Protein 3CI0 (pdb70)

Secondary structure (DSSP, 8-state):
-HHHHHHHHHHHHHHHHHHHHH--HHHHTS-EEEEE---S-EEEEEEEE--S---EEEEEEEESSTT--SEEEEEEEEE--/-TTT-----HHHHHHT----EE-TTS-EE-SS--SBTGGG-SSB--EEE---------S--S-EEEEEEEETTEEEEEEESSSSB-TT-----EEEE-S-B---EE-SS-EES----SS---SEE--EEETTTEEE---EESS---/-HHHHHHHHHHHHHHHHHHHHHHHHHHHHHHTT-SS--TTSGGGS--EEEEETTEEEEEEEEETTSSEEGGGGGS---SSS-HHHHHHHHHHHTTT--HHHHHHHHHHHHHHHSSSSS--SSS---HHHHHTSSS-B----S--SSGGGGGGSTT--HHHHHHHTTTEE--S-SS--EETTT--GGGTHHHHHHT---HHHHT--TT--S-HHHHHTSGGGSSS-HHHHHHHHHHEES--SEEEEEEEEEETTEEEEEEEEEEEEETTEEEEEEEEE---

B-factor: mean 68.31, std 8.04, range [40.37, 91.13]

Structure (mmCIF, N/CA/C/O backbone):
data_3CI0
#
_entry.id   3CI0
#
_cell.length_a   96.118
_cell.length_b   96.118
_cell.length_c   108.436
_cell.angle_alpha   90.00
_cell.angle_beta   90.00
_cell.angle_gamma   90.00
#
_symmetry.space_group_name_H-M   'P 41 21 2'
#
loop_
_entity.id
_entity.type
_entity.pdbx_description
1 polymer 'Pseudopilin GspI'
2 polymer 'Pseudopilin GspJ'
3 polymer 'Pseudopilin GspK'
4 non-polymer 'CHLORIDE ION'
5 non-polymer 'CALCIUM ION'
6 water water
#
loop_
_atom_site.group_PDB
_atom_site.id
_atom_site.type_symbol
_atom_site.label_atom_id
_atom_site.label_alt_id
_atom_site.label_comp_id
_atom_site.label_asym_id
_atom_site.label_entity_id
_atom_site.label_seq_id
_atom_site.pdbx_PDB_ins_code
_atom_site.Cartn_x
_atom_site.Cartn_y
_atom_site.Cartn_z
_atom_site.occupancy
_atom_site.B_iso_or_equiv
_atom_site.auth_seq_id
_atom_site.auth_comp_id
_atom_site.auth_asym_id
_atom_site.auth_atom_id
_atom_site.pdbx_PDB_model_num
ATOM 1 N N . GLN A 1 6 ? -19.421 58.228 -14.667 1.00 71.65 31 GLN I N 1
ATOM 2 C CA . GLN A 1 6 ? -20.750 57.551 -14.622 1.00 71.45 31 GLN I CA 1
ATOM 3 C C . GLN A 1 6 ? -20.913 56.706 -15.877 1.00 71.00 31 GLN I C 1
ATOM 4 O O . GLN A 1 6 ? -21.280 55.537 -15.806 1.00 70.99 31 GLN I O 1
ATOM 10 N N . HIS A 1 7 ? -20.639 57.325 -17.023 1.00 70.42 32 HIS I N 1
ATOM 11 C CA . HIS A 1 7 ? -20.604 56.639 -18.310 1.00 69.88 32 HIS I CA 1
ATOM 12 C C . HIS A 1 7 ? -19.629 55.473 -18.336 1.00 68.59 32 HIS I C 1
ATOM 13 O O . HIS A 1 7 ? -19.893 54.461 -18.983 1.00 68.61 32 HIS I O 1
ATOM 20 N N . VAL A 1 8 ? -18.497 55.628 -17.652 1.00 67.17 33 VAL I N 1
ATOM 21 C CA . VAL A 1 8 ? -17.455 54.603 -17.647 1.00 66.14 33 VAL I CA 1
ATOM 22 C C . VAL A 1 8 ? -17.852 53.509 -16.659 1.00 64.98 33 VAL I C 1
ATOM 23 O O . VAL A 1 8 ? -17.666 52.330 -16.933 1.00 63.65 33 VAL I O 1
ATOM 27 N N . LEU A 1 9 ? -18.417 53.915 -15.527 1.00 64.01 34 LEU I N 1
ATOM 28 C CA . LEU A 1 9 ? -18.998 52.981 -14.580 1.00 64.00 34 LEU I CA 1
ATOM 29 C C . LEU A 1 9 ? -20.093 52.169 -15.250 1.00 64.02 34 LEU I C 1
ATOM 30 O O . LEU A 1 9 ? -20.145 50.966 -15.056 1.00 63.73 34 LEU I O 1
ATOM 35 N N . GLU A 1 10 ? -20.951 52.819 -16.045 1.00 63.78 35 GLU I N 1
ATOM 36 C CA . GLU A 1 10 ? -22.013 52.093 -16.756 1.00 64.28 35 GLU I CA 1
ATOM 37 C C . GLU A 1 10 ? -21.427 51.155 -17.813 1.00 62.70 35 GLU I C 1
ATOM 38 O O . GLU A 1 10 ? -21.870 50.024 -17.963 1.00 62.99 35 GLU I O 1
ATOM 44 N N . GLU A 1 11 ? -20.407 51.615 -18.520 1.00 61.43 36 GLU I N 1
ATOM 45 C CA . GLU A 1 11 ? -19.720 50.784 -19.481 1.00 60.94 36 GLU I CA 1
ATOM 46 C C . GLU A 1 11 ? -19.072 49.525 -18.863 1.00 60.34 36 GLU I C 1
ATOM 47 O O . GLU A 1 11 ? -19.181 48.444 -19.402 1.00 59.77 36 GLU I O 1
ATOM 53 N N . LYS A 1 12 ? -18.362 49.692 -17.762 1.00 59.82 37 LYS I N 1
ATOM 54 C CA . LYS A 1 12 ? -17.709 48.577 -17.084 1.00 59.78 37 LYS I CA 1
ATOM 55 C C . LYS A 1 12 ? -18.744 47.603 -16.495 1.00 59.99 37 LYS I C 1
ATOM 56 O O . LYS A 1 12 ? -18.564 46.348 -16.527 1.00 58.15 37 LYS I O 1
ATOM 62 N N . THR A 1 13 ? -19.815 48.186 -15.947 1.00 59.36 38 THR I N 1
ATOM 63 C CA . THR A 1 13 ? -20.943 47.399 -15.454 1.00 59.66 38 THR I CA 1
ATOM 64 C C . THR A 1 13 ? -21.545 46.505 -16.552 1.00 60.05 38 THR I C 1
ATOM 65 O O . THR A 1 13 ? -21.706 45.300 -16.355 1.00 60.06 38 THR I O 1
ATOM 69 N N . VAL A 1 14 ? -21.894 47.078 -17.701 1.00 61.16 39 VAL I N 1
ATOM 70 C CA . VAL A 1 14 ? -22.445 46.251 -18.778 1.00 61.69 39 VAL I CA 1
ATOM 71 C C . VAL A 1 14 ? -21.391 45.283 -19.341 1.00 62.06 39 VAL I C 1
ATOM 72 O O . VAL A 1 14 ? -21.707 44.120 -19.566 1.00 62.82 39 VAL I O 1
ATOM 76 N N . ALA A 1 15 ? -20.150 45.731 -19.562 1.00 61.95 40 ALA I N 1
ATOM 77 C CA . ALA A 1 15 ? -19.094 44.776 -19.984 1.00 61.74 40 ALA I CA 1
ATOM 78 C C . ALA A 1 15 ? -18.888 43.664 -18.948 1.00 61.48 40 ALA I C 1
ATOM 79 O O . ALA A 1 15 ? -18.655 42.491 -19.292 1.00 60.77 40 ALA I O 1
ATOM 81 N N . GLY A 1 16 ? -18.983 44.041 -17.674 1.00 61.65 41 GLY I N 1
ATOM 82 C CA . GLY A 1 16 ? -18.957 43.092 -16.581 1.00 61.77 41 GLY I CA 1
ATOM 83 C C . GLY A 1 16 ? -20.013 41.997 -16.686 1.00 61.65 41 GLY I C 1
ATOM 84 O O . GLY A 1 16 ? -19.756 40.880 -16.309 1.00 61.32 41 GLY I O 1
ATOM 85 N N . TRP A 1 17 ? -21.204 42.318 -17.172 1.00 62.28 42 TRP I N 1
ATOM 86 C CA . TRP A 1 17 ? -22.259 41.295 -17.337 1.00 62.59 42 TRP I CA 1
ATOM 87 C C . TRP A 1 17 ? -21.873 40.261 -18.372 1.00 61.91 42 TRP I C 1
ATOM 88 O O . TRP A 1 17 ? -22.078 39.069 -18.178 1.00 61.96 42 TRP I O 1
ATOM 99 N N . VAL A 1 18 ? -21.329 40.737 -19.482 1.00 61.56 43 VAL I N 1
ATOM 100 C CA . VAL A 1 18 ? -20.843 39.866 -20.554 1.00 60.85 43 VAL I CA 1
ATOM 101 C C . VAL A 1 18 ? -19.770 38.924 -20.014 1.00 60.38 43 VAL I C 1
ATOM 102 O O . VAL A 1 18 ? -19.832 37.741 -20.223 1.00 60.59 43 VAL I O 1
ATOM 106 N N . ALA A 1 19 ? -18.844 39.451 -19.231 1.00 60.88 44 ALA I N 1
ATOM 107 C CA . ALA A 1 19 ? -17.737 38.678 -18.663 1.00 60.31 44 ALA I CA 1
ATOM 108 C C . ALA A 1 19 ? -18.262 37.581 -17.731 1.00 60.41 44 ALA I C 1
ATOM 109 O O . ALA A 1 19 ? -17.801 36.425 -17.788 1.00 61.00 44 ALA I O 1
ATOM 111 N N . GLU A 1 20 ? -19.214 37.951 -16.881 1.00 60.01 45 GLU I N 1
ATOM 112 C CA . GLU A 1 20 ? -19.887 37.022 -15.984 1.00 60.75 45 GLU I CA 1
ATOM 113 C C . GLU A 1 20 ? -20.616 35.957 -16.739 1.00 59.10 45 GLU I C 1
ATOM 114 O O . GLU A 1 20 ? -20.579 34.808 -16.360 1.00 57.92 45 GLU I O 1
ATOM 120 N N . ASN A 1 21 ? -21.342 36.369 -17.774 1.00 58.70 46 ASN I N 1
ATOM 121 C CA . ASN A 1 21 ? -22.121 35.423 -18.580 1.00 58.78 46 ASN I CA 1
ATOM 122 C C . ASN A 1 21 ? -21.203 34.416 -19.225 1.00 58.81 46 ASN I C 1
ATOM 123 O O . ASN A 1 21 ? -21.512 33.229 -19.233 1.00 58.69 46 ASN I O 1
ATOM 128 N N . GLN A 1 22 ? -20.059 34.875 -19.730 1.00 58.82 47 GLN I N 1
ATOM 129 C CA . GLN A 1 22 ? -19.184 33.969 -20.449 1.00 59.74 47 GLN I CA 1
ATOM 130 C C . GLN A 1 22 ? -18.370 33.094 -19.486 1.00 59.36 47 GLN I C 1
ATOM 131 O O . GLN A 1 22 ? -17.975 31.995 -19.836 1.00 59.28 47 GLN I O 1
ATOM 137 N N . THR A 1 23 ? -18.188 33.544 -18.253 1.00 59.34 48 THR I N 1
ATOM 138 C CA . THR A 1 23 ? -17.540 32.711 -17.232 1.00 58.83 48 THR I CA 1
ATOM 139 C C . THR A 1 23 ? -18.462 31.561 -16.812 1.00 59.33 48 THR I C 1
ATOM 140 O O . THR A 1 23 ? -18.041 30.391 -16.752 1.00 58.36 48 THR I O 1
ATOM 144 N N . ALA A 1 24 ? -19.734 31.881 -16.548 1.00 59.59 49 ALA I N 1
ATOM 145 C CA . ALA A 1 24 ?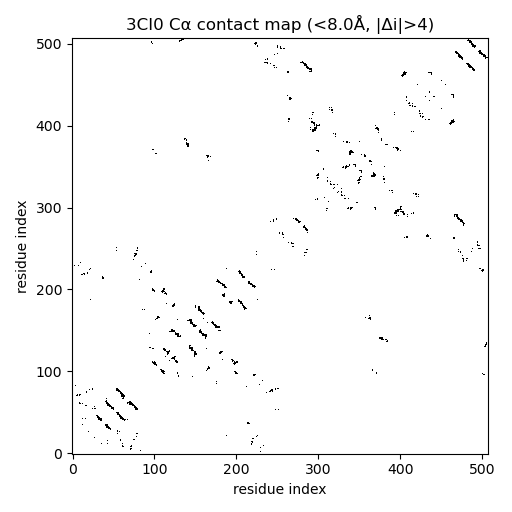 -20.735 30.845 -16.267 1.00 59.01 49 ALA I CA 1
ATOM 146 C C . ALA A 1 24 ? -20.713 29.781 -17.368 1.00 59.17 49 ALA I C 1
ATOM 147 O O . ALA A 1 24 ? -20.667 28.604 -17.072 1.00 57.89 49 ALA I O 1
ATOM 149 N N . LEU A 1 25 ? -20.765 30.200 -18.637 1.00 60.12 50 LEU I N 1
ATOM 150 C CA . LEU A 1 25 ? -20.798 29.231 -19.759 1.00 61.17 50 LEU I CA 1
ATOM 151 C C . LEU A 1 25 ? -19.541 28.322 -19.831 1.00 61.50 50 LEU I C 1
ATOM 152 O O . LEU A 1 25 ? -19.612 27.146 -20.210 1.00 61.63 50 LEU I O 1
ATOM 157 N N . LEU A 1 26 ? -18.402 28.841 -19.409 1.00 62.28 51 LEU I N 1
ATOM 158 C CA . LEU A 1 26 ? -17.212 28.014 -19.318 1.00 63.03 51 LEU I CA 1
ATOM 159 C C . LEU A 1 26 ? -17.389 26.855 -18.345 1.00 63.37 51 LEU I C 1
ATOM 160 O O . LEU A 1 26 ? -16.844 25.777 -18.566 1.00 62.59 51 LEU I O 1
ATOM 165 N N . TYR A 1 27 ? -18.140 27.064 -17.272 1.00 64.16 52 TYR I N 1
ATOM 166 C CA . TYR A 1 27 ? -18.407 25.970 -16.324 1.00 65.10 52 TYR I CA 1
ATOM 167 C C . TYR A 1 27 ? -19.395 24.924 -16.838 1.00 66.26 52 TYR I C 1
ATOM 168 O O . TYR A 1 27 ? -19.498 23.851 -16.276 1.00 65.98 52 TYR I O 1
ATOM 177 N N . LEU A 1 28 ? -20.108 25.238 -17.911 1.00 68.25 53 LEU I N 1
ATOM 178 C CA . LEU A 1 28 ? -20.998 24.277 -18.556 1.00 69.77 53 LEU I CA 1
ATOM 179 C C . LEU A 1 28 ? -20.288 23.479 -19.677 1.00 71.72 53 LEU I C 1
ATOM 180 O O . LEU A 1 28 ? -20.793 22.451 -20.120 1.00 71.10 53 LEU I O 1
ATOM 193 N N . THR A 1 30 ? -16.900 21.397 -21.534 1.00 75.86 55 THR I N 1
ATOM 194 C CA . THR A 1 30 ? -15.985 20.329 -21.160 1.00 75.27 55 THR I CA 1
ATOM 195 C C . THR A 1 30 ? -14.579 20.875 -20.967 1.00 75.08 55 THR I C 1
ATOM 196 O O . THR A 1 30 ? -14.294 22.020 -21.315 1.00 74.87 55 THR I O 1
ATOM 200 N N . ARG A 1 31 ? -13.702 20.027 -20.438 1.00 74.93 56 ARG I N 1
ATOM 201 C CA . ARG A 1 31 ? -12.296 20.374 -20.192 1.00 74.97 56 ARG I CA 1
ATOM 202 C C . ARG A 1 31 ? -11.548 20.735 -21.500 1.00 74.49 56 ARG I C 1
ATOM 203 O O . ARG A 1 31 ? -10.826 21.737 -21.574 1.00 74.29 56 ARG I O 1
ATOM 211 N N . GLY A 1 32 ? -11.756 19.930 -22.534 1.00 73.87 57 GLY I N 1
ATOM 212 C CA . GLY A 1 32 ? -11.132 20.163 -23.827 1.00 73.52 57 GLY I CA 1
ATOM 213 C C . GLY A 1 32 ? -11.548 21.455 -24.505 1.00 73.15 57 GLY I C 1
ATOM 214 O O . GLY A 1 32 ? -10.750 22.070 -25.212 1.00 72.76 57 GLY I O 1
ATOM 215 N N . GLN A 1 33 ? -12.799 21.865 -24.297 1.00 72.83 58 GLN I N 1
ATOM 216 C CA . GLN A 1 33 ? -13.313 23.109 -24.884 1.00 72.41 58 GLN I CA 1
ATOM 217 C C . GLN A 1 33 ? -12.730 24.327 -24.187 1.00 71.42 58 GLN I C 1
ATOM 218 O O . GLN A 1 33 ? -12.460 25.355 -24.813 1.00 71.60 58 GLN I O 1
ATOM 224 N N . ARG A 1 34 ? -12.558 24.207 -22.879 1.00 70.55 59 ARG I N 1
ATOM 225 C CA . ARG A 1 34 ? -11.937 25.250 -22.081 1.00 69.74 59 ARG I CA 1
ATOM 226 C C . ARG A 1 34 ? -10.464 25.413 -22.408 1.00 69.69 59 ARG I C 1
ATOM 227 O O . ARG A 1 34 ? -9.925 26.512 -22.281 1.00 69.87 59 ARG I O 1
ATOM 235 N N . ALA A 1 35 ? -9.831 24.327 -22.865 1.00 69.13 60 ALA I N 1
ATOM 236 C CA . ALA A 1 35 ? -8.418 24.341 -23.231 1.00 68.76 60 ALA I CA 1
ATOM 237 C C . ALA A 1 35 ? -8.113 25.133 -24.505 1.00 68.29 60 ALA I C 1
ATOM 238 O O . ALA A 1 35 ? -6.953 25.419 -24.777 1.00 68.52 60 ALA I O 1
ATOM 240 N N . VAL A 1 36 ? -9.119 25.480 -25.300 1.00 67.81 61 VAL I N 1
ATOM 241 C CA . VAL A 1 36 ? -8.837 26.205 -26.541 1.00 67.41 61 VAL I CA 1
ATOM 242 C C . VAL A 1 36 ? -9.505 27.579 -26.548 1.00 67.18 61 VAL I C 1
ATOM 243 O O . VAL A 1 36 ? -10.581 27.773 -25.967 1.00 66.34 61 VAL I O 1
ATOM 247 N N . ARG A 1 37 ? -8.841 28.542 -27.179 1.00 66.82 62 ARG I N 1
ATOM 248 C CA . ARG A 1 37 ? -9.343 29.890 -27.183 1.00 67.19 62 ARG I CA 1
ATOM 249 C C . ARG A 1 37 ? -10.716 29.940 -27.860 1.00 66.84 62 ARG I C 1
ATOM 250 O O . ARG A 1 37 ? -10.945 29.313 -28.900 1.00 66.34 62 ARG I O 1
ATOM 258 N N . GLN A 1 38 ? -11.627 30.672 -27.231 1.00 66.58 63 GLN I N 1
ATOM 259 C CA . GLN A 1 38 ? -12.937 30.929 -27.794 1.00 67.05 63 GLN I CA 1
ATOM 260 C C . GLN A 1 38 ? -13.109 32.442 -27.882 1.00 66.47 63 GLN I C 1
ATOM 261 O O . GLN A 1 38 ? -12.471 33.202 -27.159 1.00 65.23 63 GLN I O 1
ATOM 267 N N . GLN A 1 39 ? -13.958 32.877 -28.796 1.00 66.09 64 GLN I N 1
ATOM 268 C CA . GLN A 1 39 ? -14.317 34.260 -28.861 1.00 65.65 64 GLN I CA 1
ATOM 269 C C . GLN A 1 39 ? -15.640 34.432 -29.581 1.00 65.19 64 GLN I C 1
ATOM 270 O O . GLN A 1 39 ? -16.044 33.596 -30.391 1.00 63.44 64 GLN I O 1
ATOM 276 N N . GLY A 1 40 ? -16.307 35.534 -29.267 1.00 64.56 65 GLY I N 1
ATOM 277 C CA . GLY A 1 40 ? -17.533 35.861 -29.941 1.00 64.82 65 GLY I CA 1
ATOM 278 C C . GLY A 1 40 ? -18.015 37.268 -29.669 1.00 64.57 65 GLY I C 1
ATOM 279 O O . GLY A 1 40 ? -17.269 38.168 -29.298 1.00 64.42 65 GLY I O 1
ATOM 280 N N . GLU A 1 41 ? -19.308 37.424 -29.817 1.00 65.25 66 GLU I N 1
ATOM 281 C CA . GLU A 1 41 ? -19.943 38.724 -29.827 1.00 64.78 66 GLU I CA 1
ATOM 282 C C . GLU A 1 41 ? -21.240 38.587 -29.024 1.00 64.23 66 GLU I C 1
ATOM 283 O O . GLU A 1 41 ? -21.971 37.616 -29.189 1.00 61.74 66 GLU I O 1
ATOM 289 N N . SER A 1 42 ? -21.503 39.557 -28.155 1.00 64.92 67 SER I N 1
ATOM 290 C CA . SER A 1 42 ? -22.743 39.587 -27.387 1.00 66.21 67 SER I CA 1
ATOM 291 C C . SER A 1 42 ? -23.357 41.004 -27.419 1.00 65.89 67 SER I C 1
ATOM 292 O O . SER A 1 42 ? -22.695 41.989 -27.141 1.00 66.30 67 SER I O 1
ATOM 295 N N . ASP A 1 43 ? -24.607 41.099 -27.829 1.00 66.29 68 ASP I N 1
ATOM 296 C CA . ASP A 1 43 ? -25.265 42.395 -27.929 1.00 67.26 68 ASP I CA 1
ATOM 297 C C . ASP A 1 43 ? -25.938 42.668 -26.609 1.00 67.03 68 ASP I C 1
ATOM 298 O O . ASP A 1 43 ? -26.699 41.864 -26.140 1.00 66.84 68 ASP I O 1
ATOM 311 N N . ALA A 1 45 ? -27.565 45.634 -23.810 1.00 66.11 70 ALA I N 1
ATOM 312 C CA . ALA A 1 45 ? -27.964 46.987 -23.486 1.00 65.74 70 ALA I CA 1
ATOM 313 C C . ALA A 1 45 ? -27.731 47.958 -24.680 1.00 65.54 70 ALA I C 1
ATOM 314 O O . ALA A 1 45 ? -27.256 49.085 -24.520 1.00 63.96 70 ALA I O 1
ATOM 316 N N . GLY A 1 46 ? -28.074 47.492 -25.879 1.00 65.44 71 GLY I N 1
ATOM 317 C CA . GLY A 1 46 ? -27.930 48.289 -27.093 1.00 65.49 71 GLY I CA 1
ATOM 318 C C . GLY A 1 46 ? -26.513 48.539 -27.595 1.00 65.57 71 GLY I C 1
ATOM 319 O O . GLY A 1 46 ? -26.322 49.403 -28.453 1.00 65.73 71 GLY I O 1
ATOM 320 N N . SER A 1 47 ? -25.508 47.842 -27.062 1.00 65.27 72 SER I N 1
ATOM 321 C CA . SER A 1 47 ? -24.152 47.928 -27.640 1.00 65.29 72 SER I CA 1
ATOM 322 C C . SER A 1 47 ? -23.612 46.536 -27.888 1.00 65.61 72 SER I C 1
ATOM 323 O O . SER A 1 47 ? -24.105 45.564 -27.353 1.00 65.39 72 SER I O 1
ATOM 326 N N . ARG A 1 48 ? -22.581 46.455 -28.711 1.00 66.06 73 ARG I N 1
ATOM 327 C CA . ARG A 1 48 ? -21.990 45.178 -29.048 1.00 66.58 73 ARG I CA 1
ATOM 328 C C . ARG A 1 48 ? -20.659 44.973 -28.364 1.00 65.80 73 ARG I C 1
ATOM 329 O O . ARG A 1 48 ? -19.773 45.793 -28.477 1.00 65.46 73 ARG I O 1
ATOM 337 N N . TRP A 1 49 ? -20.538 43.845 -27.669 1.00 66.03 74 TRP I N 1
ATOM 338 C CA . TRP A 1 49 ? -19.380 43.538 -26.854 1.00 65.65 74 TRP I CA 1
ATOM 339 C C . TRP A 1 49 ? -18.712 42.277 -27.377 1.00 65.24 74 TRP I C 1
ATOM 340 O O . TRP A 1 49 ? -19.362 41.267 -27.560 1.00 65.48 74 TRP I O 1
ATOM 351 N N . TYR A 1 50 ? -17.405 42.343 -27.604 1.00 64.32 75 TYR I N 1
ATOM 352 C CA . TYR A 1 50 ? -16.647 41.200 -28.050 1.00 63.76 75 TYR I CA 1
ATOM 353 C C . TYR A 1 50 ? -16.003 40.564 -26.839 1.00 63.11 75 TYR I C 1
ATOM 354 O O . TYR A 1 50 ? -15.551 41.263 -25.939 1.00 62.76 75 TYR I O 1
ATOM 363 N N . TRP A 1 51 ? -16.037 39.235 -26.785 1.00 61.99 76 TRP I N 1
ATOM 364 C CA . TRP A 1 51 ? -15.418 38.504 -25.684 1.00 61.74 76 TRP I CA 1
ATOM 365 C C . TRP A 1 51 ? -14.528 37.432 -26.229 1.00 62.02 76 TRP I C 1
ATOM 366 O O . TRP A 1 51 ? -14.705 36.992 -27.368 1.00 61.82 76 TRP I O 1
ATOM 377 N N . ARG A 1 52 ? -13.538 37.048 -25.426 1.00 63.01 77 ARG I N 1
ATOM 378 C CA . ARG A 1 52 ? -12.687 35.916 -25.739 1.00 63.46 77 ARG I CA 1
ATOM 379 C C . ARG A 1 52 ? -12.110 35.296 -24.479 1.00 64.08 77 ARG I C 1
ATOM 380 O O . ARG A 1 52 ? -11.879 35.975 -23.489 1.00 63.77 77 ARG I O 1
ATOM 388 N N . THR A 1 53 ? -11.865 33.997 -24.541 1.00 65.13 78 THR I N 1
ATOM 389 C CA . THR A 1 53 ? -11.432 33.231 -23.380 1.00 65.91 78 THR I CA 1
ATOM 390 C C . THR A 1 53 ? -10.136 32.550 -23.743 1.00 66.90 78 THR I C 1
ATOM 391 O O . THR A 1 53 ? -10.144 31.722 -24.640 1.00 67.89 78 THR I O 1
ATOM 395 N N . THR A 1 54 ? -9.055 32.902 -23.041 1.00 67.19 79 THR I N 1
ATOM 396 C CA . THR A 1 54 ? -7.707 32.410 -23.279 1.00 67.99 79 THR I CA 1
ATOM 397 C C . THR A 1 54 ? -7.159 31.586 -22.096 1.00 68.43 79 THR I C 1
ATOM 398 O O . THR A 1 54 ? -6.957 32.122 -21.006 1.00 68.10 79 THR I O 1
ATOM 402 N N . PRO A 1 55 ? -6.931 30.276 -22.307 1.00 69.01 80 PRO I N 1
ATOM 403 C CA . PRO A 1 55 ? -6.238 29.434 -21.327 1.00 69.86 80 PRO I CA 1
ATOM 404 C C . PRO A 1 55 ? -4.895 29.987 -20.845 1.00 70.64 80 PRO I C 1
ATOM 405 O O . PRO A 1 55 ? -4.150 30.552 -21.625 1.00 70.49 80 PRO I O 1
ATOM 409 N N . LEU A 1 56 ? -4.629 29.847 -19.550 1.00 72.19 81 LEU I N 1
ATOM 410 C CA . LEU A 1 56 ? -3.296 30.081 -18.974 1.00 73.32 81 LEU I CA 1
ATOM 411 C C . LEU A 1 56 ? -2.862 28.793 -18.299 1.00 73.62 81 LEU I C 1
ATOM 412 O O . LEU A 1 56 ? -3.701 27.980 -17.906 1.00 73.93 81 LEU I O 1
ATOM 417 N N . SER A 1 57 ? -1.557 28.611 -18.151 1.00 74.41 82 SER I N 1
ATOM 418 C CA . SER A 1 57 ? -1.023 27.394 -17.538 1.00 74.59 82 SER I CA 1
ATOM 419 C C . SER A 1 57 ? -0.973 27.521 -16.023 1.00 75.03 82 SER I C 1
ATOM 420 O O . SER A 1 57 ? -0.435 28.491 -15.483 1.00 75.26 82 SER I O 1
ATOM 423 N N . THR A 1 58 ? -1.536 26.520 -15.352 1.00 75.30 83 THR I N 1
ATOM 424 C CA . THR A 1 58 ? -1.703 26.531 -13.910 1.00 75.26 83 THR I CA 1
ATOM 425 C C . THR A 1 58 ? -0.577 25.741 -13.278 1.00 75.26 83 THR I C 1
ATOM 426 O O . THR A 1 58 ? 0.230 25.124 -13.978 1.00 75.90 83 THR I O 1
ATOM 430 N N . GLY A 1 59 ? -0.510 25.767 -11.951 1.00 75.12 84 GLY I N 1
ATOM 431 C CA . GLY A 1 59 ? 0.462 24.950 -11.221 1.00 74.79 84 GLY I CA 1
ATOM 432 C C . GLY A 1 59 ? -0.065 23.539 -11.043 1.00 74.52 84 GLY I C 1
ATOM 433 O O . GLY A 1 59 ? 0.613 22.572 -11.365 1.00 74.21 84 GLY I O 1
ATOM 434 N N . ASN A 1 60 ? -1.301 23.437 -10.557 1.00 74.34 85 ASN I N 1
ATOM 435 C CA . ASN A 1 60 ? -1.901 22.161 -10.189 1.00 74.18 85 ASN I CA 1
ATOM 436 C C . ASN A 1 60 ? -2.468 21.385 -11.376 1.00 73.94 85 ASN I C 1
ATOM 437 O O . ASN A 1 60 ? -3.196 21.932 -12.200 1.00 73.70 85 ASN I O 1
ATOM 442 N N . ALA A 1 61 ? -2.154 20.093 -11.424 1.00 73.77 86 ALA I N 1
ATOM 443 C CA . ALA A 1 61 ? -2.646 19.198 -12.472 1.00 73.75 86 ALA I CA 1
ATOM 444 C C . ALA A 1 61 ? -4.126 18.826 -12.275 1.00 73.59 86 ALA I C 1
ATOM 445 O O . ALA A 1 61 ? -4.703 19.000 -11.193 1.00 73.23 86 ALA I O 1
ATOM 447 N N . LEU A 1 63 ? -6.203 20.986 -12.667 1.00 71.95 88 LEU I N 1
ATOM 448 C CA . LEU A 1 63 ? -6.842 22.289 -12.491 1.00 72.03 88 LEU I CA 1
ATOM 449 C C . LEU A 1 63 ? -6.490 23.226 -13.651 1.00 71.66 88 LEU I C 1
ATOM 450 O O . LEU A 1 63 ? -5.332 23.612 -13.801 1.00 71.91 88 LEU I O 1
ATOM 455 N N . GLN A 1 64 ? -7.483 23.562 -14.479 1.00 71.35 89 GLN I N 1
ATOM 456 C CA . GLN A 1 64 ? -7.321 24.525 -15.593 1.00 70.83 89 GLN I CA 1
ATOM 457 C C . GLN A 1 64 ? -7.598 25.962 -15.163 1.00 69.90 89 GLN I C 1
ATOM 458 O O . GLN A 1 64 ? -8.409 26.193 -14.259 1.00 69.33 89 GLN I O 1
ATOM 464 N N . ALA A 1 65 ? -6.965 26.915 -15.850 1.00 68.45 90 ALA I N 1
ATOM 465 C CA . ALA A 1 65 ? -7.297 28.331 -15.710 1.00 67.68 90 ALA I CA 1
ATOM 466 C C . ALA A 1 65 ? -7.649 28.904 -17.074 1.00 67.07 90 ALA I C 1
ATOM 467 O O . ALA A 1 65 ? -7.274 28.339 -18.106 1.00 66.92 90 ALA I O 1
ATOM 469 N N . VAL A 1 66 ? -8.384 30.017 -17.061 1.00 66.26 91 VAL I N 1
ATOM 470 C CA . VAL A 1 66 ? -8.786 30.749 -18.277 1.00 65.48 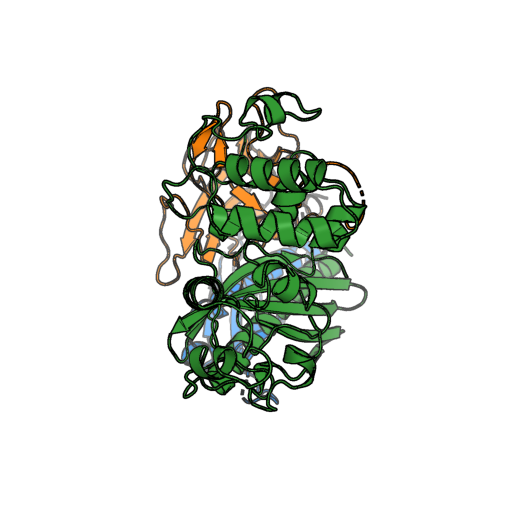91 VAL I CA 1
ATOM 471 C C . VAL A 1 66 ? -8.991 32.225 -17.927 1.00 65.03 91 VAL I C 1
ATOM 472 O O . VAL A 1 66 ? -9.606 32.523 -16.897 1.00 64.78 91 VAL I O 1
ATOM 476 N N . ASP A 1 67 ? -8.468 33.134 -18.759 1.00 64.38 92 ASP I N 1
ATOM 477 C CA . ASP A 1 67 ? -8.828 34.561 -18.696 1.00 64.06 92 ASP I CA 1
ATOM 478 C C . ASP A 1 67 ? -10.016 34.861 -19.617 1.00 63.45 92 ASP I C 1
ATOM 479 O O . ASP A 1 67 ? -10.088 34.356 -20.742 1.00 62.80 92 ASP I O 1
ATOM 484 N N . ILE A 1 68 ? -10.931 35.699 -19.149 1.00 63.00 93 ILE I N 1
ATOM 485 C CA . ILE A 1 68 ? -12.092 36.110 -19.943 1.00 62.67 93 ILE I CA 1
ATOM 486 C C . ILE A 1 68 ? -11.962 37.599 -20.184 1.00 62.38 93 ILE I C 1
ATOM 487 O O . ILE A 1 68 ? -11.900 38.359 -19.243 1.00 61.83 93 ILE I O 1
ATOM 492 N N . GLU A 1 69 ? -11.918 38.018 -21.442 1.00 62.52 94 GLU I N 1
ATOM 493 C CA . GLU A 1 69 ? -11.774 39.429 -21.764 1.00 62.42 94 GLU I CA 1
ATOM 494 C C . GLU A 1 69 ? -12.960 39.948 -22.543 1.00 62.36 94 GLU I C 1
ATOM 495 O O . GLU A 1 69 ? -13.516 39.244 -23.409 1.00 61.50 94 GLU I O 1
ATOM 501 N N . VAL A 1 70 ? -13.340 41.187 -22.217 1.00 61.95 95 VAL I N 1
ATOM 502 C CA . VAL A 1 70 ? -14.417 41.869 -22.899 1.00 61.63 95 VAL I CA 1
ATOM 503 C C . VAL A 1 70 ? -13.938 43.224 -23.407 1.00 61.56 95 VAL I C 1
ATOM 504 O O . VAL A 1 70 ? -13.353 44.002 -22.657 1.00 61.93 95 VAL I O 1
ATOM 508 N N . SER A 1 71 ? -14.184 43.500 -24.683 1.00 61.71 96 SER I N 1
ATOM 509 C CA . SER A 1 71 ? -13.800 44.771 -25.294 1.00 61.68 96 SER I CA 1
ATOM 510 C C . SER A 1 71 ? -14.961 45.281 -26.140 1.00 61.95 96 SER I C 1
ATOM 511 O O . SER A 1 71 ? -15.831 44.518 -26.535 1.00 60.70 96 SER I O 1
ATOM 514 N N . LEU A 1 72 ? -14.986 46.591 -26.378 1.00 62.42 97 LEU I N 1
ATOM 515 C CA . LEU A 1 72 ? -15.891 47.190 -27.353 1.00 62.91 97 LEU I CA 1
ATOM 516 C C . LEU A 1 72 ? -15.360 46.983 -28.787 1.00 64.04 97 LEU I C 1
ATOM 517 O O . LEU A 1 72 ? -16.098 47.187 -29.758 1.00 64.46 97 LEU I O 1
ATOM 522 N N . HIS A 1 73 ? -14.085 46.583 -28.900 1.00 64.60 98 HIS I N 1
ATOM 523 C CA . HIS A 1 73 ? -13.372 46.445 -30.176 1.00 65.03 98 HIS I CA 1
ATOM 524 C C . HIS A 1 73 ? -13.260 45.003 -30.655 1.00 66.22 98 HIS I C 1
ATOM 525 O O . HIS A 1 73 ? -12.880 44.108 -29.904 1.00 65.45 98 HIS I O 1
ATOM 532 N N . GLU A 1 74 ? -13.558 44.802 -31.932 1.00 68.03 99 GLU I N 1
ATOM 533 C CA . GLU A 1 74 ? -13.496 43.477 -32.552 1.00 69.34 99 GLU I CA 1
ATOM 534 C C . GLU A 1 74 ? -12.088 42.874 -32.483 1.00 69.63 99 GLU I C 1
ATOM 535 O O . GLU A 1 74 ? -11.954 41.662 -32.361 1.00 70.72 99 GLU I O 1
ATOM 541 N N . ASP A 1 75 ? -11.057 43.721 -32.517 1.00 70.17 100 ASP I N 1
ATOM 542 C CA . ASP A 1 75 ? -9.658 43.291 -32.431 1.00 70.76 100 ASP I CA 1
ATOM 543 C C . ASP A 1 75 ? -9.153 43.190 -30.992 1.00 71.45 100 ASP I C 1
ATOM 544 O O . ASP A 1 75 ? -7.996 42.843 -30.770 1.00 71.52 100 ASP I O 1
ATOM 549 N N . PHE A 1 76 ? -10.022 43.493 -30.026 1.00 72.17 101 PHE I N 1
ATOM 550 C CA . PHE A 1 76 ? -9.736 43.351 -28.583 1.00 73.04 101 PHE I CA 1
ATOM 551 C C . PHE A 1 76 ? -8.686 44.280 -28.004 1.00 73.80 101 PHE I C 1
ATOM 552 O O . PHE A 1 76 ? -8.184 44.038 -26.909 1.00 75.05 101 PHE I O 1
ATOM 560 N N . SER A 1 77 ? -8.359 45.346 -28.721 1.00 74.02 102 SER I N 1
ATOM 561 C CA . SER A 1 77 ? -7.669 46.456 -28.118 1.00 74.40 102 SER I CA 1
ATOM 562 C C . SER A 1 77 ? -8.572 47.039 -27.018 1.00 75.09 102 SER I C 1
ATOM 563 O O . SER A 1 77 ? -9.812 47.008 -27.124 1.00 75.85 102 SER I O 1
ATOM 566 N N . SER A 1 78 ? -7.942 47.531 -25.956 1.00 75.42 103 SER I N 1
ATOM 567 C CA . SER A 1 78 ? -8.616 48.233 -24.873 1.00 75.89 103 SER I CA 1
ATOM 568 C C . SER A 1 78 ? -9.665 47.385 -24.162 1.00 75.77 103 SER I C 1
ATOM 569 O O . SER A 1 78 ? -10.857 47.630 -24.288 1.00 76.35 103 SER I O 1
ATOM 572 N N . VAL A 1 79 ? -9.196 46.415 -23.389 1.00 75.65 104 VAL I N 1
ATOM 573 C CA . VAL A 1 79 ? -10.057 45.510 -22.643 1.00 75.77 104 VAL I CA 1
ATOM 574 C C . VAL A 1 79 ? -10.749 46.240 -21.477 1.00 76.08 104 VAL I C 1
ATOM 575 O O . VAL A 1 79 ? -10.105 46.737 -20.557 1.00 75.62 104 VAL I O 1
ATOM 579 N N . ILE A 1 80 ? -12.077 46.280 -21.533 1.00 76.71 105 ILE I N 1
ATOM 580 C CA . ILE A 1 80 ? -12.900 46.958 -20.534 1.00 77.25 105 ILE I CA 1
ATOM 581 C C . ILE A 1 80 ? -12.987 46.129 -19.244 1.00 77.59 105 ILE I C 1
ATOM 582 O O . ILE A 1 80 ? -12.887 46.673 -18.146 1.00 77.15 105 ILE I O 1
ATOM 587 N N . GLN A 1 81 ? -13.200 44.825 -19.386 1.00 78.26 106 GLN I N 1
ATOM 588 C CA . GLN A 1 81 ? -13.223 43.917 -18.245 1.00 79.33 106 GLN I CA 1
ATOM 589 C C . GLN A 1 81 ? -12.460 42.621 -18.572 1.00 80.27 106 GLN I C 1
ATOM 590 O O . GLN A 1 81 ? -12.582 42.070 -19.666 1.00 79.50 106 GLN I O 1
ATOM 596 N N . SER A 1 82 ? -11.649 42.188 -17.604 1.00 81.82 107 SER I N 1
ATOM 597 C CA . SER A 1 82 ? -10.981 40.894 -17.600 1.00 83.12 107 SER I CA 1
ATOM 598 C C . SER A 1 82 ? -11.510 40.104 -16.401 1.00 83.98 107 SER I C 1
ATOM 599 O O . SER A 1 82 ? -11.896 40.693 -15.377 1.00 84.42 107 SER I O 1
ATOM 602 N N . ARG A 1 83 ? -11.518 38.779 -16.527 1.00 84.23 108 ARG I N 1
ATOM 603 C CA . ARG A 1 83 ? -11.824 37.885 -15.416 1.00 84.24 108 ARG I CA 1
ATOM 604 C C . ARG A 1 83 ? -10.868 36.709 -15.515 1.00 84.13 108 ARG I C 1
ATOM 605 O O . ARG A 1 83 ? -10.436 36.361 -16.617 1.00 84.04 108 ARG I O 1
ATOM 613 N N . ARG A 1 84 ? -10.536 36.106 -14.377 1.00 83.88 109 ARG I N 1
ATOM 614 C CA . ARG A 1 84 ? -9.808 34.841 -14.350 1.00 83.96 109 ARG I CA 1
ATOM 615 C C . ARG A 1 84 ? -10.643 33.794 -13.629 1.00 83.77 109 ARG I C 1
ATOM 616 O O . ARG A 1 84 ? -11.328 34.103 -12.683 1.00 84.66 109 ARG I O 1
ATOM 624 N N . ALA A 1 85 ? -10.592 32.550 -14.078 1.00 83.89 110 ALA I N 1
ATOM 625 C CA . ALA A 1 85 ? -11.390 31.478 -13.478 1.00 83.61 110 ALA I CA 1
ATOM 626 C C . ALA A 1 85 ? -10.632 30.155 -13.538 1.00 83.59 110 ALA I C 1
ATOM 627 O O . ALA A 1 85 ? -9.865 29.913 -14.474 1.00 82.80 110 ALA I O 1
ATOM 629 N N . TRP A 1 86 ? -10.830 29.316 -12.522 1.00 84.50 111 TRP I N 1
ATOM 630 C CA . TRP A 1 86 ? -10.190 28.004 -12.461 1.00 84.91 111 TRP I CA 1
ATOM 631 C C . TRP A 1 86 ? -11.219 26.873 -12.599 1.00 85.26 111 TRP I C 1
ATOM 632 O O . TRP A 1 86 ? -12.358 26.989 -12.140 1.00 84.90 111 TRP I O 1
ATOM 643 N N . PHE A 1 87 ? -10.806 25.793 -13.257 1.00 85.75 112 PHE I N 1
ATOM 644 C CA . PHE A 1 87 ? -11.680 24.648 -13.567 1.00 86.54 112 PHE I CA 1
ATOM 645 C C . PHE A 1 87 ? -10.931 23.353 -13.230 1.00 86.81 112 PHE I C 1
ATOM 646 O O . PHE A 1 87 ? -9.727 23.407 -12.949 1.00 87.05 112 PHE I O 1
ATOM 654 N N . SER A 1 88 ? -11.613 22.200 -13.234 1.00 87.38 113 SER I N 1
ATOM 655 C CA . SER A 1 88 ? -10.909 20.909 -12.981 1.00 87.91 113 SER I CA 1
ATOM 656 C C . SER A 1 88 ? -10.399 20.222 -14.262 1.00 88.25 113 SER I C 1
ATOM 657 O O . SER A 1 88 ? -11.046 20.298 -15.320 1.00 88.69 113 SER I O 1
ATOM 660 N N . ALA A 1 89 ? -9.254 19.548 -14.139 1.00 88.12 114 ALA I N 1
ATOM 661 C CA . ALA A 1 89 ? -8.501 19.019 -15.285 1.00 88.44 114 ALA I CA 1
ATOM 662 C C . ALA A 1 89 ? -8.647 17.507 -15.466 1.00 88.67 114 ALA I C 1
ATOM 663 O O . ALA A 1 89 ? -8.997 16.780 -14.532 1.00 89.30 114 ALA I O 1
ATOM 665 N N . GLN B 2 10 ? -27.071 55.792 -9.611 1.00 71.80 39 GLN J N 1
ATOM 666 C CA . GLN B 2 10 ? -28.484 55.887 -9.129 1.00 71.77 39 GLN J CA 1
ATOM 667 C C . GLN B 2 10 ? -29.418 55.023 -9.990 1.00 70.93 39 GLN J C 1
ATOM 668 O O . GLN B 2 10 ? -30.015 54.065 -9.493 1.00 70.42 39 GLN J O 1
ATOM 674 N N . LYS B 2 11 ? -29.544 55.377 -11.272 1.00 69.60 40 LYS J N 1
ATOM 675 C CA . LYS B 2 11 ? -29.988 54.411 -12.271 1.00 68.81 40 LYS J CA 1
ATOM 676 C C . LYS B 2 11 ? -29.048 53.196 -12.176 1.00 67.01 40 LYS J C 1
ATOM 677 O O . LYS B 2 11 ? -29.492 52.039 -12.237 1.00 67.21 40 LYS J O 1
ATOM 683 N N . LEU B 2 12 ? -27.754 53.486 -12.034 1.00 65.09 41 LEU J N 1
ATOM 684 C CA . LEU B 2 12 ? -26.715 52.475 -11.848 1.00 63.96 41 LEU J CA 1
ATOM 685 C C . LEU B 2 12 ? -26.826 51.730 -10.510 1.00 62.95 41 LEU J C 1
ATOM 686 O O . LEU B 2 12 ? -26.671 50.501 -10.470 1.00 61.85 41 LEU J O 1
ATOM 691 N N . ASN B 2 13 ? -27.085 52.474 -9.429 1.00 61.98 42 ASN J N 1
ATOM 692 C CA . ASN B 2 13 ? -27.236 51.898 -8.098 1.00 61.85 42 ASN J CA 1
ATOM 693 C C . ASN B 2 13 ? -28.386 50.910 -8.073 1.00 60.99 42 ASN J C 1
ATOM 694 O O . ASN B 2 13 ? -28.240 49.810 -7.561 1.00 60.15 42 ASN J O 1
ATOM 699 N N . LEU B 2 14 ? -29.524 51.300 -8.636 1.00 60.58 43 LEU J N 1
ATOM 700 C CA . LEU B 2 14 ? -30.679 50.409 -8.678 1.00 60.99 43 LEU J CA 1
ATOM 701 C C . LEU B 2 14 ? -30.403 49.138 -9.464 1.00 60.48 43 LEU J C 1
ATOM 702 O O . LEU B 2 14 ? -30.872 48.074 -9.095 1.00 59.00 43 LEU J O 1
ATOM 715 N N . GLN B 2 16 ? -27.358 47.821 -9.963 1.00 59.39 45 GLN J N 1
ATOM 716 C CA . GLN B 2 16 ? -26.385 47.091 -9.171 1.00 59.08 45 GLN J CA 1
ATOM 717 C C . GLN B 2 16 ? -27.052 46.338 -8.007 1.00 58.50 45 GLN J C 1
ATOM 718 O O . GLN B 2 16 ? -26.844 45.134 -7.840 1.00 56.92 45 GLN J O 1
ATOM 724 N N . GLN B 2 17 ? -27.906 47.040 -7.270 1.00 58.20 46 GLN J N 1
ATOM 725 C CA . GLN B 2 17 ? -28.840 46.431 -6.314 1.00 58.63 46 GLN J CA 1
ATOM 726 C C . GLN B 2 17 ? -29.573 45.221 -6.845 1.00 57.08 46 GLN J C 1
ATOM 727 O O . GLN B 2 17 ? -29.662 44.187 -6.192 1.00 56.96 46 GLN J O 1
ATOM 733 N N . THR B 2 18 ? -30.172 45.398 -8.014 1.00 56.01 47 THR J N 1
ATOM 734 C CA . THR B 2 18 ? -30.975 44.366 -8.649 1.00 55.40 47 THR J CA 1
ATOM 735 C C . THR B 2 18 ? -30.155 43.097 -8.921 1.00 55.25 47 THR J C 1
ATOM 736 O O . THR B 2 18 ? -30.561 42.009 -8.531 1.00 54.03 47 THR J O 1
ATOM 748 N N . SER B 2 20 ? -27.375 42.341 -7.558 1.00 53.98 49 SER J N 1
ATOM 749 C CA . SER B 2 20 ? -26.979 41.783 -6.268 1.00 54.77 49 SER J CA 1
ATOM 750 C C . SER B 2 20 ? -28.016 40.837 -5.642 1.00 54.31 49 SER J C 1
ATOM 751 O O . SER B 2 20 ? -27.678 39.721 -5.197 1.00 53.12 49 SER J O 1
ATOM 754 N N . PHE B 2 21 ? -29.280 41.284 -5.637 1.00 54.67 50 PHE J N 1
ATOM 755 C CA . PHE B 2 21 ? -30.394 40.515 -5.079 1.00 54.79 50 PHE J CA 1
ATOM 756 C C . PHE B 2 21 ? -30.491 39.213 -5.827 1.00 54.67 50 PHE J C 1
ATOM 757 O O . PHE B 2 21 ? -30.586 38.142 -5.237 1.00 53.90 50 PHE J O 1
ATOM 765 N N . LEU B 2 22 ? -30.462 39.320 -7.152 1.00 55.38 51 LEU J N 1
ATOM 766 C CA . LEU B 2 22 ? -30.573 38.157 -8.032 1.00 54.85 51 LEU J CA 1
ATOM 767 C C . LEU B 2 22 ? -29.463 37.175 -7.796 1.00 55.47 51 LEU J C 1
ATOM 768 O O . LEU B 2 22 ? -29.713 35.982 -7.666 1.00 55.14 51 LEU J O 1
ATOM 773 N N . THR B 2 23 ? -28.225 37.662 -7.718 1.00 56.32 52 THR J N 1
ATOM 774 C CA . THR B 2 23 ? -27.085 36.761 -7.548 1.00 56.79 52 THR J CA 1
ATOM 775 C C . THR B 2 23 ? -27.135 36.033 -6.203 1.00 57.13 52 THR J C 1
ATOM 776 O O . THR B 2 23 ? -26.948 34.811 -6.143 1.00 57.83 52 THR J O 1
ATOM 780 N N . HIS B 2 24 ? -27.366 36.776 -5.128 1.00 56.69 53 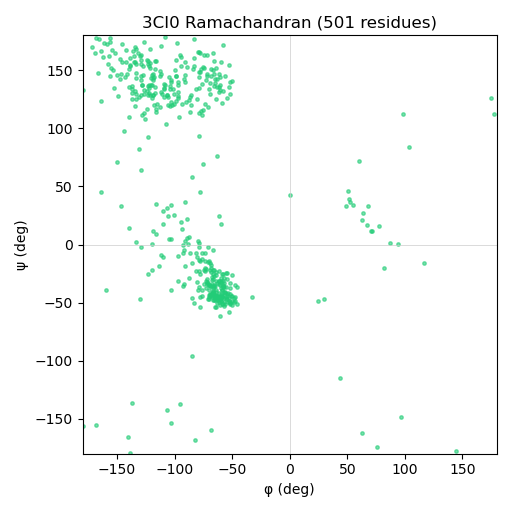HIS J N 1
ATOM 781 C CA . HIS B 2 24 ? -27.510 36.174 -3.798 1.00 56.66 53 HIS J CA 1
ATOM 782 C C . HIS B 2 24 ? -28.626 35.158 -3.727 1.00 56.50 53 HIS J C 1
ATOM 783 O O . HIS B 2 24 ? -28.470 34.161 -3.026 1.00 57.00 53 HIS J O 1
ATOM 790 N N . ASP B 2 25 ? -29.740 35.366 -4.442 1.00 56.19 54 ASP J N 1
ATOM 791 C CA . ASP B 2 25 ? -30.846 34.414 -4.371 1.00 55.18 54 ASP J CA 1
ATOM 792 C C . ASP B 2 25 ? -30.624 33.163 -5.189 1.00 55.89 54 ASP J C 1
ATOM 793 O O . ASP B 2 25 ? -30.749 32.015 -4.693 1.00 55.05 54 ASP J O 1
ATOM 798 N N . LEU B 2 26 ? -30.316 33.368 -6.473 1.00 55.75 55 LEU J N 1
ATOM 799 C CA . LEU B 2 26 ? -30.241 32.286 -7.423 1.00 55.20 55 LEU J CA 1
ATOM 800 C C . LEU B 2 26 ? -29.108 31.281 -7.154 1.00 54.99 55 LEU J C 1
ATOM 801 O O . LEU B 2 26 ? -29.279 30.054 -7.374 1.00 54.28 55 LEU J O 1
ATOM 806 N N . THR B 2 27 ? -27.976 31.795 -6.686 1.00 54.30 56 THR J N 1
ATOM 807 C CA . THR B 2 27 ? -26.764 30.997 -6.519 1.00 54.70 56 THR J CA 1
ATOM 808 C C . THR B 2 27 ? -26.787 30.134 -5.256 1.00 54.42 56 THR J C 1
ATOM 809 O O . THR B 2 27 ? -25.850 29.376 -5.010 1.00 54.03 56 THR J O 1
ATOM 813 N N . GLN B 2 28 ? -27.854 30.246 -4.463 1.00 53.81 57 GLN J N 1
ATOM 814 C CA . GLN B 2 28 ? -28.043 29.431 -3.284 1.00 54.26 57 GLN J CA 1
ATOM 815 C C . GLN B 2 28 ? -29.402 28.733 -3.309 1.00 54.23 57 GLN J C 1
ATOM 816 O O . GLN B 2 28 ? -29.958 28.464 -2.271 1.00 52.40 57 GLN J O 1
ATOM 838 N N . PRO B 2 31 ? -32.841 22.337 -3.747 1.00 56.22 60 PRO J N 1
ATOM 839 C CA . PRO B 2 31 ? -33.720 21.368 -4.392 1.00 56.59 60 PRO J CA 1
ATOM 840 C C . PRO B 2 31 ? -34.767 20.893 -3.388 1.00 56.10 60 PRO J C 1
ATOM 841 O O . PRO B 2 31 ? -34.793 19.729 -2.982 1.00 56.58 60 PRO J O 1
ATOM 845 N N . ARG B 2 32 ? -35.604 21.826 -2.964 1.00 56.06 61 ARG J N 1
ATOM 846 C CA . ARG B 2 32 ? -36.558 21.593 -1.900 1.00 55.64 61 ARG J CA 1
ATOM 847 C C . ARG B 2 32 ? -37.974 21.937 -2.369 1.00 55.89 61 ARG J C 1
ATOM 848 O O . ARG B 2 32 ? -38.278 23.112 -2.546 1.00 55.71 61 ARG J O 1
ATOM 856 N N . PRO B 2 33 ? -38.835 20.915 -2.584 1.00 56.51 62 PRO J N 1
ATOM 857 C CA . PRO B 2 33 ? -40.269 21.145 -2.856 1.00 56.19 62 PRO J CA 1
ATOM 858 C C . PRO B 2 33 ? -40.917 21.877 -1.683 1.00 56.16 62 PRO J C 1
ATOM 859 O O . PRO B 2 33 ? -40.388 21.837 -0.570 1.00 56.81 62 PRO J O 1
ATOM 863 N N . VAL B 2 34 ? -42.028 22.554 -1.920 1.00 55.93 63 VAL J N 1
ATOM 864 C CA . VAL B 2 34 ? -42.635 23.379 -0.883 1.00 56.32 63 VAL J CA 1
ATOM 865 C C . VAL B 2 34 ? -44.129 23.112 -0.769 1.00 56.44 63 VAL J C 1
ATOM 866 O O . VAL B 2 34 ? -44.732 22.504 -1.647 1.00 56.47 63 VAL J O 1
ATOM 870 N N . ARG B 2 35 ? -44.709 23.567 0.336 1.00 56.84 64 ARG J N 1
ATOM 871 C CA . ARG B 2 35 ? -46.134 23.563 0.512 1.00 56.68 64 ARG J CA 1
ATOM 872 C C . ARG B 2 35 ? -46.630 25.019 0.320 1.00 57.35 64 ARG J C 1
ATOM 873 O O . ARG B 2 35 ? -46.057 25.979 0.863 1.00 56.62 64 ARG J O 1
ATOM 881 N N . GLY B 2 36 ? -47.701 25.159 -0.457 1.00 57.80 65 GLY J N 1
ATOM 882 C CA . GLY B 2 36 ? -48.239 26.456 -0.841 1.00 58.44 65 GLY J CA 1
ATOM 883 C C . GLY B 2 36 ? -49.134 27.087 0.206 1.00 58.95 65 GLY J C 1
ATOM 884 O O . GLY B 2 36 ? -49.204 26.631 1.344 1.00 59.32 65 GLY J O 1
ATOM 885 N N . ASP B 2 37 ? -49.826 28.141 -0.209 1.00 60.02 66 ASP J N 1
ATOM 886 C CA . ASP B 2 37 ? -50.596 29.019 0.685 1.00 60.56 66 ASP J CA 1
ATOM 887 C C . ASP B 2 37 ? -51.626 28.295 1.538 1.00 60.34 66 ASP J C 1
ATOM 888 O O . ASP B 2 37 ? -52.002 28.792 2.588 1.00 60.55 66 ASP J O 1
ATOM 893 N N . GLN B 2 38 ? -52.077 27.130 1.069 1.00 60.33 67 GLN J N 1
ATOM 894 C CA . GLN B 2 38 ? -52.995 26.260 1.806 1.00 59.96 67 GLN J CA 1
ATOM 895 C C . GLN B 2 38 ? -52.412 24.891 2.190 1.00 59.68 67 GLN J C 1
ATOM 896 O O . GLN B 2 38 ? -53.140 24.020 2.691 1.00 58.66 67 GLN J O 1
ATOM 902 N N . GLY B 2 39 ? -51.111 24.702 1.985 1.00 59.18 68 GLY J N 1
ATOM 903 C CA . GLY B 2 39 ? -50.476 23.407 2.272 1.00 59.41 68 GLY J CA 1
ATOM 904 C C . GLY B 2 39 ? -50.379 22.465 1.081 1.00 59.43 68 GLY J C 1
ATOM 905 O O . GLY B 2 39 ? -49.887 21.367 1.215 1.00 59.72 68 GLY J O 1
ATOM 906 N N . GLN B 2 40 ? -50.852 22.881 -0.088 1.00 59.71 69 GLN J N 1
ATOM 907 C CA . GLN B 2 40 ? -50.736 22.053 -1.292 1.00 59.86 69 GLN J CA 1
ATOM 908 C C . GLN B 2 40 ? -49.277 21.836 -1.736 1.00 59.75 69 GLN J C 1
ATOM 909 O O . GLN B 2 40 ? -48.471 22.768 -1.720 1.00 59.63 69 GLN J O 1
ATOM 915 N N . ARG B 2 41 ? -48.954 20.620 -2.163 1.00 59.43 70 ARG J N 1
ATOM 916 C CA . ARG B 2 41 ? -47.628 20.333 -2.709 1.00 59.91 70 ARG J CA 1
ATOM 917 C C . ARG B 2 41 ? -47.344 21.188 -3.947 1.00 59.48 70 ARG J C 1
ATOM 918 O O . ARG B 2 41 ? -48.177 21.277 -4.859 1.00 59.29 70 ARG J O 1
ATOM 926 N N . GLU B 2 42 ? -46.160 21.787 -3.981 1.00 59.07 71 GLU J N 1
ATOM 927 C CA . GLU B 2 42 ? -45.706 22.606 -5.108 1.00 59.11 71 GLU J CA 1
ATOM 928 C C . GLU B 2 42 ? -44.232 22.318 -5.408 1.00 58.72 71 GLU J C 1
ATOM 929 O O . GLU B 2 42 ? -43.491 21.910 -4.509 1.00 59.02 71 GLU J O 1
ATOM 935 N N . PRO B 2 43 ? -43.795 22.533 -6.662 1.00 58.72 72 PRO J N 1
ATOM 936 C CA . PRO B 2 43 ? -42.397 22.228 -7.044 1.00 58.48 72 PRO J CA 1
ATOM 937 C C . PRO B 2 43 ? -41.318 23.078 -6.373 1.00 57.90 72 PRO J C 1
ATOM 938 O O . PRO B 2 43 ? -41.602 24.175 -5.903 1.00 57.72 72 PRO J O 1
ATOM 942 N N . ALA B 2 44 ? -40.093 22.555 -6.342 1.00 57.60 73 ALA J N 1
ATOM 943 C CA . ALA B 2 44 ? -38.947 23.286 -5.807 1.00 57.69 73 ALA J CA 1
ATOM 944 C C . ALA B 2 44 ? -38.747 24.645 -6.517 1.00 57.31 73 ALA J C 1
ATOM 945 O O . ALA B 2 44 ? -38.630 25.685 -5.869 1.00 58.30 73 ALA J O 1
ATOM 947 N N . LEU B 2 45 ? -38.707 24.611 -7.841 1.00 56.87 74 LEU J N 1
ATOM 948 C CA . LEU B 2 45 ? -38.652 25.819 -8.676 1.00 57.03 74 LEU J CA 1
ATOM 949 C C . LEU B 2 45 ? -39.921 25.868 -9.498 1.00 56.61 74 LEU J C 1
ATOM 950 O O . LEU B 2 45 ? -40.179 24.987 -10.294 1.00 57.28 74 LEU J O 1
ATOM 955 N N . LEU B 2 46 ? -40.725 26.898 -9.263 1.00 57.06 75 LEU J N 1
ATOM 956 C CA . LEU B 2 46 ? -41.913 27.186 -10.047 1.00 57.48 75 LEU J CA 1
ATOM 957 C C . LEU B 2 46 ? -41.563 28.396 -10.924 1.00 56.39 75 LEU J C 1
ATOM 958 O O . LEU B 2 46 ? -41.205 29.450 -10.406 1.00 56.62 75 LEU J O 1
ATOM 963 N N . ALA B 2 47 ? -41.631 28.226 -12.241 1.00 55.94 76 ALA J N 1
ATOM 964 C CA . ALA B 2 47 ? -41.198 29.266 -13.189 1.00 56.13 76 ALA J CA 1
ATOM 965 C C . ALA B 2 47 ? -42.016 29.237 -14.455 1.00 56.66 76 ALA J C 1
ATOM 966 O O . ALA B 2 47 ? -42.395 28.171 -14.947 1.00 57.97 76 ALA J O 1
ATOM 968 N N . GLY B 2 48 ? -42.324 30.403 -15.005 1.00 57.05 77 GLY J N 1
ATOM 969 C CA . GLY B 2 48 ? -43.087 30.422 -16.242 1.00 56.77 77 GLY J CA 1
ATOM 970 C C . GLY B 2 48 ? -44.049 31.576 -16.297 1.00 57.04 77 GLY J C 1
ATOM 971 O O . GLY B 2 48 ? -44.078 32.409 -15.399 1.00 56.76 77 GLY J O 1
ATOM 972 N N . ALA B 2 49 ? -44.806 31.627 -17.387 1.00 57.14 78 ALA J N 1
ATOM 973 C CA . ALA B 2 49 ? -45.720 32.738 -17.650 1.00 57.87 78 ALA J CA 1
ATOM 974 C C . ALA B 2 49 ? -46.706 32.824 -16.475 1.00 57.54 78 ALA J C 1
ATOM 975 O O . ALA B 2 49 ? -47.248 31.805 -16.022 1.00 56.92 78 ALA J O 1
ATOM 977 N N . GLY B 2 50 ? -46.883 34.032 -15.957 1.00 56.81 79 GLY J N 1
ATOM 978 C CA . GLY B 2 50 ? -47.866 34.261 -14.926 1.00 56.51 79 GLY J CA 1
ATOM 979 C C . GLY B 2 50 ? -47.540 33.672 -13.569 1.00 56.44 79 GLY J C 1
ATOM 980 O O . GLY B 2 50 ? -48.404 33.662 -12.710 1.00 54.94 79 GLY J O 1
ATOM 981 N N . VAL B 2 51 ? -46.298 33.207 -13.335 1.00 56.84 80 VAL J N 1
ATOM 982 C CA . VAL B 2 51 ? -45.973 32.696 -12.001 1.00 56.34 80 VAL J CA 1
ATOM 983 C C . VAL B 2 51 ? -45.969 33.925 -11.040 1.00 56.61 80 VAL J C 1
ATOM 984 O O . VAL B 2 51 ? -45.586 35.003 -11.447 1.00 55.84 80 VAL J O 1
ATOM 988 N N . LEU B 2 52 ? -46.515 33.769 -9.823 1.00 56.68 81 LEU J N 1
ATOM 989 C CA . LEU B 2 52 ? -46.750 34.888 -8.869 1.00 56.06 81 LEU J CA 1
ATOM 990 C C . LEU B 2 52 ? -47.501 36.074 -9.450 1.00 56.06 81 LEU J C 1
ATOM 991 O O . LEU B 2 52 ? -47.175 37.213 -9.160 1.00 56.18 81 LEU J O 1
ATOM 996 N N . ALA B 2 53 ? -48.498 35.793 -10.287 1.00 56.01 82 ALA J N 1
ATOM 997 C CA . ALA B 2 53 ? -49.206 36.797 -11.062 1.00 55.39 82 ALA J CA 1
ATOM 998 C C . ALA B 2 53 ? -48.304 37.777 -11.831 1.00 55.47 82 ALA J C 1
ATOM 999 O O . ALA B 2 53 ? -48.658 38.941 -12.019 1.00 55.45 82 ALA J O 1
ATOM 1001 N N . SER B 2 54 ? -47.149 37.320 -12.297 1.00 55.53 83 SER J N 1
ATOM 1002 C CA . SER B 2 54 ? -46.305 38.166 -13.130 1.00 55.37 83 SER J CA 1
ATOM 1003 C C . SER B 2 54 ? -47.044 38.577 -14.437 1.00 55.72 83 SER J C 1
ATOM 1004 O O . SER B 2 54 ? -47.830 37.794 -14.969 1.00 56.56 83 SER J O 1
ATOM 1007 N N . GLU B 2 55 ? -46.806 39.802 -14.909 1.00 55.01 84 GLU J N 1
ATOM 1008 C CA . GLU B 2 55 ? -47.282 40.273 -16.218 1.00 55.91 84 GLU J CA 1
ATOM 1009 C C . GLU B 2 55 ? -46.472 39.650 -17.370 1.00 55.64 84 GLU J C 1
ATOM 1010 O O . GLU B 2 55 ? -46.807 39.771 -18.534 1.00 55.17 84 GLU J O 1
ATOM 1016 N N . SER B 2 56 ? -45.417 38.945 -17.016 1.00 56.00 85 SER J N 1
ATOM 1017 C CA . SER B 2 56 ? -44.558 38.284 -17.954 1.00 56.47 85 SER J CA 1
ATOM 1018 C C . SER B 2 56 ? -44.249 36.868 -17.357 1.00 56.81 85 SER J C 1
ATOM 1019 O O . SER B 2 56 ? -45.146 36.193 -16.819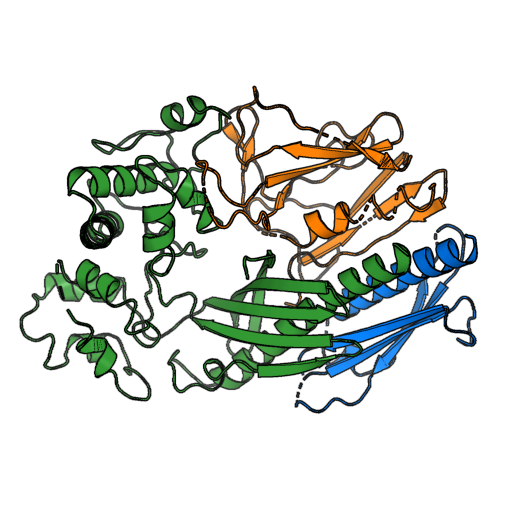 1.00 56.13 85 SER J O 1
ATOM 1022 N N . GLU B 2 57 ? -43.002 36.421 -17.408 1.00 56.55 86 GLU J N 1
ATOM 1023 C CA . GLU B 2 57 ? -42.652 35.235 -16.651 1.00 57.73 86 GLU J CA 1
ATOM 1024 C C . GLU B 2 57 ? -42.344 35.576 -15.187 1.00 57.44 86 GLU J C 1
ATOM 1025 O O . GLU B 2 57 ? -42.066 36.718 -14.819 1.00 57.11 86 GLU J O 1
ATOM 1031 N N . GLY B 2 58 ? -42.417 34.552 -14.362 1.00 57.39 87 GLY J N 1
ATOM 1032 C CA . GLY B 2 58 ? -42.211 34.695 -12.921 1.00 57.63 87 GLY J CA 1
ATOM 1033 C C . GLY B 2 58 ? -41.434 33.498 -12.452 1.00 57.41 87 GLY J C 1
ATOM 1034 O O . GLY B 2 58 ? -41.325 32.513 -13.190 1.00 56.11 87 GLY J O 1
ATOM 1043 N N . ARG B 2 60 ? -40.274 31.306 -8.529 1.00 58.28 89 ARG J N 1
ATOM 1044 C CA . ARG B 2 60 ? -40.468 31.158 -7.103 1.00 57.86 89 ARG J CA 1
ATOM 1045 C C . ARG B 2 60 ? -39.643 29.976 -6.680 1.00 57.37 89 ARG J C 1
ATOM 1046 O O . ARG B 2 60 ? -39.745 28.914 -7.263 1.00 57.69 89 ARG J O 1
ATOM 1054 N N . PHE B 2 61 ? -38.786 30.161 -5.693 1.00 56.60 90 PHE J N 1
ATOM 1055 C CA . PHE B 2 61 ? -37.949 29.068 -5.277 1.00 56.61 90 PHE J CA 1
ATOM 1056 C C . PHE B 2 61 ? -37.486 29.251 -3.842 1.00 55.74 90 PHE J C 1
ATOM 1057 O O . PHE B 2 61 ? -37.736 30.291 -3.246 1.00 55.55 90 PHE J O 1
ATOM 1065 N N . VAL B 2 62 ? -36.802 28.231 -3.324 1.00 55.55 91 VAL J N 1
ATOM 1066 C CA . VAL B 2 62 ? -36.232 28.228 -1.983 1.00 54.77 91 VAL J CA 1
ATOM 1067 C C . VAL B 2 62 ? -34.712 28.481 -2.089 1.00 55.17 91 VAL J C 1
ATOM 1068 O O . VAL B 2 62 ? -34.046 27.983 -3.026 1.00 54.16 91 VAL J O 1
ATOM 1072 N N . ARG B 2 63 ? -34.163 29.259 -1.154 1.00 54.73 92 ARG J N 1
ATOM 1073 C CA . ARG B 2 63 ? -32.704 29.481 -1.135 1.00 55.11 92 ARG J CA 1
ATOM 1074 C C . ARG B 2 63 ? -32.239 29.428 0.290 1.00 55.37 92 ARG J C 1
ATOM 1075 O O . ARG B 2 63 ? -33.043 29.653 1.215 1.00 55.63 92 ARG J O 1
ATOM 1083 N N . GLY B 2 64 ? -30.957 29.084 0.471 1.00 54.80 93 GLY J N 1
ATOM 1084 C CA . GLY B 2 64 ? -30.363 29.033 1.769 1.00 54.67 93 GLY J CA 1
ATOM 1085 C C . GLY B 2 64 ? -29.487 30.239 2.012 1.00 54.54 93 GLY J C 1
ATOM 1086 O O . GLY B 2 64 ? -29.703 31.326 1.423 1.00 52.73 93 GLY J O 1
ATOM 1087 N N . GLY B 2 65 ? -28.502 30.050 2.888 1.00 54.20 94 GLY J N 1
ATOM 1088 C CA . GLY B 2 65 ? -27.508 31.095 3.119 1.00 55.15 94 GLY J CA 1
ATOM 1089 C C . GLY B 2 65 ? -27.887 32.126 4.170 1.00 56.34 94 GLY J C 1
ATOM 1090 O O . GLY B 2 65 ? -27.128 33.060 4.407 1.00 56.06 94 GLY J O 1
ATOM 1091 N N . VAL B 2 66 ? -29.047 31.985 4.810 1.00 57.34 95 VAL J N 1
ATOM 1092 C CA . VAL B 2 66 ? -29.300 32.803 5.993 1.00 59.15 95 VAL J CA 1
ATOM 1093 C C . VAL B 2 66 ? -28.271 32.397 7.057 1.00 60.40 95 VAL J C 1
ATOM 1094 O O . VAL B 2 66 ? -28.111 31.215 7.361 1.00 60.59 95 VAL J O 1
ATOM 1098 N N . VAL B 2 67 ? -27.538 33.379 7.559 1.00 62.24 96 VAL J N 1
ATOM 1099 C CA . VAL B 2 67 ? -26.554 33.153 8.598 1.00 63.91 96 VAL J CA 1
ATOM 1100 C C . VAL B 2 67 ? -27.165 33.663 9.902 1.00 65.01 96 VAL J C 1
ATOM 1101 O O . VAL B 2 67 ? -27.526 34.837 10.020 1.00 65.59 96 VAL J O 1
ATOM 1105 N N . ASN B 2 68 ? -27.318 32.762 10.860 1.00 66.12 97 ASN J N 1
ATOM 1106 C CA . ASN B 2 68 ? -27.916 33.097 12.133 1.00 67.01 97 ASN J CA 1
ATOM 1107 C C . ASN B 2 68 ? -27.306 32.190 13.195 1.00 67.62 97 ASN J C 1
ATOM 1108 O O . ASN B 2 68 ? -27.970 31.312 13.740 1.00 67.73 97 ASN J O 1
ATOM 1113 N N . PRO B 2 69 ? -26.028 32.432 13.524 1.00 68.42 98 PRO J N 1
ATOM 1114 C CA . PRO B 2 69 ? -25.215 31.418 14.192 1.00 68.56 98 PRO J CA 1
ATOM 1115 C C . PRO B 2 69 ? -25.638 31.110 15.617 1.00 68.94 98 PRO J C 1
ATOM 1116 O O . PRO B 2 69 ? -25.227 30.077 16.164 1.00 68.97 98 PRO J O 1
ATOM 1120 N N . LEU B 2 70 ? -26.418 32.004 16.226 1.00 69.03 99 LEU J N 1
ATOM 1121 C CA . LEU B 2 70 ? -26.946 31.765 17.572 1.00 68.99 99 LEU J CA 1
ATOM 1122 C C . LEU B 2 70 ? -28.233 30.943 17.500 1.00 68.93 99 LEU J C 1
ATOM 1123 O O . LEU B 2 70 ? -28.608 30.298 18.488 1.00 68.99 99 LEU J O 1
ATOM 1136 N N . ARG B 2 72 ? -31.475 31.573 17.489 1.00 68.33 101 ARG J N 1
ATOM 1137 C CA . ARG B 2 72 ? -32.145 32.028 18.699 1.00 68.31 101 ARG J CA 1
ATOM 1138 C C . ARG B 2 72 ? -33.654 31.803 18.662 1.00 68.06 101 ARG J C 1
ATOM 1139 O O . ARG B 2 72 ? -34.255 31.464 19.689 1.00 68.29 101 ARG J O 1
ATOM 1147 N N . LEU B 2 73 ? -34.250 32.025 17.491 1.00 67.66 102 LEU J N 1
ATOM 1148 C CA . LEU B 2 73 ? -35.669 31.749 17.239 1.00 67.42 102 LEU J CA 1
ATOM 1149 C C . LEU B 2 73 ? -35.824 30.414 16.515 1.00 66.98 102 LEU J C 1
ATOM 1150 O O . LEU B 2 73 ? -34.944 30.021 15.758 1.00 66.79 102 LEU J O 1
ATOM 1155 N N . PRO B 2 74 ? -36.951 29.717 16.729 1.00 66.54 103 PRO J N 1
ATOM 1156 C CA . PRO B 2 74 ? -37.214 28.488 15.973 1.00 66.31 103 PRO J CA 1
ATOM 1157 C C . PRO B 2 74 ? -37.365 28.718 14.453 1.00 65.88 103 PRO J C 1
ATOM 1158 O O . PRO B 2 74 ? -38.471 28.707 13.917 1.00 65.74 103 PRO J O 1
ATOM 1162 N N . ARG B 2 75 ? -36.244 28.925 13.777 1.00 65.45 104 ARG J N 1
ATOM 1163 C CA . ARG B 2 75 ? -36.242 29.168 12.343 1.00 65.17 104 ARG J CA 1
ATOM 1164 C C . ARG B 2 75 ? -35.044 28.512 11.649 1.00 63.82 104 ARG J C 1
ATOM 1165 O O . ARG B 2 75 ? -33.944 28.436 12.212 1.00 63.47 104 ARG J O 1
ATOM 1173 N N . SER B 2 76 ? -35.283 28.033 10.430 1.00 62.00 105 SER J N 1
ATOM 1174 C CA . SER B 2 76 ? -34.231 27.455 9.612 1.00 60.82 105 SER J CA 1
ATOM 1175 C C . SER B 2 76 ? -33.477 28.562 8.886 1.00 59.82 105 SER J C 1
ATOM 1176 O O . SER B 2 76 ? -33.835 29.732 8.979 1.00 59.60 105 SER J O 1
ATOM 1179 N N . ASN B 2 77 ? -32.442 28.175 8.152 1.00 58.51 106 ASN J N 1
ATOM 1180 C CA . ASN B 2 77 ? -31.642 29.109 7.370 1.00 57.57 106 ASN J CA 1
ATOM 1181 C C . ASN B 2 77 ? -32.075 29.233 5.901 1.00 56.78 106 ASN J C 1
ATOM 1182 O O . ASN B 2 77 ? -31.302 29.714 5.046 1.00 56.28 106 ASN J O 1
ATOM 1187 N N . LEU B 2 78 ? -33.312 28.820 5.607 1.00 56.64 107 LEU J N 1
ATOM 1188 C CA . LEU B 2 78 ? -33.862 28.881 4.248 1.00 57.06 107 LEU J CA 1
ATOM 1189 C C . LEU B 2 78 ? -34.990 29.894 4.146 1.00 57.67 107 LEU J C 1
ATOM 1190 O O . LEU B 2 78 ? -35.712 30.134 5.105 1.00 58.40 107 LEU J O 1
ATOM 1195 N N . LEU B 2 79 ? -35.125 30.486 2.970 1.00 57.93 108 LEU J N 1
ATOM 1196 C CA . LEU B 2 79 ? -36.190 31.441 2.700 1.00 58.32 108 LEU J CA 1
ATOM 1197 C C . LEU B 2 79 ? -36.853 31.032 1.415 1.00 57.62 108 LEU J C 1
ATOM 1198 O O . LEU B 2 79 ? -36.282 30.289 0.652 1.00 58.43 108 LEU J O 1
ATOM 1203 N N . THR B 2 80 ? -38.052 31.542 1.174 1.00 57.96 109 THR J N 1
ATOM 1204 C CA . THR B 2 80 ? -38.701 31.441 -0.119 1.00 57.68 109 THR J CA 1
ATOM 1205 C C . THR B 2 80 ? -38.695 32.824 -0.742 1.00 57.56 109 THR J C 1
ATOM 1206 O O . THR B 2 80 ? -39.001 33.811 -0.081 1.00 57.95 109 THR J O 1
ATOM 1210 N N . VAL B 2 81 ? -38.319 32.892 -2.009 1.00 57.50 110 VAL J N 1
ATOM 1211 C CA . VAL B 2 81 ? -38.230 34.155 -2.727 1.00 57.97 110 VAL J CA 1
ATOM 1212 C C . VAL B 2 81 ? -38.860 33.999 -4.103 1.00 58.52 110 VAL J C 1
ATOM 1213 O O . VAL B 2 81 ? -39.087 32.880 -4.570 1.00 58.59 110 VAL J O 1
ATOM 1217 N N . GLY B 2 82 ? -39.183 35.134 -4.723 1.00 58.75 111 GLY J N 1
ATOM 1218 C CA . GLY B 2 82 ? -39.679 35.141 -6.082 1.00 58.51 111 GLY J CA 1
ATOM 1219 C C . GLY B 2 82 ? -39.468 36.450 -6.794 1.00 58.13 111 GLY J C 1
ATOM 1220 O O . GLY B 2 82 ? -39.200 37.487 -6.161 1.00 58.76 111 GLY J O 1
ATOM 1221 N N . TYR B 2 83 ? -39.563 36.389 -8.117 1.00 57.25 112 TYR J N 1
ATOM 1222 C CA . TYR B 2 83 ? -39.403 37.571 -8.984 1.00 56.41 112 TYR J CA 1
ATOM 1223 C C . TYR B 2 83 ? -40.540 37.555 -9.977 1.00 55.86 112 TYR J C 1
ATOM 1224 O O . TYR B 2 83 ? -40.953 36.497 -10.457 1.00 55.89 112 TYR J O 1
ATOM 1233 N N . ARG B 2 84 ? -41.036 38.731 -10.303 1.00 55.53 113 ARG J N 1
ATOM 1234 C CA . ARG B 2 84 ? -42.090 38.875 -11.283 1.00 54.90 113 ARG J CA 1
ATOM 1235 C C . ARG B 2 84 ? -42.008 40.269 -11.910 1.00 55.45 113 ARG J C 1
ATOM 1236 O O . ARG B 2 84 ? -41.286 41.128 -11.397 1.00 56.24 113 ARG J O 1
ATOM 1244 N N . ILE B 2 85 ? -42.734 40.491 -13.009 1.00 55.56 114 ILE J N 1
ATOM 1245 C CA . ILE B 2 85 ? -43.006 41.845 -13.490 1.00 56.05 114 ILE J CA 1
ATOM 1246 C C . ILE B 2 85 ? -44.401 42.265 -12.971 1.00 57.37 114 ILE J C 1
ATOM 1247 O O . ILE B 2 85 ? -45.382 41.500 -13.073 1.00 57.13 114 ILE J O 1
ATOM 1252 N N . HIS B 2 86 ? -44.461 43.459 -12.391 1.00 58.28 115 HIS J N 1
ATOM 1253 C CA . HIS B 2 86 ? -45.693 44.005 -11.807 1.00 60.17 115 HIS J CA 1
ATOM 1254 C C . HIS B 2 86 ? -45.638 45.511 -11.958 1.00 60.93 115 HIS J C 1
ATOM 1255 O O . HIS B 2 86 ? -44.638 46.111 -11.592 1.00 61.04 115 HIS J O 1
ATOM 1262 N N . ASP B 2 87 ? -46.685 46.112 -12.531 1.00 62.10 116 ASP J N 1
ATOM 1263 C CA . ASP B 2 87 ? -46.757 47.573 -12.705 1.00 62.66 116 ASP J CA 1
ATOM 1264 C C . ASP B 2 87 ? -45.565 48.187 -13.445 1.00 62.10 116 ASP J C 1
ATOM 1265 O O . ASP B 2 87 ? -45.157 49.298 -13.149 1.00 61.96 116 ASP J O 1
ATOM 1270 N N . GLY B 2 88 ? -45.004 47.453 -14.397 1.00 61.65 117 GLY J N 1
ATOM 1271 C CA . GLY B 2 88 ? -43.843 47.923 -15.158 1.00 61.23 117 GLY J CA 1
ATOM 1272 C C . GLY B 2 88 ? -42.487 47.855 -14.455 1.00 60.64 117 GLY J C 1
ATOM 1273 O O . GLY B 2 88 ? -41.537 48.481 -14.906 1.00 59.80 117 GLY J O 1
ATOM 1274 N N . TYR B 2 89 ? -42.405 47.086 -13.366 1.00 60.62 118 TYR J N 1
ATOM 1275 C CA . TYR B 2 89 ? -41.178 46.926 -12.576 1.00 60.00 118 TYR J CA 1
ATOM 1276 C C . TYR B 2 89 ? -40.887 45.470 -12.379 1.00 58.97 118 TYR J C 1
ATOM 1277 O O . TYR B 2 89 ? -41.810 44.657 -12.256 1.00 58.32 118 TYR J O 1
ATOM 1286 N N . LEU B 2 90 ? -39.599 45.151 -12.371 1.00 57.81 119 LEU J N 1
ATOM 1287 C CA . LEU B 2 90 ? -39.119 43.943 -11.772 1.00 57.62 119 LEU J CA 1
ATOM 1288 C C . LEU B 2 90 ? -39.299 44.085 -10.253 1.00 57.55 119 LEU J C 1
ATOM 1289 O O . LEU B 2 90 ? -38.890 45.082 -9.655 1.00 56.95 119 LEU J O 1
ATOM 1294 N N . GLU B 2 91 ? -39.913 43.078 -9.646 1.00 57.41 120 GLU J N 1
ATOM 1295 C CA . GLU B 2 91 ? -40.199 43.098 -8.231 1.00 57.10 120 GLU J CA 1
ATOM 1296 C C . GLU B 2 91 ? -39.704 41.824 -7.571 1.00 56.37 120 GLU J C 1
ATOM 1297 O O . GLU B 2 91 ? -39.836 40.742 -8.120 1.00 55.53 120 GLU J O 1
ATOM 1303 N N . ARG B 2 92 ? -39.164 41.962 -6.366 1.00 56.35 121 ARG J N 1
ATOM 1304 C CA . ARG B 2 92 ? -38.712 40.827 -5.587 1.00 55.71 121 ARG J CA 1
ATOM 1305 C C . ARG B 2 92 ? -39.633 40.608 -4.404 1.00 55.68 121 ARG J C 1
ATOM 1306 O O . ARG B 2 92 ? -39.906 41.524 -3.615 1.00 55.59 121 ARG J O 1
ATOM 1314 N N . LEU B 2 93 ? -40.111 39.379 -4.289 1.00 55.70 122 LEU J N 1
ATOM 1315 C CA . LEU B 2 93 ? -40.956 38.968 -3.183 1.00 55.91 122 LEU J CA 1
ATOM 1316 C C . LEU B 2 93 ? -40.157 38.049 -2.270 1.00 55.66 122 LEU J C 1
ATOM 1317 O O . LEU B 2 93 ? -39.437 37.183 -2.741 1.00 57.05 122 LEU J O 1
ATOM 1322 N N . ALA B 2 94 ? -40.276 38.237 -0.968 1.00 56.00 123 ALA J N 1
ATOM 1323 C CA . ALA B 2 94 ? -39.530 37.455 -0.008 1.00 55.89 123 ALA J CA 1
ATOM 1324 C C . ALA B 2 94 ? -40.447 37.056 1.135 1.00 55.95 123 ALA J C 1
ATOM 1325 O O . ALA B 2 94 ? -41.064 37.914 1.750 1.00 55.67 123 ALA J O 1
ATOM 1327 N N . TRP B 2 95 ? -40.529 35.753 1.405 1.00 56.32 124 TRP J N 1
ATOM 1328 C CA . TRP B 2 95 ? -41.199 35.239 2.606 1.00 56.69 124 TRP J CA 1
ATOM 1329 C C . TRP B 2 95 ? -40.111 34.949 3.627 1.00 57.33 124 TRP J C 1
ATOM 1330 O O . TRP B 2 95 ? -39.040 34.481 3.247 1.00 57.91 124 TRP J O 1
ATOM 1341 N N . PRO B 2 96 ? -40.383 35.167 4.928 1.00 57.82 125 PRO J N 1
ATOM 1342 C CA . PRO B 2 96 ? -39.319 35.047 5.933 1.00 58.15 125 PRO J CA 1
ATOM 1343 C C . PRO B 2 96 ? -38.983 33.609 6.365 1.00 58.58 125 PRO J C 1
ATOM 1344 O O . PRO B 2 96 ? -38.155 33.401 7.258 1.00 58.52 125 PRO J O 1
ATOM 1348 N N . LEU B 2 97 ? -39.639 32.639 5.735 1.00 59.33 126 LEU J N 1
ATOM 1349 C CA . LEU B 2 97 ? -39.459 31.217 6.005 1.00 59.48 126 LEU J CA 1
ATOM 1350 C C . LEU B 2 97 ? -40.096 30.410 4.856 1.00 59.71 126 LEU J C 1
ATOM 1351 O O . LEU B 2 97 ? -40.706 30.980 3.932 1.00 60.79 126 LEU J O 1
ATOM 1356 N N . THR B 2 98 ? -39.958 29.091 4.926 1.00 59.45 127 THR J N 1
ATOM 1357 C CA . THR B 2 98 ? -40.533 28.183 3.941 1.00 58.82 127 THR J CA 1
ATOM 1358 C C . THR B 2 98 ? -41.913 27.661 4.397 1.00 57.83 127 THR J C 1
ATOM 1359 O O . THR B 2 98 ? -42.266 27.772 5.569 1.00 55.78 127 THR J O 1
ATOM 1363 N N . ASP B 2 99 ? -42.694 27.152 3.436 1.00 57.78 128 ASP J N 1
ATOM 1364 C CA . ASP B 2 99 ? -43.987 26.512 3.683 1.00 57.67 128 ASP J CA 1
ATOM 1365 C C . ASP B 2 99 ? -44.917 27.385 4.520 1.00 57.39 128 ASP J C 1
ATOM 1366 O O . ASP B 2 99 ? -45.661 26.890 5.359 1.00 56.78 128 ASP J O 1
ATOM 1371 N N . ALA B 2 100 ? -44.858 28.688 4.281 1.00 57.65 129 ALA J N 1
ATOM 1372 C CA . ALA B 2 100 ? -45.522 29.675 5.129 1.00 57.76 129 ALA J CA 1
ATOM 1373 C C . ALA B 2 100 ? -47.043 29.545 5.027 1.00 57.43 129 ALA J C 1
ATOM 1374 O O . ALA B 2 100 ? -47.567 29.122 4.005 1.00 57.34 129 ALA J O 1
ATOM 1376 N N . ALA B 2 101 ? -47.741 29.882 6.098 1.00 57.40 130 ALA J N 1
ATOM 1377 C CA . ALA B 2 101 ? -49.199 29.961 6.045 1.00 58.03 130 ALA J CA 1
ATOM 1378 C C . ALA B 2 101 ? -49.599 31.090 5.068 1.00 58.39 130 ALA J C 1
ATOM 1379 O O . ALA B 2 101 ? -48.859 32.049 4.874 1.00 57.65 130 ALA J O 1
ATOM 1381 N N . GLY B 2 102 ? -50.765 30.962 4.447 1.00 59.82 131 GLY J N 1
ATOM 1382 C CA . GLY B 2 102 ? -51.321 32.047 3.606 1.00 60.40 131 GLY J CA 1
ATOM 1383 C C . GLY B 2 102 ? -51.505 33.371 4.358 1.00 60.58 131 GLY J C 1
ATOM 1384 O O . GLY B 2 102 ? -51.471 34.439 3.755 1.00 61.40 131 GLY J O 1
ATOM 1385 N N . SER B 2 103 ? -51.673 33.325 5.676 1.00 60.91 132 SER J N 1
ATOM 138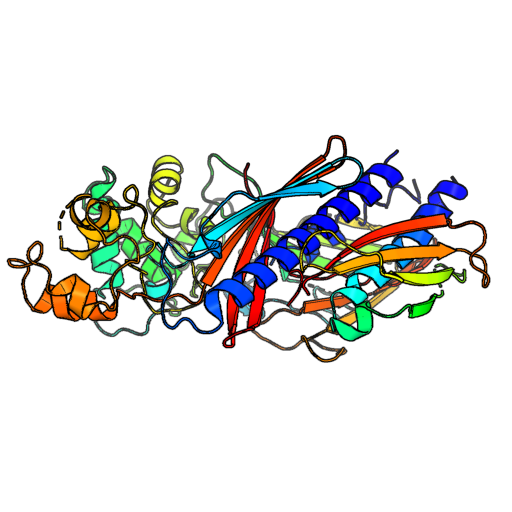6 C CA . SER B 2 103 ? -51.662 34.566 6.468 1.00 60.94 132 SER J CA 1
ATOM 1387 C C . SER B 2 103 ? -50.324 35.332 6.318 1.00 61.05 132 SER J C 1
ATOM 1388 O O . SER B 2 103 ? -50.305 36.550 6.417 1.00 60.97 132 SER J O 1
ATOM 1391 N N . VAL B 2 104 ? -49.228 34.613 6.065 1.00 61.48 133 VAL J N 1
ATOM 1392 C CA . VAL B 2 104 ? -47.896 35.217 5.925 1.00 61.95 133 VAL J CA 1
ATOM 1393 C C . VAL B 2 104 ? -47.669 35.876 4.550 1.00 62.74 133 VAL J C 1
ATOM 1394 O O . VAL B 2 104 ? -47.573 35.204 3.514 1.00 63.20 133 VAL J O 1
ATOM 1398 N N . LYS B 2 105 ? -47.547 37.203 4.573 1.00 63.39 134 LYS J N 1
ATOM 1399 C CA . LYS B 2 105 ? -47.434 38.010 3.370 1.00 63.96 134 LYS J CA 1
ATOM 1400 C C . LYS B 2 105 ? -45.975 38.351 3.041 1.00 63.90 134 LYS J C 1
ATOM 1401 O O . LYS B 2 105 ? -45.177 38.638 3.933 1.00 64.12 134 LYS J O 1
ATOM 1407 N N . PRO B 2 106 ? -45.624 38.310 1.757 1.00 63.86 135 PRO J N 1
ATOM 1408 C CA . PRO B 2 106 ? -44.251 38.576 1.362 1.00 64.44 135 PRO J CA 1
ATOM 1409 C C . PRO B 2 106 ? -43.924 40.060 1.361 1.00 65.12 135 PRO J C 1
ATOM 1410 O O . PRO B 2 106 ? -44.793 40.887 1.084 1.00 65.22 135 PRO J O 1
ATOM 1414 N N . THR B 2 107 ? -42.670 40.386 1.654 1.00 65.93 136 THR J N 1
ATOM 1415 C CA . THR B 2 107 ? -42.174 41.726 1.414 1.00 66.22 136 THR J CA 1
ATOM 1416 C C . THR B 2 107 ? -42.103 41.917 -0.092 1.00 67.12 136 THR J C 1
ATOM 1417 O O . THR B 2 107 ? -41.981 40.942 -0.853 1.00 66.51 136 THR J O 1
ATOM 1429 N N . GLN B 2 109 ? -40.227 44.330 -3.020 1.00 64.82 138 GLN J N 1
ATOM 1430 C CA . GLN B 2 109 ? -39.166 45.252 -3.364 1.00 63.30 138 GLN J CA 1
ATOM 1431 C C . GLN B 2 109 ? -39.262 45.580 -4.843 1.00 61.45 138 GLN J C 1
ATOM 1432 O O . GLN B 2 109 ? -39.058 44.719 -5.689 1.00 60.05 138 GLN J O 1
ATOM 1438 N N . LYS B 2 110 ? -39.603 46.828 -5.125 1.00 59.88 139 LYS J N 1
ATOM 1439 C CA . LYS B 2 110 ? -39.649 47.347 -6.465 1.00 59.48 139 LYS J CA 1
ATOM 1440 C C . LYS B 2 110 ? -38.198 47.514 -6.896 1.00 58.54 139 LYS J C 1
ATOM 1441 O O . LYS B 2 110 ? -37.436 48.199 -6.231 1.00 58.96 139 LYS J O 1
ATOM 1447 N N . LEU B 2 111 ? -37.801 46.842 -7.965 1.00 57.54 140 LEU J N 1
ATOM 1448 C CA . LEU B 2 111 ? -36.442 46.939 -8.475 1.00 57.31 140 LEU J CA 1
ATOM 1449 C C . LEU B 2 111 ? -36.494 47.774 -9.763 1.00 57.56 140 LEU J C 1
ATOM 1450 O O . LEU B 2 111 ? -37.246 48.744 -9.820 1.00 59.07 140 LEU J O 1
ATOM 1455 N N . ILE B 2 112 ? -35.715 47.439 -10.776 1.00 57.25 141 ILE J N 1
ATOM 1456 C CA . ILE B 2 112 ? -35.673 48.253 -11.995 1.00 57.45 141 ILE J CA 1
ATOM 1457 C C . ILE B 2 112 ? -36.977 48.263 -12.789 1.00 57.23 141 ILE J C 1
ATOM 1458 O O . ILE B 2 112 ? -37.679 47.244 -12.847 1.00 55.60 141 ILE J O 1
ATOM 1463 N N . PRO B 2 113 ? -37.278 49.410 -13.455 1.00 57.05 142 PRO J N 1
ATOM 1464 C CA . PRO B 2 113 ? -38.322 49.360 -14.460 1.00 57.13 142 PRO J CA 1
ATOM 1465 C C . PRO B 2 113 ? -38.000 48.235 -15.415 1.00 57.00 142 PRO J C 1
ATOM 1466 O O . PRO B 2 113 ? -36.849 48.078 -15.785 1.00 57.02 142 PRO J O 1
ATOM 1470 N N . ALA B 2 114 ? -38.993 47.429 -15.769 1.00 57.00 143 ALA J N 1
ATOM 1471 C CA . ALA B 2 114 ? -38.794 46.299 -16.676 1.00 56.90 143 ALA J CA 1
ATOM 1472 C C . ALA B 2 114 ? -40.161 45.811 -17.130 1.00 57.44 143 ALA J C 1
ATOM 1473 O O . ALA B 2 114 ? -41.117 45.896 -16.378 1.00 56.27 143 ALA J O 1
ATOM 1475 N N . ASP B 2 115 ? -40.245 45.303 -18.355 1.00 58.92 144 ASP J N 1
ATOM 1476 C CA . ASP B 2 115 ? -41.542 45.013 -18.994 1.00 60.49 144 ASP J CA 1
ATOM 1477 C C . ASP B 2 115 ? -41.685 43.611 -19.580 1.00 61.64 144 ASP J C 1
ATOM 1478 O O . ASP B 2 115 ? -42.738 43.305 -20.171 1.00 63.18 144 ASP J O 1
ATOM 1483 N N . SER B 2 116 ? -40.641 42.791 -19.515 1.00 61.42 145 SER J N 1
ATOM 1484 C CA . SER B 2 116 ? -40.764 41.417 -19.999 1.00 62.51 145 SER J CA 1
ATOM 1485 C C . SER B 2 116 ? -39.601 40.601 -19.459 1.00 62.40 145 SER J C 1
ATOM 1486 O O . SER B 2 116 ? -38.429 40.990 -19.571 1.00 65.24 145 SER J O 1
ATOM 1489 N N . LEU B 2 117 ? -39.936 39.534 -18.770 1.00 60.92 146 LEU J N 1
ATOM 1490 C CA . LEU B 2 117 ? -38.955 38.687 -18.142 1.00 59.59 146 LEU J CA 1
ATOM 1491 C C . LEU B 2 117 ? -39.135 37.358 -18.830 1.00 59.11 146 LEU J C 1
ATOM 1492 O O . LEU B 2 117 ? -40.240 36.824 -18.824 1.00 58.39 146 LEU J O 1
ATOM 1497 N N . ARG B 2 118 ? -38.078 36.873 -19.478 1.00 58.97 147 ARG J N 1
ATOM 1498 C CA . ARG B 2 118 ? -38.059 35.551 -20.128 1.00 60.18 147 ARG J CA 1
ATOM 1499 C C . ARG B 2 118 ? -36.951 34.668 -19.511 1.00 59.57 147 ARG J C 1
ATOM 1500 O O . ARG B 2 118 ? -35.839 35.131 -19.278 1.00 58.96 147 ARG J O 1
ATOM 1508 N N . LEU B 2 119 ? -37.276 33.395 -19.275 1.00 59.04 148 LEU J N 1
ATOM 1509 C CA . LEU B 2 119 ? -36.395 32.455 -18.582 1.00 58.79 148 LEU J CA 1
ATOM 1510 C C . LEU B 2 119 ? -36.075 31.220 -19.410 1.00 58.21 148 LEU J C 1
ATOM 1511 O O . LEU B 2 119 ? -36.956 30.601 -19.972 1.00 57.31 148 LEU J O 1
ATOM 1516 N N . GLN B 2 120 ? -34.807 30.840 -19.431 1.00 58.52 149 GLN J N 1
ATOM 1517 C CA . GLN B 2 120 ? -34.428 29.513 -19.896 1.00 58.41 149 GLN J CA 1
ATOM 1518 C C . GLN B 2 120 ? -33.626 28.779 -18.792 1.00 57.62 149 GLN J C 1
ATOM 1519 O O . GLN B 2 120 ? -33.078 29.405 -17.867 1.00 55.31 149 GLN J O 1
ATOM 1525 N N . PHE B 2 121 ? -33.615 27.449 -18.884 1.00 57.16 150 PHE J N 1
ATOM 1526 C CA . PHE B 2 121 ? -33.086 26.558 -17.851 1.00 57.49 150 PHE J CA 1
ATOM 1527 C C . PHE B 2 121 ? -32.186 25.497 -18.490 1.00 57.82 150 PHE J C 1
ATOM 1528 O O . PHE B 2 121 ? -32.544 24.862 -19.487 1.00 56.35 150 PHE J O 1
ATOM 1536 N N . TYR B 2 122 ? -30.988 25.363 -17.926 1.00 58.52 151 TYR J N 1
ATOM 1537 C CA . TYR B 2 122 ? -30.000 24.414 -18.377 1.00 58.59 151 TYR J CA 1
ATOM 1538 C C . TYR B 2 122 ? -30.030 23.218 -17.461 1.00 60.14 151 TYR J C 1
ATOM 1539 O O . TYR B 2 122 ? -29.791 23.356 -16.253 1.00 60.06 151 TYR J O 1
ATOM 1548 N N . ASP B 2 123 ? -30.295 22.040 -18.032 1.00 62.61 152 ASP J N 1
ATOM 1549 C CA . ASP B 2 123 ? -30.529 20.831 -17.242 1.00 64.55 152 ASP J CA 1
ATOM 1550 C C . ASP B 2 123 ? -29.279 19.999 -16.996 1.00 65.66 152 ASP J C 1
ATOM 1551 O O . ASP B 2 123 ? -29.357 18.980 -16.319 1.00 66.82 152 ASP J O 1
ATOM 1556 N N . GLY B 2 124 ? -28.137 20.439 -17.520 1.00 66.38 153 GLY J N 1
ATOM 1557 C CA . GLY B 2 124 ? -26.872 19.706 -17.401 1.00 66.13 153 GLY J CA 1
ATOM 1558 C C . GLY B 2 124 ? -26.394 19.287 -18.779 1.00 66.40 153 GLY J C 1
ATOM 1559 O O . GLY B 2 124 ? -25.227 18.929 -18.967 1.00 66.62 153 GLY J O 1
ATOM 1560 N N . THR B 2 125 ? -27.302 19.342 -19.747 1.00 66.30 154 THR J N 1
ATOM 1561 C CA . THR B 2 125 ? -27.022 18.926 -21.116 1.00 66.09 154 THR J CA 1
ATOM 1562 C C . THR B 2 125 ? -27.442 19.994 -22.143 1.00 65.84 154 THR J C 1
ATOM 1563 O O . THR B 2 125 ? -26.675 20.323 -23.038 1.00 65.99 154 THR J O 1
ATOM 1567 N N . ARG B 2 126 ? -28.653 20.531 -21.996 1.00 65.13 155 ARG J N 1
ATOM 1568 C CA . ARG B 2 126 ? -29.258 21.438 -22.969 1.00 64.74 155 ARG J CA 1
ATOM 1569 C C . ARG B 2 126 ? -29.965 22.577 -22.240 1.00 64.00 155 ARG J C 1
ATOM 1570 O O . ARG B 2 126 ? -30.301 22.468 -21.057 1.00 62.49 155 ARG J O 1
ATOM 1578 N N . TRP B 2 127 ? -30.191 23.656 -22.976 1.00 63.36 156 TRP J N 1
ATOM 1579 C CA . TRP B 2 127 ? -31.046 24.741 -22.542 1.00 63.71 156 TRP J CA 1
ATOM 1580 C C . TRP B 2 127 ? -32.490 24.454 -22.915 1.00 63.78 156 TRP J C 1
ATOM 1581 O O . TRP B 2 127 ? -32.777 24.172 -24.055 1.00 64.18 156 TRP J O 1
ATOM 1592 N N . GLN B 2 128 ? -33.384 24.517 -21.939 1.00 64.61 157 GLN J N 1
ATOM 1593 C CA . GLN B 2 128 ? -34.798 24.360 -22.170 1.00 65.61 157 GLN J CA 1
ATOM 1594 C C . GLN B 2 128 ? -35.611 25.595 -21.707 1.00 65.11 157 GLN J C 1
ATOM 1595 O O . GLN B 2 128 ? -35.240 26.351 -20.812 1.00 64.12 157 GLN J O 1
ATOM 1601 N N . GLU B 2 129 ? -36.729 25.788 -22.375 1.00 65.22 158 GLU J N 1
ATOM 1602 C CA . GLU B 2 129 ? -37.549 26.961 -22.190 1.00 65.78 158 GLU J CA 1
ATOM 1603 C C . GLU B 2 129 ? -38.448 26.897 -20.963 1.00 65.00 158 GLU J C 1
ATOM 1604 O O . GLU B 2 129 ? -38.722 27.920 -20.379 1.00 65.11 158 GLU J O 1
ATOM 1610 N N . SER B 2 130 ? -38.912 25.705 -20.604 1.00 64.44 159 SER J N 1
ATOM 1611 C CA . SER B 2 130 ? -39.751 25.499 -19.423 1.00 64.34 159 SER J CA 1
ATOM 1612 C C . SER B 2 130 ? -39.062 24.612 -18.385 1.00 64.04 159 SER J C 1
ATOM 1613 O O . SER B 2 130 ? -38.141 23.872 -18.704 1.00 63.54 159 SER J O 1
ATOM 1616 N N . TRP B 2 131 ? -39.502 24.729 -17.136 1.00 63.81 160 TRP J N 1
ATOM 1617 C CA . TRP B 2 131 ? -39.036 23.867 -16.054 1.00 63.19 160 TRP J CA 1
ATOM 1618 C C . TRP B 2 131 ? -40.258 23.185 -15.434 1.00 63.68 160 TRP J C 1
ATOM 1619 O O . TRP B 2 131 ? -41.243 23.858 -15.089 1.00 63.56 160 TRP J O 1
ATOM 1630 N N . SER B 2 132 ? -40.211 21.861 -15.316 1.00 63.67 161 SER J N 1
ATOM 1631 C CA . SER B 2 132 ? -41.356 21.126 -14.816 1.00 64.41 161 SER J CA 1
ATOM 1632 C C . SER B 2 132 ? -41.055 20.066 -13.738 1.00 63.70 161 SER J C 1
ATOM 1633 O O . SER B 2 132 ? -41.971 19.422 -13.249 1.00 63.22 161 SER J O 1
ATOM 1636 N N . SER B 2 133 ? -39.803 19.919 -13.315 1.00 63.25 162 SER J N 1
ATOM 1637 C CA . SER B 2 133 ? -39.511 18.961 -12.278 1.00 62.88 162 SER J CA 1
ATOM 1638 C C . SER B 2 133 ? -40.091 19.386 -10.941 1.00 62.38 162 SER J C 1
ATOM 1639 O O . SER B 2 133 ? -40.224 20.575 -10.646 1.00 61.71 162 SER J O 1
ATOM 1642 N N . VAL B 2 134 ? -40.409 18.388 -10.126 1.00 61.95 163 VAL J N 1
ATOM 1643 C CA . VAL B 2 134 ? -40.981 18.613 -8.816 1.00 61.70 163 VAL J CA 1
ATOM 1644 C C . VAL B 2 134 ? -39.855 18.849 -7.822 1.00 61.42 163 VAL J C 1
ATOM 1645 O O . VAL B 2 134 ? -39.919 19.775 -7.033 1.00 61.15 163 VAL J O 1
ATOM 1649 N N . GLN B 2 135 ? -38.826 18.017 -7.872 1.00 61.88 164 GLN J N 1
ATOM 1650 C CA . GLN B 2 135 ? -37.733 18.045 -6.869 1.00 62.53 164 GLN J CA 1
ATOM 1651 C C . GLN B 2 135 ? -36.470 18.701 -7.402 1.00 61.48 164 GLN J C 1
ATOM 1652 O O . GLN B 2 135 ? -35.797 19.407 -6.676 1.00 62.29 164 GLN J O 1
ATOM 1658 N N . ALA B 2 136 ? -36.136 18.446 -8.661 1.00 60.65 165 ALA J N 1
ATOM 1659 C CA . ALA B 2 136 ? -34.851 18.877 -9.203 1.00 60.10 165 ALA J CA 1
ATOM 1660 C C . ALA B 2 136 ? -34.826 20.355 -9.573 1.00 59.19 165 ALA J C 1
ATOM 1661 O O . ALA B 2 136 ? -35.856 20.947 -9.918 1.00 59.36 165 ALA J O 1
ATOM 1663 N N . ILE B 2 137 ? -33.644 20.957 -9.443 1.00 58.46 166 ILE J N 1
ATOM 1664 C CA . ILE B 2 137 ? -33.438 22.332 -9.878 1.00 58.55 166 ILE J CA 1
ATOM 1665 C C . ILE B 2 137 ? -32.408 22.373 -10.995 1.00 58.25 166 ILE J C 1
ATOM 1666 O O . ILE B 2 137 ? -31.646 21.432 -11.165 1.00 59.14 166 ILE J O 1
ATOM 1671 N N . PRO B 2 138 ? -32.424 23.444 -11.801 1.00 58.22 167 PRO J N 1
ATOM 1672 C CA . PRO B 2 138 ? -31.470 23.522 -12.888 1.00 57.33 167 PRO J CA 1
ATOM 1673 C C . PRO B 2 138 ? -30.047 23.664 -12.438 1.00 56.17 167 PRO J C 1
ATOM 1674 O O . PRO B 2 138 ? -29.778 24.008 -11.292 1.00 55.93 167 PRO J O 1
ATOM 1678 N N . VAL B 2 139 ? -29.147 23.416 -13.374 1.00 55.77 168 VAL J N 1
ATOM 1679 C CA . VAL B 2 139 ? -27.740 23.734 -13.219 1.00 55.52 168 VAL J CA 1
ATOM 1680 C C . VAL B 2 139 ? -27.482 25.232 -13.471 1.00 55.30 168 VAL J C 1
ATOM 1681 O O . VAL B 2 139 ? -26.620 25.828 -12.830 1.00 54.29 168 V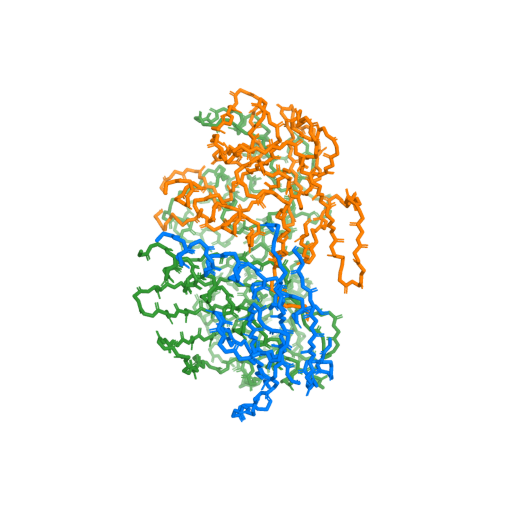AL J O 1
ATOM 1685 N N . ALA B 2 140 ? -28.212 25.824 -14.426 1.00 55.25 169 ALA J N 1
ATOM 1686 C CA . ALA B 2 140 ? -28.047 27.251 -14.745 1.00 55.27 169 ALA J CA 1
ATOM 1687 C C . ALA B 2 140 ? -29.383 27.864 -15.154 1.00 55.61 169 ALA J C 1
ATOM 1688 O O . ALA B 2 140 ? -30.307 27.159 -15.530 1.00 56.23 169 ALA J O 1
ATOM 1690 N N . VAL B 2 141 ? -29.487 29.172 -15.015 1.00 56.88 170 VAL J N 1
ATOM 1691 C CA . VAL B 2 141 ? -30.657 29.914 -15.477 1.00 58.72 170 VAL J CA 1
ATOM 1692 C C . VAL B 2 141 ? -30.170 31.078 -16.350 1.00 59.29 170 VAL J C 1
ATOM 1693 O O . VAL B 2 141 ? -29.178 31.740 -16.026 1.00 58.36 170 VAL J O 1
ATOM 1697 N N . ARG B 2 142 ? -30.870 31.283 -17.468 1.00 60.13 171 ARG J N 1
ATOM 1698 C CA . ARG B 2 142 ? -30.684 32.426 -18.334 1.00 61.51 171 ARG J CA 1
ATOM 1699 C C . ARG B 2 142 ? -31.915 33.331 -18.158 1.00 61.39 171 ARG J C 1
ATOM 1700 O O . ARG B 2 142 ? -33.038 32.928 -18.375 1.00 59.46 171 ARG J O 1
ATOM 1716 N N . THR B 2 144 ? -33.623 36.969 -19.391 1.00 61.03 173 THR J N 1
ATOM 1717 C CA . THR B 2 144 ? -33.665 38.089 -20.291 1.00 60.84 173 THR J CA 1
ATOM 1718 C C . THR B 2 144 ? -34.791 39.021 -19.833 1.00 60.61 173 THR J C 1
ATOM 1719 O O . THR B 2 144 ? -35.914 38.612 -19.496 1.00 57.84 173 THR J O 1
ATOM 1723 N N . LEU B 2 145 ? -34.475 40.294 -19.768 1.00 61.00 174 LEU J N 1
ATOM 1724 C CA . LEU B 2 145 ? -35.532 41.250 -19.604 1.00 61.79 174 LEU J CA 1
ATOM 1725 C C . LEU B 2 145 ? -35.272 42.496 -20.403 1.00 60.41 174 LEU J C 1
ATOM 1726 O O . LEU B 2 145 ? -34.127 42.769 -20.776 1.00 60.02 174 LEU J O 1
ATOM 1731 N N . HIS B 2 146 ? -36.348 43.208 -20.708 1.00 59.48 175 HIS J N 1
ATOM 1732 C CA . HIS B 2 146 ? -36.262 44.493 -21.386 1.00 58.54 175 HIS J CA 1
ATOM 1733 C C . HIS B 2 146 ? -36.479 45.615 -20.376 1.00 58.37 175 HIS J C 1
ATOM 1734 O O . HIS B 2 146 ? -37.520 45.676 -19.716 1.00 57.22 175 HIS J O 1
ATOM 1741 N N . SER B 2 147 ? -35.492 46.507 -20.292 1.00 58.11 176 SER J N 1
ATOM 1742 C CA . SER B 2 147 ? -35.515 47.666 -19.404 1.00 58.25 176 SER J CA 1
ATOM 1743 C C . SER B 2 147 ? -35.603 48.943 -20.210 1.00 57.65 176 SER J C 1
ATOM 1744 O O . SER B 2 147 ? -34.824 49.131 -21.139 1.00 57.54 176 SER J O 1
ATOM 1747 N N . PRO B 2 148 ? -36.535 49.841 -19.850 1.00 57.46 177 PRO J N 1
ATOM 1748 C CA . PRO B 2 148 ? -36.592 51.130 -20.559 1.00 57.36 177 PRO J CA 1
ATOM 1749 C C . PRO B 2 148 ? -35.328 51.972 -20.356 1.00 57.59 177 PRO J C 1
ATOM 1750 O O . PRO B 2 148 ? -34.928 52.683 -21.255 1.00 58.08 177 PRO J O 1
ATOM 1754 N N . GLN B 2 149 ? -34.682 51.850 -19.205 1.00 57.85 178 GLN J N 1
ATOM 1755 C CA . GLN B 2 149 ? -33.427 52.564 -18.945 1.00 58.45 178 GLN J CA 1
ATOM 1756 C C . GLN B 2 149 ? -32.186 52.069 -19.712 1.00 58.63 178 GLN J C 1
ATOM 1757 O O . GLN B 2 149 ? -31.316 52.869 -20.052 1.00 59.39 178 GLN J O 1
ATOM 1763 N N . TRP B 2 150 ? -32.119 50.771 -19.975 1.00 59.01 179 TRP J N 1
ATOM 1764 C CA . TRP B 2 150 ? -30.925 50.099 -20.524 1.00 59.81 179 TRP J CA 1
ATOM 1765 C C . TRP B 2 150 ? -31.152 49.329 -21.854 1.00 58.67 179 TRP J C 1
ATOM 1766 O O . TRP B 2 150 ? -30.203 49.123 -22.610 1.00 58.20 179 TRP J O 1
ATOM 1777 N N . GLY B 2 151 ? -32.381 48.893 -22.120 1.00 57.43 180 GLY J N 1
ATOM 1778 C CA . GLY B 2 151 ? -32.659 48.039 -23.261 1.00 56.85 180 GLY J CA 1
ATOM 1779 C C . GLY B 2 151 ? -32.687 46.589 -22.794 1.00 57.20 180 GLY J C 1
ATOM 1780 O O . GLY B 2 151 ? -33.046 46.296 -21.628 1.00 55.51 180 GLY J O 1
ATOM 1781 N N . GLU B 2 152 ? -32.283 45.689 -23.685 1.00 57.13 181 GLU J N 1
ATOM 1782 C CA . GLU B 2 152 ? -32.367 44.256 -23.433 1.00 58.77 181 GLU J CA 1
ATOM 1783 C C . GLU B 2 152 ? -31.109 43.801 -22.713 1.00 57.76 181 GLU J C 1
ATOM 1784 O O . GLU B 2 152 ? -29.988 44.053 -23.175 1.00 55.91 181 GLU J O 1
ATOM 1790 N N . ILE B 2 153 ? -31.333 43.175 -21.565 1.00 57.89 182 ILE J N 1
ATOM 1791 C CA . ILE B 2 153 ? -30.304 42.637 -20.709 1.00 59.25 182 ILE J CA 1
ATOM 1792 C C . ILE B 2 153 ? -30.496 41.124 -20.575 1.00 59.60 182 ILE J C 1
ATOM 1793 O O . ILE B 2 153 ? -31.577 40.658 -20.237 1.00 58.89 182 ILE J O 1
ATOM 1798 N N . GLU B 2 154 ? -29.423 40.380 -20.829 1.00 60.44 183 GLU J N 1
ATOM 1799 C CA . GLU B 2 154 ? -29.382 38.941 -20.618 1.00 61.00 183 GLU J CA 1
ATOM 1800 C C . GLU B 2 154 ? -28.320 38.646 -19.551 1.00 60.19 183 GLU J C 1
ATOM 1801 O O . GLU B 2 154 ? -27.204 39.237 -19.578 1.00 58.47 183 GLU J O 1
ATOM 1807 N N . ARG B 2 155 ? -28.678 37.762 -18.616 1.00 59.82 184 ARG J N 1
ATOM 1808 C CA . ARG B 2 155 ? -27.774 37.258 -17.590 1.00 60.36 184 ARG J CA 1
ATOM 1809 C C . ARG B 2 155 ? -27.911 35.730 -17.377 1.00 60.25 184 ARG J C 1
ATOM 1810 O O . ARG B 2 155 ? -29.023 35.197 -17.304 1.00 60.13 184 ARG J O 1
ATOM 1818 N N . ILE B 2 156 ? -26.763 35.068 -17.308 1.00 60.12 185 ILE J N 1
ATOM 1819 C CA . ILE B 2 156 ? -26.637 33.656 -16.995 1.00 61.12 185 ILE J CA 1
ATOM 1820 C C . ILE B 2 156 ? -26.091 33.476 -15.574 1.00 60.34 185 ILE J C 1
ATOM 1821 O O . ILE B 2 156 ? -25.053 34.047 -15.219 1.00 60.24 185 ILE J O 1
ATOM 1826 N N . TRP B 2 157 ? -26.773 32.671 -14.775 1.00 59.64 186 TRP J N 1
ATOM 1827 C CA . TRP B 2 157 ? -26.289 32.336 -13.458 1.00 60.09 186 TRP J CA 1
ATOM 1828 C C . TRP B 2 157 ? -26.163 30.834 -13.317 1.00 59.69 186 TRP J C 1
ATOM 1829 O O . TRP B 2 157 ? -27.058 30.103 -13.676 1.00 58.55 186 TRP J O 1
ATOM 1840 N N . LEU B 2 158 ? -25.067 30.386 -12.737 1.00 60.70 187 LEU J N 1
ATOM 1841 C CA . LEU B 2 158 ? -24.951 28.990 -12.260 1.00 61.55 187 LEU J CA 1
ATOM 1842 C C . LEU B 2 158 ? -25.675 28.860 -10.951 1.00 61.21 187 LEU J C 1
ATOM 1843 O O . LEU B 2 158 ? -25.514 29.691 -10.096 1.00 62.84 187 LEU J O 1
ATOM 1848 N N . LEU B 2 159 ? -26.462 27.824 -10.764 1.00 61.81 188 LEU J N 1
ATOM 1849 C CA . LEU B 2 159 ? -27.246 27.722 -9.530 1.00 62.79 188 LEU J CA 1
ATOM 1850 C C . LEU B 2 159 ? -26.547 26.965 -8.392 1.00 62.92 188 LEU J C 1
ATOM 1851 O O . LEU B 2 159 ? -26.929 27.102 -7.222 1.00 62.46 188 LEU J O 1
ATOM 1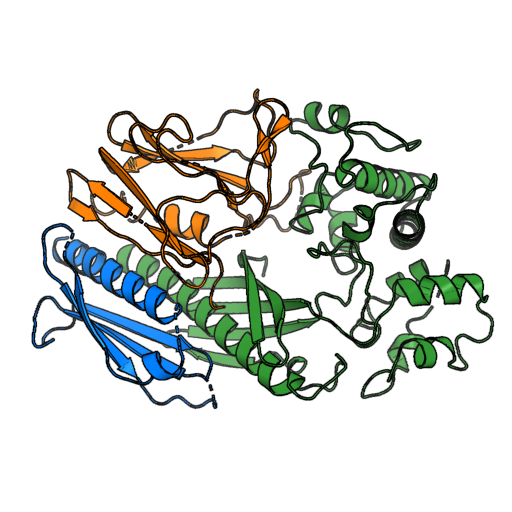856 N N . ARG B 2 160 ? -25.538 26.180 -8.745 1.00 63.50 189 ARG J N 1
ATOM 1857 C CA . ARG B 2 160 ? -24.910 25.243 -7.792 1.00 64.03 189 ARG J CA 1
ATOM 1858 C C . ARG B 2 160 ? -23.562 24.768 -8.306 1.00 64.45 189 ARG J C 1
ATOM 1859 O O . ARG B 2 160 ? -23.247 23.585 -8.290 1.00 65.29 189 ARG J O 1
ATOM 1867 N N . GLY B 2 161 ? -22.775 25.714 -8.794 1.00 65.45 190 GLY J N 1
ATOM 1868 C CA . GLY B 2 161 ? -21.408 25.466 -9.191 1.00 66.23 190 GLY J CA 1
ATOM 1869 C C . GLY B 2 161 ? -21.214 24.481 -10.324 1.00 66.99 190 GLY J C 1
ATOM 1870 O O . GLY B 2 161 ? -22.149 24.181 -11.055 1.00 67.38 190 GLY J O 1
ATOM 1871 N N . PRO B 2 162 ? -19.987 23.966 -10.464 1.00 67.85 191 PRO J N 1
ATOM 1872 C CA . PRO B 2 162 ? -19.661 23.022 -11.515 1.00 68.63 191 PRO J CA 1
ATOM 1873 C C . PRO B 2 162 ? -20.220 21.631 -11.250 1.00 69.53 191 PRO J C 1
ATOM 1874 O O . PRO B 2 162 ? -20.361 21.206 -10.086 1.00 69.71 191 PRO J O 1
ATOM 1878 N N . GLN B 2 163 ? -20.485 20.911 -12.338 1.00 70.72 192 GLN J N 1
ATOM 1879 C CA . GLN B 2 163 ? -21.050 19.565 -12.281 1.00 71.07 192 GLN J CA 1
ATOM 1880 C C . GLN B 2 163 ? -20.056 18.512 -12.788 1.00 71.89 192 GLN J C 1
ATOM 1881 O O . GLN B 2 163 ? -18.951 18.866 -13.233 1.00 72.88 192 GLN J O 1
ATOM 1888 N N . GLY C 3 11 ? -17.748 53.122 -6.581 1.00 79.79 29 GLY K N 1
ATOM 1889 C CA . GLY C 3 11 ? -17.219 52.210 -5.520 1.00 79.74 29 GLY K CA 1
ATOM 1890 C C . GLY C 3 11 ? -17.919 50.862 -5.473 1.00 79.77 29 GLY K C 1
ATOM 1891 O O . GLY C 3 11 ? -17.276 49.835 -5.236 1.00 79.69 29 GLY K O 1
ATOM 1892 N N . ARG C 3 12 ? -19.234 50.864 -5.695 1.00 79.80 30 ARG K N 1
ATOM 1893 C CA . ARG C 3 12 ? -20.037 49.636 -5.631 1.00 79.97 30 ARG K CA 1
ATOM 1894 C C . ARG C 3 12 ? -19.813 48.712 -6.841 1.00 79.82 30 ARG K C 1
ATOM 1895 O O . ARG C 3 12 ? -20.071 47.510 -6.761 1.00 79.28 30 ARG K O 1
ATOM 1903 N N . THR C 3 13 ? -19.347 49.287 -7.953 1.00 79.93 31 THR K N 1
ATOM 1904 C CA . THR C 3 13 ? -19.022 48.521 -9.166 1.00 79.91 31 THR K CA 1
ATOM 1905 C C . THR C 3 13 ? -17.859 47.563 -8.904 1.00 80.01 31 THR K C 1
ATOM 1906 O O . THR C 3 13 ? -17.911 46.387 -9.282 1.00 80.11 31 THR K O 1
ATOM 1910 N N . ARG C 3 14 ? -16.826 48.083 -8.239 1.00 79.99 32 ARG K N 1
ATOM 1911 C CA . ARG C 3 14 ? -15.652 47.306 -7.840 1.00 80.07 32 ARG K CA 1
ATOM 1912 C C . ARG C 3 14 ? -16.009 46.144 -6.908 1.00 79.72 32 ARG K C 1
ATOM 1913 O O . ARG C 3 14 ? -15.629 44.999 -7.164 1.00 79.94 32 ARG K O 1
ATOM 1921 N N . SER C 3 15 ? -16.730 46.441 -5.828 1.00 79.31 33 SER K N 1
ATOM 1922 C CA . SER C 3 15 ? -17.120 45.422 -4.842 1.00 78.85 33 SER K CA 1
ATOM 1923 C C . SER C 3 15 ? -17.966 44.316 -5.456 1.00 78.62 33 SER K C 1
ATOM 1924 O O . SER C 3 15 ? -17.707 43.121 -5.237 1.00 78.66 33 SER K O 1
ATOM 1927 N N . GLN C 3 16 ? -18.984 44.727 -6.212 1.00 78.25 34 GLN K N 1
ATOM 1928 C CA . GLN C 3 16 ? -19.902 43.804 -6.872 1.00 77.93 34 GLN K CA 1
ATOM 1929 C C . GLN C 3 16 ? -19.158 42.896 -7.846 1.00 78.01 34 GLN K C 1
ATOM 1930 O O . GLN C 3 16 ? -19.381 41.690 -7.853 1.00 78.14 34 GLN K O 1
ATOM 1936 N N . GLN C 3 17 ? -18.268 43.479 -8.649 1.00 78.08 35 GLN K N 1
ATOM 1937 C CA . GLN C 3 17 ? -17.324 42.708 -9.478 1.00 78.10 35 GLN K CA 1
ATOM 1938 C C . GLN C 3 17 ? -16.491 41.733 -8.635 1.00 78.11 35 GLN K C 1
ATOM 1939 O O . GLN C 3 17 ? -16.318 40.582 -9.016 1.00 77.64 35 GLN K O 1
ATOM 1945 N N . GLU C 3 18 ? -15.984 42.215 -7.498 1.00 78.40 36 GLU K N 1
ATOM 1946 C CA . GLU C 3 18 ? -15.131 41.426 -6.596 1.00 78.67 36 GLU K CA 1
ATOM 1947 C C . GLU C 3 18 ? -15.901 40.296 -5.897 1.00 79.11 36 GLU K C 1
ATOM 1948 O O . GLU C 3 18 ? -15.402 39.180 -5.814 1.00 78.36 36 GLU K O 1
ATOM 1954 N N . TYR C 3 19 ? -17.115 40.578 -5.415 1.00 79.79 37 TYR K N 1
ATOM 1955 C CA . TYR C 3 19 ? -17.969 39.525 -4.845 1.00 79.95 37 TYR K CA 1
ATOM 1956 C C . TYR C 3 19 ? -18.362 38.506 -5.927 1.00 79.77 37 TYR K C 1
ATOM 1957 O O . TYR C 3 19 ? -18.275 37.294 -5.713 1.00 79.70 37 TYR K O 1
ATOM 1966 N N . GLN C 3 20 ? -18.784 38.988 -7.089 1.00 79.70 38 GLN K N 1
ATOM 1967 C CA . GL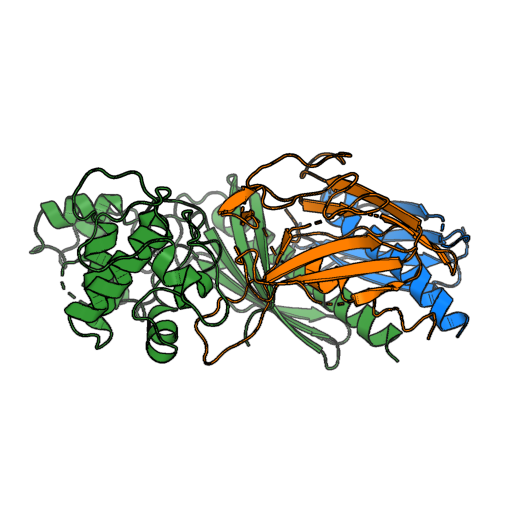N C 3 20 ? -18.964 38.100 -8.238 1.00 79.85 38 GLN K CA 1
ATOM 1968 C C . GLN C 3 20 ? -17.704 37.237 -8.397 1.00 79.60 38 GLN K C 1
ATOM 1969 O O . GLN C 3 20 ? -17.782 36.023 -8.583 1.00 79.38 38 GLN K O 1
ATOM 1975 N N . GLN C 3 21 ? -16.542 37.883 -8.318 1.00 79.39 39 GLN K N 1
ATOM 1976 C CA . GLN C 3 21 ? -15.271 37.185 -8.441 1.00 79.41 39 GLN K CA 1
ATOM 1977 C C . GLN C 3 21 ? -15.050 36.257 -7.221 1.00 78.81 39 GLN K C 1
ATOM 1978 O O . GLN C 3 21 ? -14.447 35.224 -7.363 1.00 78.77 39 GLN K O 1
ATOM 1984 N N . ALA C 3 22 ? -15.581 36.617 -6.056 1.00 78.69 40 ALA K N 1
ATOM 1985 C CA . ALA C 3 22 ? -15.600 35.743 -4.877 1.00 79.00 40 ALA K CA 1
ATOM 1986 C C . ALA C 3 22 ? -16.469 34.489 -5.062 1.00 79.16 40 ALA K C 1
ATOM 1987 O O . ALA C 3 22 ? -16.138 33.415 -4.549 1.00 78.43 40 ALA K O 1
ATOM 1989 N N . LEU C 3 23 ? -17.579 34.620 -5.793 1.00 79.25 41 LEU K N 1
ATOM 1990 C CA . LEU C 3 23 ? -18.381 33.443 -6.141 1.00 78.95 41 LEU K CA 1
ATOM 1991 C C . LEU C 3 23 ? -17.650 32.585 -7.196 1.00 78.63 41 LEU K C 1
ATOM 1992 O O . LEU C 3 23 ? -17.745 31.359 -7.177 1.00 78.28 41 LEU K O 1
ATOM 1997 N N . TRP C 3 24 ? -16.875 33.213 -8.080 1.00 77.79 42 TRP K N 1
ATOM 1998 C CA . TRP C 3 24 ? -16.235 32.458 -9.145 1.00 77.18 42 TRP K CA 1
ATOM 1999 C C . TRP C 3 24 ? -15.073 31.658 -8.600 1.00 77.00 42 TRP K C 1
ATOM 2000 O O . TRP C 3 24 ? -14.792 30.554 -9.087 1.00 76.78 42 TRP K O 1
ATOM 2011 N N . TYR C 3 25 ? -14.407 32.226 -7.594 1.00 76.08 43 TYR K N 1
ATOM 2012 C CA . TYR C 3 25 ? -13.397 31.510 -6.858 1.00 75.71 43 TYR K CA 1
ATOM 2013 C C . TYR C 3 25 ? -14.023 30.356 -6.066 1.00 74.21 43 TYR K C 1
ATOM 2014 O O . TYR C 3 25 ? -13.388 29.324 -5.859 1.00 73.88 43 TYR K O 1
ATOM 2023 N N . SER C 3 26 ? -15.277 30.513 -5.658 1.00 72.87 44 SER K N 1
ATOM 2024 C CA . SER C 3 26 ? -15.984 29.430 -4.988 1.00 72.19 44 SER K CA 1
ATOM 2025 C C . SER C 3 26 ? -16.272 28.333 -5.998 1.00 70.99 44 SER K C 1
ATOM 2026 O O . SER C 3 26 ? -16.152 27.158 -5.672 1.00 70.88 44 SER K O 1
ATOM 2029 N N . ALA C 3 27 ? -16.634 28.723 -7.218 1.00 69.69 45 ALA K N 1
ATOM 2030 C CA . ALA C 3 27 ? -16.790 27.773 -8.313 1.00 69.55 45 ALA K CA 1
ATOM 2031 C C . ALA C 3 27 ? -15.430 27.130 -8.646 1.00 69.01 45 ALA K C 1
ATOM 2032 O O . ALA C 3 27 ? -15.386 25.957 -8.950 1.00 69.75 45 ALA K O 1
ATOM 2034 N N . SER C 3 28 ? -14.339 27.894 -8.549 1.00 68.11 46 SER K N 1
ATOM 2035 C CA . SER C 3 28 ? -12.970 27.346 -8.639 1.00 67.38 46 SER K CA 1
ATOM 2036 C C . SER C 3 28 ? -12.626 26.364 -7.514 1.00 67.08 46 SER K C 1
ATOM 2037 O O . SER C 3 28 ? -12.126 25.274 -7.751 1.00 66.74 46 SER K O 1
ATOM 2040 N N . ALA C 3 29 ? -12.879 26.781 -6.280 1.00 67.11 47 ALA K N 1
ATOM 2041 C CA . ALA C 3 29 ? -12.777 25.899 -5.114 1.00 66.72 47 ALA K CA 1
ATOM 2042 C C . ALA C 3 29 ? -13.500 24.568 -5.310 1.00 66.72 47 ALA K C 1
ATOM 2043 O O . ALA C 3 29 ? -12.929 23.513 -5.039 1.00 66.39 47 ALA K O 1
ATOM 2045 N N . GLU C 3 30 ? -14.762 24.632 -5.756 1.00 66.05 48 GLU K N 1
ATOM 2046 C CA . GLU C 3 30 ? -15.571 23.436 -5.991 1.00 66.25 48 GLU K CA 1
ATOM 2047 C C . GLU C 3 30 ? -14.964 22.583 -7.122 1.00 66.08 48 GLU K C 1
ATOM 2048 O O . GLU C 3 30 ? -14.936 21.348 -7.035 1.00 64.85 48 GLU K O 1
ATOM 2054 N N . SER C 3 31 ? -14.495 23.241 -8.183 1.00 65.34 49 SER K N 1
ATOM 2055 C CA . SER C 3 31 ? -13.890 22.526 -9.306 1.00 66.02 49 SER K CA 1
ATOM 2056 C C . SER C 3 31 ? -12.684 21.688 -8.860 1.00 66.26 49 SER K C 1
ATOM 2057 O O . SER C 3 31 ? -12.505 20.588 -9.331 1.00 65.78 49 SER K O 1
ATOM 2060 N N . LEU C 3 32 ? -11.884 22.232 -7.956 1.00 67.18 50 LEU K N 1
ATOM 2061 C CA . LEU C 3 32 ? -10.741 21.541 -7.386 1.00 69.06 50 LEU K CA 1
ATOM 2062 C C . LEU C 3 32 ? -11.156 20.340 -6.518 1.00 69.00 50 LEU K C 1
ATOM 2063 O O . LEU C 3 32 ? -10.614 19.249 -6.664 1.00 69.60 50 LEU K O 1
ATOM 2068 N N . ALA C 3 33 ? -12.121 20.554 -5.633 1.00 69.41 51 ALA K N 1
ATOM 2069 C CA . ALA C 3 33 ? -12.722 19.481 -4.829 1.00 69.49 51 ALA K CA 1
ATOM 2070 C C . ALA C 3 33 ? -13.174 18.276 -5.660 1.00 69.48 51 ALA K C 1
ATOM 2071 O O . ALA C 3 33 ? -12.834 17.127 -5.346 1.00 69.39 51 ALA K O 1
ATOM 2073 N N . LEU C 3 34 ? -13.955 18.535 -6.702 1.00 69.18 52 LEU K N 1
ATOM 2074 C CA . LEU C 3 34 ? -14.434 17.479 -7.586 1.00 69.43 52 LEU K CA 1
ATOM 2075 C C . LEU C 3 34 ? -13.238 16.765 -8.247 1.00 69.93 52 LEU K C 1
ATOM 2076 O O . LEU C 3 34 ? -13.267 15.553 -8.480 1.00 69.52 52 LEU K O 1
ATOM 2081 N N . SER C 3 35 ? -12.189 17.535 -8.527 1.00 69.72 53 SER K N 1
ATOM 2082 C CA . SER C 3 35 ? -10.964 17.006 -9.110 1.00 70.34 53 SER K CA 1
ATOM 2083 C C . SER C 3 35 ? -10.279 16.037 -8.149 1.00 69.75 53 SER K C 1
ATOM 2084 O O . SER C 3 35 ? -9.970 14.901 -8.506 1.00 70.20 53 SER K O 1
ATOM 2087 N N . ALA C 3 36 ? -10.043 16.511 -6.930 1.00 69.23 54 ALA K N 1
ATOM 2088 C CA . ALA C 3 36 ? -9.379 15.739 -5.898 1.00 68.67 54 ALA K CA 1
ATOM 2089 C C . ALA C 3 36 ? -10.159 14.459 -5.590 1.00 68.62 54 ALA K C 1
ATOM 2090 O O . ALA C 3 36 ? -9.574 13.391 -5.449 1.00 68.84 54 ALA K O 1
ATOM 2092 N N . LEU C 3 37 ? -11.479 14.565 -5.505 1.00 68.29 55 LEU K N 1
ATOM 2093 C CA . LEU C 3 37 ? -12.294 13.416 -5.228 1.00 68.28 55 LEU K CA 1
ATOM 2094 C C . LEU C 3 37 ? -12.199 12.379 -6.330 1.00 69.36 55 LEU K C 1
ATOM 2095 O O . LEU C 3 37 ? -12.054 11.176 -6.029 1.00 69.70 55 LEU K O 1
ATOM 2100 N N . SER C 3 38 ? -12.260 12.809 -7.591 1.00 69.88 56 SER K N 1
ATOM 2101 C CA . SER C 3 38 ? -12.233 11.847 -8.695 1.00 71.00 56 SER K CA 1
ATOM 2102 C C . SER C 3 38 ? -10.901 11.100 -8.690 1.00 71.26 56 SER K C 1
ATOM 2103 O O . SER C 3 38 ? -10.860 9.878 -8.797 1.00 71.40 56 SER K O 1
ATOM 2106 N N . LEU C 3 39 ? -9.825 11.857 -8.515 1.00 71.39 57 LEU K N 1
ATOM 2107 C CA . LEU C 3 39 ? -8.486 11.339 -8.582 1.00 71.96 57 LEU K CA 1
ATOM 2108 C C . LEU C 3 39 ? -8.149 10.379 -7.437 1.00 72.03 57 LEU K C 1
ATOM 2109 O O . LEU C 3 39 ? -7.555 9.316 -7.664 1.00 72.05 57 LEU K O 1
ATOM 2114 N N . SER C 3 40 ? -8.525 10.728 -6.214 1.00 71.95 58 SER K N 1
ATOM 2115 C CA . SER C 3 40 ? -8.214 9.852 -5.089 1.00 72.08 58 SER K CA 1
ATOM 2116 C C . SER C 3 40 ? -9.148 8.637 -4.991 1.00 72.29 58 SER K C 1
ATOM 2117 O O . SER C 3 40 ? -8.726 7.599 -4.483 1.00 72.06 58 SER K O 1
ATOM 2120 N N . LEU C 3 41 ? -10.376 8.729 -5.514 1.00 72.45 59 LEU K N 1
ATOM 2121 C CA . LEU C 3 41 ? -11.337 7.617 -5.407 1.00 72.79 59 LEU K CA 1
ATOM 2122 C C . LEU C 3 41 ? -11.572 6.791 -6.687 1.00 73.53 59 LEU K C 1
ATOM 2123 O O . LEU C 3 41 ? -12.408 5.878 -6.680 1.00 73.27 59 LEU K O 1
ATOM 2128 N N . LYS C 3 42 ? -10.831 7.065 -7.761 1.00 74.41 60 LYS K N 1
ATOM 2129 C CA . LYS C 3 42 ? -11.143 6.453 -9.066 1.00 75.12 60 LYS K CA 1
ATOM 2130 C C . LYS C 3 42 ? -11.160 4.916 -9.050 1.00 75.19 60 LYS K C 1
ATOM 2131 O O . LYS C 3 42 ? -12.095 4.308 -9.581 1.00 75.48 60 LYS K O 1
ATOM 2137 N N . ASN C 3 43 ? -10.152 4.297 -8.440 1.00 75.30 61 ASN K N 1
ATOM 2138 C CA . ASN C 3 43 ? -10.034 2.825 -8.435 1.00 75.61 61 ASN K CA 1
ATOM 2139 C C . ASN C 3 43 ? -10.296 2.226 -7.053 1.00 75.25 61 ASN K C 1
ATOM 2140 O O . ASN C 3 43 ? -9.959 1.074 -6.791 1.00 75.07 61 ASN K O 1
ATOM 2145 N N . GLU C 3 44 ? -10.928 3.020 -6.192 1.00 75.10 62 GLU K N 1
ATOM 2146 C CA . GLU C 3 44 ? -11.122 2.685 -4.790 1.00 74.71 62 GLU K CA 1
ATOM 2147 C C . GLU C 3 44 ? -12.566 2.244 -4.564 1.00 74.14 62 GLU K C 1
ATOM 2148 O O . GLU C 3 44 ? -13.499 2.868 -5.082 1.00 73.45 62 GLU K O 1
ATOM 2154 N N . LYS C 3 45 ? -12.743 1.175 -3.788 1.00 73.75 63 LYS K N 1
ATOM 2155 C CA . LYS C 3 45 ? -14.080 0.648 -3.488 1.00 73.37 63 LYS K CA 1
ATOM 2156 C C . LYS C 3 45 ? -14.649 1.127 -2.134 1.00 72.42 63 LYS K C 1
ATOM 2157 O O . LYS C 3 45 ? -15.838 0.919 -1.858 1.00 72.49 63 LYS K O 1
ATOM 2163 N N . ARG C 3 46 ? -13.810 1.777 -1.320 1.00 70.98 64 ARG K N 1
ATOM 2164 C CA . ARG C 3 46 ? -14.197 2.271 0.006 1.00 70.08 64 ARG K CA 1
ATOM 2165 C C . ARG C 3 46 ? -13.888 3.770 0.177 1.00 68.44 64 ARG K C 1
ATOM 2166 O O . ARG C 3 46 ? -13.288 4.392 -0.702 1.00 68.01 64 ARG K O 1
ATOM 2174 N N . VAL C 3 47 ? -14.322 4.330 1.307 1.00 67.00 65 VAL K N 1
ATOM 2175 C CA . VAL C 3 47 ? -14.042 5.720 1.686 1.00 66.33 65 VAL K CA 1
ATOM 2176 C C . VAL C 3 47 ? -13.472 5.743 3.103 1.00 66.14 65 VAL K C 1
ATOM 2177 O O . VAL C 3 47 ? -14.188 5.459 4.062 1.00 65.30 65 VAL K O 1
ATOM 2181 N N . HIS C 3 48 ? -12.185 6.094 3.220 1.00 65.78 66 HIS K N 1
ATOM 2182 C CA . HIS C 3 48 ? -11.497 6.114 4.498 1.00 65.49 66 HIS K CA 1
ATOM 2183 C C . HIS C 3 48 ? -10.519 7.305 4.606 1.00 65.29 66 HIS K C 1
ATOM 2184 O O . HIS C 3 48 ? -10.187 7.958 3.613 1.00 65.00 66 HIS K O 1
ATOM 2191 N N . LEU C 3 49 ? -10.046 7.552 5.824 1.00 65.03 67 LEU K N 1
ATOM 2192 C CA . LEU C 3 49 ? -9.367 8.799 6.163 1.00 64.76 67 LEU K CA 1
ATOM 2193 C C . LEU C 3 49 ? -7.886 8.864 5.756 1.00 64.35 67 LEU K C 1
ATOM 2194 O O . LEU C 3 49 ? -7.271 9.919 5.873 1.00 64.66 67 LEU K O 1
ATOM 2199 N N . GLU C 3 50 ? -7.323 7.759 5.273 1.00 64.22 68 GLU K N 1
ATOM 2200 C CA . GLU C 3 50 ? -5.964 7.768 4.712 1.00 64.44 68 GLU K CA 1
ATOM 2201 C C . GLU C 3 50 ? -5.962 8.035 3.203 1.00 64.50 68 GLU K C 1
ATOM 2202 O O . GLU C 3 50 ? -4.912 7.996 2.576 1.00 64.84 68 GLU K O 1
ATOM 2204 N N . GLN C 3 51 ? -7.130 8.278 2.616 1.00 64.51 69 GLN K N 1
ATOM 2205 C CA . GLN C 3 51 ? -7.209 8.677 1.213 1.00 64.31 69 GLN K CA 1
ATOM 2206 C C . GLN C 3 51 ? -6.875 10.181 1.056 1.00 64.49 69 GLN K C 1
ATOM 2207 O O . GLN C 3 51 ? -7.186 10.985 1.935 1.00 64.52 69 GLN K O 1
ATOM 2213 N N . PRO C 3 52 ? -6.207 10.563 -0.048 1.00 64.86 70 PRO K N 1
ATOM 2214 C CA . PRO C 3 52 ? -5.830 11.959 -0.359 1.00 65.13 70 PRO K CA 1
ATOM 2215 C C . PRO C 3 52 ? -6.871 13.078 -0.175 1.00 65.49 70 PRO K C 1
ATOM 2216 O O . PRO C 3 52 ? -6.504 14.182 0.231 1.00 64.92 70 PRO K O 1
ATOM 2220 N N . TRP C 3 53 ? -8.146 12.817 -0.467 1.00 66.19 71 TRP K N 1
ATOM 2221 C CA . TRP C 3 53 ? -9.206 13.824 -0.271 1.00 66.54 71 TRP K CA 1
ATOM 2222 C C . TRP C 3 53 ? -9.282 14.332 1.182 1.00 67.09 71 TRP K C 1
ATOM 2223 O O . TRP C 3 53 ? -9.723 15.436 1.430 1.00 67.42 71 TRP K O 1
ATOM 2234 N N . ALA C 3 54 ? -8.895 13.489 2.131 1.00 68.56 72 ALA K N 1
ATOM 2235 C CA . ALA C 3 54 ? -9.018 13.772 3.562 1.00 69.54 72 ALA K CA 1
ATOM 2236 C C . ALA C 3 54 ? -7.827 14.528 4.186 1.00 70.49 72 ALA K C 1
ATOM 2237 O O . ALA C 3 54 ? -7.772 14.650 5.415 1.00 70.73 72 ALA K O 1
ATOM 2239 N N . SER C 3 55 ? -6.869 14.968 3.365 1.00 71.32 73 SER K N 1
ATOM 2240 C CA . SER C 3 55 ? -5.736 15.804 3.819 1.00 72.07 73 SER K CA 1
ATOM 2241 C C . SER C 3 55 ? -6.081 17.259 3.541 1.00 72.32 73 SER K C 1
ATOM 2242 O O . SER C 3 55 ? -6.471 17.622 2.398 1.00 72.85 73 SER K O 1
ATOM 2245 N N . GLY C 3 56 ? -5.964 18.100 4.565 1.00 72.01 74 GLY K N 1
ATOM 2246 C CA . GLY C 3 56 ? -6.408 19.489 4.416 1.00 71.77 74 GLY K CA 1
ATOM 2247 C C . GLY C 3 56 ? -5.964 20.389 5.549 1.00 71.56 74 GLY K C 1
ATOM 2248 O O . GLY C 3 56 ? -5.279 19.954 6.487 1.00 72.37 74 GLY K O 1
ATOM 2249 N N . PRO C 3 57 ? -6.293 21.672 5.450 1.00 70.83 75 PRO K N 1
ATOM 2250 C CA . PRO C 3 57 ? -6.884 22.289 4.282 1.00 69.76 75 PRO K CA 1
ATOM 2251 C C . PRO C 3 57 ? -5.823 22.544 3.214 1.00 69.08 75 PRO K C 1
ATOM 2252 O O . PRO C 3 57 ? -4.618 22.504 3.496 1.00 69.04 75 PRO K O 1
ATOM 2256 N N . ARG C 3 58 ? -6.269 22.808 1.995 1.00 68.52 76 ARG K N 1
ATOM 2257 C CA . ARG C 3 58 ? -5.376 23.256 0.943 1.00 68.25 76 ARG K CA 1
ATOM 2258 C C . ARG C 3 58 ? -5.592 24.750 0.724 1.00 67.14 76 ARG K C 1
ATOM 2259 O O . ARG C 3 58 ? -6.711 25.246 0.821 1.00 67.18 76 ARG K O 1
ATOM 2267 N N . PHE C 3 59 ? -4.516 25.455 0.419 1.00 65.82 77 PHE K N 1
ATOM 2268 C CA . PHE C 3 59 ? -4.564 26.891 0.169 1.00 65.00 77 PHE K CA 1
ATOM 2269 C C . PHE C 3 59 ? -4.020 27.189 -1.222 1.00 64.53 77 PHE K C 1
ATOM 2270 O O . PHE C 3 59 ? -3.006 26.596 -1.658 1.00 63.51 77 PHE K O 1
ATOM 2278 N N . PHE C 3 60 ? -4.715 28.081 -1.916 1.00 64.62 78 PHE K N 1
ATOM 2279 C CA . PHE C 3 60 ? -4.292 28.590 -3.230 1.00 65.65 78 PHE K CA 1
ATOM 2280 C C . PHE C 3 60 ? -4.423 30.122 -3.321 1.00 65.06 78 PHE K C 1
ATOM 2281 O O . PHE C 3 60 ? -5.445 30.696 -2.948 1.00 63.84 78 PHE K O 1
ATOM 2289 N N . PRO C 3 61 ? -3.366 30.786 -3.812 1.00 65.16 79 PRO K N 1
ATOM 2290 C CA . PRO C 3 61 ? -3.410 32.217 -3.947 1.00 65.59 79 PRO K CA 1
ATOM 2291 C C . PRO C 3 61 ? -4.328 32.626 -5.093 1.00 66.16 79 PRO K C 1
ATOM 2292 O O . PRO C 3 61 ? -4.405 31.929 -6.097 1.00 65.92 79 PRO K O 1
ATOM 2296 N N . LEU C 3 62 ? -5.013 33.747 -4.925 1.00 66.72 80 LEU K N 1
ATOM 2297 C CA . LEU C 3 62 ? -5.708 34.404 -6.028 1.00 67.77 80 LEU K CA 1
ATOM 2298 C C . LEU C 3 62 ? -5.323 35.873 -6.062 1.00 67.80 80 LEU K C 1
ATOM 2299 O O . LEU C 3 62 ? -4.885 36.413 -5.057 1.00 67.57 80 LEU K O 1
ATOM 2304 N N . PRO C 3 63 ? -5.486 36.536 -7.220 1.00 68.80 81 PRO K N 1
ATOM 2305 C CA . PRO C 3 63 ? -5.260 37.998 -7.198 1.00 68.77 81 PRO K CA 1
ATOM 2306 C C . PRO C 3 63 ? -6.118 38.666 -6.120 1.00 68.75 81 PRO K C 1
ATOM 2307 O O . PRO C 3 63 ? -7.327 38.432 -6.044 1.00 69.24 81 PRO K O 1
ATOM 2311 N N . GLN C 3 64 ? -5.463 39.422 -5.252 1.00 68.85 82 GLN K N 1
ATOM 2312 C CA . GLN C 3 64 ? -6.111 40.125 -4.151 1.00 68.95 82 GLN K CA 1
ATOM 2313 C C . GLN C 3 64 ? -6.791 39.219 -3.116 1.00 68.48 82 GLN K C 1
ATOM 2314 O O . GLN C 3 64 ? -7.639 39.681 -2.355 1.00 68.08 82 GLN K O 1
ATOM 2320 N N . GLY C 3 65 ? -6.386 37.950 -3.046 1.00 68.04 83 GLY K N 1
ATOM 2321 C CA . GLY C 3 65 ? -6.954 37.043 -2.059 1.00 67.71 83 GLY K CA 1
ATOM 2322 C C . GLY C 3 65 ? -6.433 35.614 -2.047 1.00 67.44 83 GLY K C 1
ATOM 2323 O O . GLY C 3 65 ? -5.314 35.330 -2.486 1.00 67.01 83 GLY K O 1
ATOM 2324 N N . GLN C 3 66 ? -7.256 34.713 -1.520 1.00 67.19 84 GLN K N 1
ATOM 2325 C CA . GLN C 3 66 ? -6.915 33.295 -1.453 1.00 66.90 84 GLN K CA 1
ATOM 2326 C C . GLN C 3 66 ? -8.162 32.442 -1.227 1.00 67.08 84 GLN K C 1
ATOM 2327 O O . GLN C 3 66 ? -9.208 32.942 -0.789 1.00 66.19 84 GLN K O 1
ATOM 2333 N N . ILE C 3 67 ? -8.043 31.150 -1.526 1.00 67.05 85 ILE K N 1
ATOM 2334 C CA . ILE C 3 67 ? -9.051 30.183 -1.130 1.00 67.49 85 ILE K CA 1
ATOM 2335 C C . ILE C 3 67 ? -8.438 29.131 -0.184 1.00 66.34 85 ILE K C 1
ATOM 2336 O O . ILE C 3 67 ? -7.271 28.760 -0.326 1.00 66.23 85 ILE K O 1
ATOM 2341 N N . ALA C 3 68 ? -9.235 28.690 0.788 1.00 65.46 86 ALA K N 1
ATOM 2342 C CA . ALA C 3 68 ? -8.903 27.552 1.659 1.00 64.89 86 ALA K CA 1
ATOM 2343 C C . ALA C 3 68 ? -10.033 26.564 1.484 1.00 64.90 86 ALA K C 1
ATOM 2344 O O . ALA C 3 68 ? -11.213 26.964 1.520 1.00 64.69 86 ALA K O 1
ATOM 2346 N N . VAL C 3 69 ? -9.677 25.304 1.228 1.00 64.19 87 VAL K N 1
ATOM 2347 C CA . VAL C 3 69 ? -10.653 24.226 1.026 1.00 63.79 87 VAL K CA 1
ATOM 2348 C C . VAL C 3 69 ? -10.362 23.017 1.913 1.00 63.13 87 VAL K C 1
ATOM 2349 O O . VAL C 3 69 ? -9.192 22.597 2.081 1.00 62.13 87 VAL K O 1
ATOM 2353 N N . THR C 3 70 ? -11.441 22.477 2.479 1.00 62.75 88 THR K N 1
ATOM 2354 C CA . THR C 3 70 ? -11.407 21.261 3.270 1.00 63.82 88 THR K CA 1
ATOM 2355 C C . THR C 3 70 ? -12.604 20.390 2.889 1.00 63.36 88 THR K C 1
ATOM 2356 O O . THR C 3 70 ? -13.736 20.872 2.823 1.00 63.62 88 THR K O 1
ATOM 2360 N N . LEU C 3 71 ? -12.335 19.119 2.621 1.00 63.59 89 LEU K N 1
ATOM 2361 C CA . LEU C 3 71 ? -13.368 18.126 2.314 1.00 63.81 89 LEU K CA 1
ATOM 2362 C C . LEU C 3 71 ? -13.606 17.242 3.519 1.00 64.07 89 LEU K C 1
ATOM 2363 O O . LEU C 3 71 ? -12.662 16.860 4.179 1.00 65.01 89 LEU K O 1
ATOM 2368 N N . ARG C 3 72 ? -14.871 16.909 3.783 1.00 65.17 90 ARG K N 1
ATOM 2369 C CA . ARG C 3 72 ? -15.269 15.911 4.795 1.00 65.10 90 ARG K CA 1
ATOM 2370 C C . ARG C 3 72 ? -16.313 14.956 4.226 1.00 64.09 90 ARG K C 1
ATOM 2371 O O . ARG C 3 72 ? -17.075 15.297 3.323 1.00 62.70 90 ARG K O 1
ATOM 2379 N N . ASP C 3 73 ? -16.358 13.769 4.809 1.00 63.35 91 ASP K N 1
ATOM 2380 C CA . ASP C 3 73 ? -17.340 12.764 4.449 1.00 63.21 91 ASP K CA 1
ATOM 2381 C C . ASP C 3 73 ? -18.679 13.175 5.060 1.00 62.40 91 ASP K C 1
ATOM 2382 O O . ASP C 3 73 ? -18.825 13.290 6.272 1.00 63.21 91 ASP K O 1
ATOM 2387 N N . ALA C 3 74 ? -19.631 13.460 4.207 1.00 61.93 92 ALA K N 1
ATOM 2388 C CA . ALA C 3 74 ? -20.975 13.848 4.631 1.00 62.11 92 ALA K CA 1
ATOM 2389 C C . ALA C 3 74 ? -21.719 12.668 5.287 1.00 62.01 92 ALA K C 1
ATOM 2390 O O . ALA C 3 74 ? -22.686 12.864 6.041 1.00 63.00 92 ALA K O 1
ATOM 2392 N N . GLN C 3 75 ? -21.270 11.444 5.028 1.00 61.81 93 GLN K N 1
ATOM 2393 C CA . GLN C 3 75 ? -21.903 10.277 5.641 1.00 61.95 93 GLN K CA 1
ATOM 2394 C C . GLN C 3 75 ? -21.287 9.904 6.986 1.00 62.52 93 GLN K C 1
ATOM 2395 O O . GLN C 3 75 ? -21.650 8.875 7.547 1.00 62.69 93 GLN K O 1
ATOM 2401 N N . ALA C 3 76 ? -20.353 10.726 7.492 1.00 62.98 94 ALA K N 1
ATOM 2402 C CA . ALA C 3 76 ? -19.829 10.594 8.857 1.00 62.91 94 ALA K CA 1
ATOM 2403 C C . ALA C 3 76 ? -20.734 11.309 9.868 1.00 63.39 94 ALA K C 1
ATOM 2404 O O . ALA C 3 76 ? -20.283 12.203 10.585 1.00 63.13 94 ALA K O 1
ATOM 2406 N N . CYS C 3 77 ? -22.009 10.918 9.916 1.00 63.91 95 CYS K N 1
ATOM 2407 C CA . CYS C 3 77 ? -22.993 11.505 10.839 1.00 64.45 95 CYS K CA 1
ATOM 2408 C C . CYS C 3 77 ? -24.312 10.721 10.801 1.00 62.64 95 CYS K C 1
ATOM 2409 O O . CYS C 3 77 ? -24.507 9.835 9.960 1.00 62.90 95 CYS K O 1
ATOM 2412 N N . PHE C 3 78 ? -25.209 11.015 11.727 1.00 61.14 96 PHE K N 1
ATOM 2413 C CA . PHE C 3 78 ? -26.496 10.326 11.723 1.00 60.51 96 PHE K CA 1
ATOM 2414 C C . PHE C 3 78 ? -27.462 11.067 10.792 1.00 59.58 96 PHE K C 1
ATOM 2415 O O . PHE C 3 78 ? -27.860 12.200 11.073 1.00 58.57 96 PHE K O 1
ATOM 2423 N N . ASN C 3 79 ? -27.843 10.413 9.698 1.00 59.03 97 ASN K N 1
ATOM 2424 C CA . ASN C 3 79 ? -28.776 11.003 8.741 1.00 58.78 97 ASN K CA 1
ATOM 2425 C C . ASN C 3 79 ? -30.211 10.967 9.249 1.00 58.49 97 ASN K C 1
ATOM 2426 O O . ASN C 3 79 ? -30.818 9.899 9.343 1.00 58.35 97 ASN K O 1
ATOM 2431 N N . LEU C 3 80 ? -30.741 12.153 9.555 1.00 58.21 98 LEU K N 1
ATOM 2432 C CA . LEU C 3 80 ? -32.117 12.323 10.049 1.00 57.74 98 LEU K CA 1
ATOM 2433 C C . LEU C 3 80 ? -33.174 11.917 9.044 1.00 56.90 98 LEU K C 1
ATOM 2434 O O . LEU C 3 80 ? -34.287 11.554 9.428 1.00 56.72 98 LEU K O 1
ATOM 2439 N N . ASN C 3 81 ? -32.830 11.993 7.762 1.00 56.47 99 ASN K N 1
ATOM 2440 C CA . ASN C 3 81 ? -33.739 11.579 6.701 1.00 56.36 99 ASN K CA 1
ATOM 2441 C C . ASN C 3 81 ? -33.947 10.068 6.612 1.00 57.00 99 ASN K C 1
ATOM 2442 O O . ASN C 3 81 ? -34.748 9.600 5.805 1.00 56.62 99 ASN K O 1
ATOM 2447 N N . ALA C 3 82 ? -33.264 9.308 7.470 1.00 57.83 100 ALA K N 1
ATOM 2448 C CA . ALA C 3 82 ? -33.614 7.905 7.678 1.00 58.69 100 ALA K CA 1
ATOM 2449 C C . ALA C 3 82 ? -35.043 7.809 8.219 1.00 59.63 100 ALA K C 1
ATOM 2450 O O . ALA C 3 82 ? -35.694 6.774 8.070 1.00 59.92 100 ALA K O 1
ATOM 2452 N N . LEU C 3 83 ? -35.526 8.892 8.832 1.00 60.99 101 LEU K N 1
ATOM 2453 C CA . LEU C 3 83 ? -36.901 8.965 9.327 1.00 62.08 101 LEU K CA 1
ATOM 2454 C C . LEU C 3 83 ? -37.936 9.064 8.221 1.00 63.38 101 LEU K C 1
ATOM 2455 O O . LEU C 3 83 ? -39.121 8.870 8.475 1.00 63.12 101 LEU K O 1
ATOM 2460 N N . ALA C 3 84 ? -37.493 9.382 7.005 1.00 65.26 102 ALA K N 1
ATOM 2461 C CA . ALA C 3 84 ? -38.367 9.381 5.829 1.00 66.76 102 ALA K CA 1
ATOM 2462 C C . ALA C 3 84 ? -38.609 7.962 5.295 1.00 68.16 102 ALA K C 1
ATOM 2463 O O . ALA C 3 84 ? -39.493 7.746 4.475 1.00 68.04 102 ALA K O 1
ATOM 2465 N N . GLN C 3 85 ? -37.824 6.997 5.760 1.00 70.25 103 GLN K N 1
ATOM 2466 C CA . GLN C 3 85 ? -37.902 5.629 5.244 1.00 72.15 103 GLN K CA 1
ATOM 2467 C C . GLN C 3 85 ? -39.283 4.991 5.480 1.00 73.19 103 GLN K C 1
ATOM 2468 O O . GLN C 3 85 ? -39.819 5.051 6.597 1.00 73.65 103 GLN K O 1
ATOM 2474 N N . PRO C 3 86 ? -39.876 4.395 4.426 1.00 74.28 104 PRO K N 1
ATOM 2475 C CA . PRO C 3 86 ? -41.150 3.704 4.622 1.00 74.85 104 PRO K CA 1
ATOM 2476 C C . PRO C 3 86 ? -41.029 2.588 5.666 1.00 75.13 104 PRO K C 1
ATOM 2477 O O . PRO C 3 86 ? -40.193 1.675 5.535 1.00 75.14 104 PRO K O 1
ATOM 2481 N N . THR C 3 87 ? -41.842 2.695 6.712 1.00 75.26 105 THR K N 1
ATOM 2482 C CA . THR C 3 87 ? -41.782 1.768 7.830 1.00 75.40 105 THR K CA 1
ATOM 2483 C C . THR C 3 87 ? -43.199 1.350 8.160 1.00 75.37 105 THR K C 1
ATOM 2484 O O . THR C 3 87 ? -44.154 1.937 7.652 1.00 75.61 105 THR K O 1
ATOM 2488 N N . THR C 3 88 ? -43.336 0.325 8.992 1.00 75.28 106 THR K N 1
ATOM 2489 C CA . THR C 3 88 ? -44.651 -0.102 9.432 1.00 75.17 106 THR K CA 1
ATOM 2490 C C . THR C 3 88 ? -44.607 -0.641 10.867 1.00 75.09 106 THR K C 1
ATOM 2491 O O . THR C 3 88 ? -45.367 -1.545 11.225 1.00 75.13 106 THR K O 1
ATOM 2495 N N . ALA C 3 89 ? -43.726 -0.059 11.684 1.00 74.83 107 ALA K N 1
ATOM 2496 C CA . ALA C 3 89 ? -43.626 -0.388 13.111 1.00 74.54 107 ALA K CA 1
ATOM 2497 C C . ALA C 3 89 ? -43.895 0.868 13.947 1.00 74.15 107 ALA K C 1
ATOM 2498 O O . ALA C 3 89 ? -43.538 1.982 13.542 1.00 74.31 107 ALA K O 1
ATOM 2500 N N . SER C 3 90 ? -44.520 0.668 15.110 1.00 73.49 108 SER K N 1
ATOM 2501 C CA . SER C 3 90 ? -44.928 1.756 16.011 1.00 72.91 108 SER K CA 1
ATOM 2502 C C . SER C 3 90 ? -43.800 2.734 16.345 1.00 72.22 108 SER K C 1
ATOM 2503 O O . SER C 3 90 ? -44.058 3.919 16.568 1.00 72.22 108 SER K O 1
ATOM 2506 N N . ARG C 3 91 ? -42.567 2.226 16.409 1.00 71.37 109 ARG K N 1
ATOM 2507 C CA . ARG C 3 91 ? -41.364 3.062 16.535 1.00 70.69 109 ARG K CA 1
ATOM 2508 C C . ARG C 3 91 ? -40.184 2.460 15.739 1.00 69.82 109 ARG K C 1
ATOM 2509 O O . ARG C 3 91 ? -39.494 1.553 16.236 1.00 69.89 109 ARG K O 1
ATOM 2517 N N . PRO C 3 92 ? -39.947 2.950 14.503 1.00 68.39 110 PRO K N 1
ATOM 2518 C CA . PRO C 3 92 ? -38.809 2.461 13.717 1.00 67.63 110 PRO K CA 1
ATOM 2519 C C . PRO C 3 92 ? -37.434 2.642 14.391 1.00 66.78 110 PRO K C 1
ATOM 2520 O O . PRO C 3 92 ? -37.319 3.290 15.438 1.00 66.65 110 PRO K O 1
ATOM 2524 N N . LEU C 3 93 ? -36.408 2.059 13.776 1.00 65.54 111 LEU K N 1
ATOM 2525 C CA . LEU C 3 93 ? -35.082 1.985 14.374 1.00 64.35 111 LEU K CA 1
ATOM 2526 C C . LEU C 3 93 ? -34.435 3.355 14.476 1.00 63.62 111 LEU K C 1
ATOM 2527 O O . LEU C 3 93 ? -33.822 3.687 15.497 1.00 62.72 111 LEU K O 1
ATOM 2532 N N . ALA C 3 94 ? -34.573 4.145 13.409 1.00 63.15 112 ALA K N 1
ATOM 2533 C CA . ALA C 3 94 ? -34.014 5.497 13.360 1.00 62.58 112 ALA K CA 1
ATOM 2534 C C . ALA C 3 94 ? -34.544 6.366 14.496 1.00 62.50 112 ALA K C 1
ATOM 2535 O O . ALA C 3 94 ? -33.811 7.192 15.042 1.00 61.48 112 ALA K O 1
ATOM 2537 N N . VAL C 3 95 ? -35.807 6.159 14.862 1.00 63.27 113 VAL K N 1
ATOM 2538 C CA . VAL C 3 95 ? -36.411 6.874 15.989 1.00 64.18 113 VAL K CA 1
ATOM 2539 C C . VAL C 3 95 ? -35.833 6.419 17.334 1.00 65.14 113 VAL K C 1
ATOM 2540 O O . VAL C 3 95 ? -35.506 7.255 18.166 1.00 64.77 113 VAL K O 1
ATOM 2544 N N . GLN C 3 96 ? -35.705 5.103 17.530 1.00 66.61 114 GLN K N 1
ATOM 2545 C CA . GLN C 3 96 ? -35.045 4.530 18.702 1.00 68.32 114 GLN K CA 1
ATOM 2546 C C . GLN C 3 96 ? -33.639 5.112 18.865 1.00 69.02 114 GLN K C 1
ATOM 2547 O O . GLN C 3 96 ? -33.262 5.592 19.943 1.00 68.68 114 GLN K O 1
ATOM 2553 N N . GLN C 3 97 ? -32.879 5.095 17.773 1.00 70.03 115 GLN K N 1
ATOM 2554 C CA . GLN C 3 97 ? -31.478 5.489 17.826 1.00 70.49 115 GLN K CA 1
ATOM 2555 C C . GLN C 3 97 ? -31.318 6.968 18.098 1.00 71.22 115 GLN K C 1
ATOM 2556 O O . GLN C 3 97 ? -30.408 7.362 18.819 1.00 71.51 115 GLN K O 1
ATOM 2562 N N . LEU C 3 98 ? -32.215 7.781 17.553 1.00 72.02 116 LEU K N 1
ATOM 2563 C CA . LEU C 3 98 ? -32.163 9.219 17.788 1.00 72.89 116 LEU K CA 1
ATOM 2564 C C . LEU C 3 98 ? -32.529 9.587 19.227 1.00 73.46 116 LEU K C 1
ATOM 2565 O O . LEU C 3 98 ? -31.957 10.523 19.797 1.00 73.56 116 LEU K O 1
ATOM 2570 N N . ILE C 3 99 ? -33.460 8.846 19.824 1.00 74.05 117 ILE K N 1
ATOM 2571 C CA . ILE C 3 99 ? -33.803 9.052 21.239 1.00 74.13 117 ILE K CA 1
ATOM 2572 C C . ILE C 3 99 ? -32.605 8.715 22.114 1.00 74.49 117 ILE K C 1
ATOM 2573 O O . ILE C 3 99 ? -32.294 9.445 23.052 1.00 74.58 117 ILE K O 1
ATOM 2578 N N . ALA C 3 100 ? -31.934 7.612 21.791 1.00 74.84 118 ALA K N 1
ATOM 2579 C CA . ALA C 3 100 ? -30.724 7.202 22.493 1.00 74.70 118 ALA K CA 1
ATOM 2580 C C . ALA C 3 100 ? -29.620 8.247 22.299 1.00 74.92 118 ALA K C 1
ATOM 2581 O O . ALA C 3 100 ? -28.955 8.631 23.257 1.00 74.58 118 ALA K O 1
ATOM 2583 N N . LEU C 3 101 ? -29.441 8.729 21.074 1.00 75.33 119 LEU K N 1
ATOM 2584 C CA . LEU C 3 101 ? -28.472 9.801 20.823 1.00 75.70 119 LEU K CA 1
ATOM 2585 C C . LEU C 3 101 ? -28.789 11.066 21.630 1.00 76.11 119 LEU K C 1
ATOM 2586 O O . LEU C 3 101 ? -27.922 11.592 22.332 1.00 75.90 119 LEU K O 1
ATOM 2591 N N . ILE C 3 102 ? -30.026 11.544 21.552 1.00 76.74 120 ILE K N 1
ATOM 2592 C CA . ILE C 3 102 ? -30.381 12.813 22.202 1.00 77.35 120 ILE K CA 1
ATOM 2593 C C . ILE C 3 102 ? -30.248 12.708 23.739 1.00 77.51 120 ILE K C 1
ATOM 2594 O O . ILE C 3 102 ? -29.747 13.621 24.397 1.00 77.54 120 ILE K O 1
ATOM 2599 N N . SER C 3 103 ? -30.642 11.567 24.296 1.00 77.99 121 SER K N 1
ATOM 2600 C CA . SER C 3 103 ? -30.527 11.319 25.730 1.00 77.85 121 SER K CA 1
ATOM 2601 C C . SER C 3 103 ? -29.119 11.599 26.234 1.00 78.25 121 SER K C 1
ATOM 2602 O O . SER C 3 103 ? -28.929 12.117 27.341 1.00 77.79 121 SER K O 1
ATOM 2605 N N . ARG C 3 104 ? -28.140 11.258 25.399 1.00 78.54 122 ARG K N 1
ATOM 2606 C CA . ARG C 3 104 ? -26.732 11.325 25.765 1.00 79.00 122 ARG K CA 1
ATOM 2607 C C . ARG C 3 104 ? -26.156 12.759 25.704 1.00 79.28 122 ARG K C 1
ATOM 2608 O O . ARG C 3 104 ? -24.976 12.966 25.992 1.00 79.51 122 ARG K O 1
ATOM 2616 N N . LEU C 3 105 ? -26.991 13.742 25.366 1.00 79.61 123 LEU K N 1
ATOM 2617 C CA . LEU C 3 105 ? -26.581 15.151 25.332 1.00 79.84 123 LEU K CA 1
ATOM 2618 C C . LEU C 3 105 ? -27.163 15.950 26.505 1.00 80.00 123 LEU K C 1
ATOM 2619 O O . LEU C 3 105 ? -27.433 17.148 26.372 1.00 79.50 123 LEU K O 1
ATOM 2624 N N . ASP C 3 106 ? -27.343 15.276 27.645 1.00 80.56 124 ASP K N 1
ATOM 2625 C CA . ASP C 3 106 ? -27.881 15.875 28.877 1.00 80.96 124 ASP K CA 1
ATOM 2626 C C . ASP C 3 106 ? -29.364 16.276 28.742 1.00 81.15 124 ASP K C 1
ATOM 2627 O O . ASP C 3 106 ? -29.806 17.259 29.338 1.00 81.19 124 ASP K O 1
ATOM 2632 N N . VAL C 3 107 ? -30.123 15.512 27.957 1.00 81.39 125 VAL K N 1
ATOM 2633 C CA . VAL C 3 107 ? -31.556 15.764 27.755 1.00 81.57 125 VAL K CA 1
ATOM 2634 C C . VAL C 3 107 ? -32.368 14.640 28.426 1.00 81.66 125 VAL K C 1
ATOM 2635 O O . VAL C 3 107 ? -32.085 13.464 28.200 1.00 81.98 125 VAL K O 1
ATOM 2639 N N . PRO C 3 108 ? -33.365 14.992 29.263 1.00 81.47 126 PRO K N 1
ATOM 2640 C CA . PRO C 3 108 ? -34.187 13.971 29.930 1.00 81.37 126 PRO K CA 1
ATOM 2641 C C . PRO C 3 108 ? -34.991 13.101 28.971 1.00 81.13 126 PRO K C 1
ATOM 2642 O O . PRO C 3 108 ? -35.510 13.607 27.988 1.00 81.02 126 PRO K O 1
ATOM 2646 N N . ALA C 3 109 ? -35.110 11.815 29.300 1.00 81.00 127 ALA K N 1
ATOM 2647 C CA . ALA C 3 109 ? -35.855 10.818 28.514 1.00 80.96 127 ALA K CA 1
ATOM 2648 C C . ALA C 3 109 ? -37.089 11.353 27.786 1.00 81.00 127 ALA K C 1
ATOM 2649 O O . ALA C 3 109 ? -37.307 11.033 26.619 1.00 81.13 127 ALA K O 1
ATOM 2651 N N . TYR C 3 110 ? -37.896 12.150 28.484 1.00 81.07 128 TYR K N 1
ATOM 2652 C CA . TYR C 3 110 ? -39.116 12.720 27.917 1.00 81.01 128 TYR K CA 1
ATOM 2653 C C . TYR C 3 110 ? -38.799 13.605 26.718 1.00 80.74 128 TYR K C 1
ATOM 2654 O O . TYR C 3 110 ? -39.229 13.327 25.596 1.00 80.92 128 TYR K O 1
ATOM 2663 N N . ARG C 3 111 ? -38.033 14.664 26.968 1.00 80.22 129 ARG K N 1
ATOM 2664 C CA . ARG C 3 111 ? -37.704 15.649 25.944 1.00 79.68 129 ARG K CA 1
ATOM 2665 C C . ARG C 3 111 ? -37.034 15.000 24.734 1.00 79.37 129 ARG K C 1
ATOM 2666 O O . ARG C 3 111 ? -37.348 15.350 23.602 1.00 79.99 129 ARG K O 1
ATOM 2674 N N . ALA C 3 112 ? -36.120 14.064 24.960 1.00 78.94 130 ALA K N 1
ATOM 2675 C CA . ALA C 3 112 ? -35.492 13.333 23.854 1.00 78.88 130 ALA K CA 1
ATOM 2676 C C . ALA C 3 112 ? -36.527 12.609 22.981 1.00 78.84 130 ALA K C 1
ATOM 2677 O O . ALA C 3 112 ? -36.377 12.538 21.759 1.00 78.16 130 ALA K O 1
ATOM 2679 N N . GLU C 3 113 ? -37.573 12.082 23.614 1.00 79.00 131 GLU K N 1
ATOM 2680 C CA . GLU C 3 113 ? -38.658 11.407 22.901 1.00 79.30 131 GLU K CA 1
ATOM 2681 C C . GLU C 3 113 ? -39.493 12.414 22.107 1.00 79.20 131 GLU K C 1
ATOM 2682 O O . GLU C 3 113 ? -39.784 12.190 20.934 1.00 78.96 131 GLU K O 1
ATOM 2688 N N . LEU C 3 114 ? -39.869 13.518 22.752 1.00 79.07 132 LEU K N 1
ATOM 2689 C CA . LEU C 3 114 ? -40.653 14.584 22.112 1.00 78.66 132 LEU K CA 1
ATOM 2690 C C . LEU C 3 114 ? -40.024 15.040 20.800 1.00 78.47 132 LEU K C 1
ATOM 2691 O O . LEU C 3 114 ? -40.702 15.130 19.768 1.00 78.25 132 LEU K O 1
ATOM 2696 N N . ILE C 3 115 ? -38.725 15.321 20.850 1.00 78.16 133 ILE K N 1
ATOM 2697 C CA . ILE C 3 115 ? -38.005 15.844 19.702 1.00 77.47 133 ILE K CA 1
ATOM 2698 C C . ILE C 3 115 ? -37.953 14.819 18.579 1.00 77.49 133 ILE K C 1
ATOM 2699 O O . ILE C 3 115 ? -38.238 15.148 17.411 1.00 77.34 133 ILE K O 1
ATOM 2704 N N . ALA C 3 116 ? -37.595 13.586 18.929 1.00 76.78 134 ALA K N 1
ATOM 2705 C CA . ALA C 3 116 ? -37.431 12.526 17.934 1.00 76.84 134 ALA K CA 1
ATOM 2706 C C . ALA C 3 116 ? -38.756 12.207 17.256 1.00 76.76 134 ALA K C 1
ATOM 2707 O O . ALA C 3 116 ? -38.823 12.059 16.025 1.00 76.33 134 ALA K O 1
ATOM 2709 N N . GLU C 3 117 ? -39.803 12.112 18.067 1.00 76.42 135 GLU K N 1
ATOM 2710 C CA . GLU C 3 117 ? -41.143 11.853 17.559 1.00 76.53 135 GLU K CA 1
ATOM 2711 C C . GLU C 3 117 ? -41.628 13.031 16.729 1.00 76.29 135 GLU K C 1
ATOM 2712 O O . GLU C 3 117 ? -42.197 12.831 15.654 1.00 76.33 135 GLU K O 1
ATOM 2718 N N . SER C 3 118 ? -41.364 14.255 17.202 1.00 76.07 136 SER K N 1
ATOM 2719 C CA . SER C 3 118 ? -41.701 15.472 16.443 1.00 75.27 136 SER K CA 1
ATOM 2720 C C . SER C 3 118 ? -41.003 15.483 15.091 1.00 75.06 136 SER K C 1
ATOM 2721 O O . SER C 3 118 ? -41.612 15.818 14.078 1.00 75.16 136 SER K O 1
ATOM 2724 N N . LEU C 3 119 ? -39.719 15.127 15.088 1.00 74.75 137 LEU K N 1
ATOM 2725 C CA . LEU C 3 119 ? -38.963 14.990 13.844 1.00 74.32 137 LEU K CA 1
ATOM 2726 C C . LEU C 3 119 ? -39.587 13.953 12.923 1.00 73.96 137 LEU K C 1
ATOM 2727 O O . LEU C 3 119 ? -39.743 14.186 11.720 1.00 73.42 137 LEU K O 1
ATOM 2732 N N . TRP C 3 120 ? -39.956 12.806 13.482 1.00 73.74 138 TRP K N 1
ATOM 2733 C CA . TRP C 3 120 ? -40.584 11.774 12.669 1.00 73.81 138 TRP K CA 1
ATOM 2734 C C . TRP C 3 120 ? -41.813 12.331 11.934 1.00 74.05 138 TRP K C 1
ATOM 2735 O O . TRP C 3 120 ? -41.966 12.137 10.727 1.00 73.96 138 TRP K O 1
ATOM 2746 N N . GLU C 3 121 ? -42.657 13.051 12.663 1.00 74.41 139 GLU K N 1
ATOM 2747 C CA . GLU C 3 121 ? -43.914 13.550 12.119 1.00 74.47 139 GLU K CA 1
ATOM 2748 C C . GLU C 3 121 ? -43.642 14.681 11.136 1.00 74.48 139 GLU K C 1
ATOM 2749 O O . GLU C 3 121 ? -44.365 14.858 10.151 1.00 73.98 139 GLU K O 1
ATOM 2755 N N . PHE C 3 122 ? -42.618 15.464 11.412 1.00 74.92 140 PHE K N 1
ATOM 2756 C CA . PHE C 3 122 ? -42.266 16.598 10.522 1.00 75.39 140 PHE K CA 1
ATOM 2757 C C . PHE C 3 122 ? -41.782 16.090 9.163 1.00 75.49 140 PHE K C 1
ATOM 2758 O O . PHE C 3 122 ? -42.052 16.715 8.129 1.00 75.93 140 PHE K O 1
ATOM 2766 N N . ILE C 3 123 ? -41.067 14.956 9.169 1.00 75.71 141 ILE K N 1
ATOM 2767 C CA . ILE C 3 123 ? -40.453 14.383 7.949 1.00 75.44 141 ILE K CA 1
ATOM 2768 C C . ILE C 3 123 ? -41.381 13.383 7.243 1.00 75.49 141 ILE K C 1
ATOM 2769 O O . ILE C 3 123 ? -41.383 13.329 5.995 1.00 74.98 141 ILE K O 1
ATOM 2774 N N . ASP C 3 124 ? -42.187 12.624 8.003 1.00 75.32 142 ASP K N 1
ATOM 2775 C CA . ASP C 3 124 ? -43.088 11.643 7.370 1.00 75.10 142 ASP K CA 1
ATOM 2776 C C . ASP C 3 124 ? -44.143 12.344 6.502 1.00 75.59 142 ASP K C 1
ATOM 2777 O O . ASP C 3 124 ? -44.628 13.437 6.855 1.00 74.10 142 ASP K O 1
ATOM 2782 N N . GLU C 3 125 ? -44.456 11.716 5.361 1.00 76.06 143 GLU K N 1
ATOM 2783 C CA . GLU C 3 125 ? -45.236 12.384 4.322 1.00 77.57 143 GLU K CA 1
ATOM 2784 C C . GLU C 3 125 ? -46.702 12.560 4.650 1.00 77.11 143 GLU K C 1
ATOM 2785 O O . GLU C 3 125 ? -47.324 13.447 4.083 1.00 77.32 143 GLU K O 1
ATOM 2791 N N . ASP C 3 126 ? -47.234 11.760 5.571 1.00 76.75 144 ASP K N 1
ATOM 2792 C CA . ASP C 3 126 ? -48.632 11.873 5.950 1.00 76.95 144 ASP K CA 1
ATOM 2793 C C . ASP C 3 126 ? -48.797 13.103 6.813 1.00 76.90 144 ASP K C 1
ATOM 2794 O O . ASP C 3 126 ? -47.813 13.638 7.330 1.00 75.49 144 ASP K O 1
ATOM 2799 N N . ARG C 3 127 ? -50.048 13.538 6.950 1.00 77.39 145 ARG K N 1
ATOM 2800 C CA . ARG C 3 127 ? -50.419 14.685 7.787 1.00 77.88 145 ARG K CA 1
ATOM 2801 C C . ARG C 3 127 ? -51.044 14.214 9.116 1.00 77.27 145 ARG K C 1
ATOM 2802 O O . ARG C 3 127 ? -51.496 15.038 9.915 1.00 76.67 145 ARG K O 1
ATOM 2810 N N . SER C 3 128 ? -51.063 12.902 9.346 1.00 77.11 146 SER K N 1
ATOM 2811 C CA . SER C 3 128 ? -51.606 12.341 10.584 1.00 77.48 146 SER K CA 1
ATOM 2812 C C . SER C 3 128 ? -50.540 11.993 11.613 1.00 76.76 146 SER K C 1
ATOM 2813 O O . SER C 3 128 ? -49.423 11.573 11.280 1.00 75.94 146 SER K O 1
ATOM 2816 N N . VAL C 3 129 ? -50.922 12.194 12.869 1.00 76.90 147 VAL K N 1
ATOM 2817 C CA . VAL C 3 129 ? -50.134 11.834 14.038 1.00 77.08 147 VAL K CA 1
ATOM 2818 C C . VAL C 3 129 ? -50.187 10.331 14.302 1.00 77.39 147 VAL K C 1
ATOM 2819 O O . VAL C 3 129 ? -51.238 9.719 14.186 1.00 77.27 147 VAL K O 1
ATOM 2823 N N . GLN C 3 130 ? -49.040 9.753 14.655 1.00 77.72 148 GLN K N 1
ATOM 2824 C CA . GLN C 3 130 ? -48.954 8.350 15.074 1.00 77.36 148 GLN K CA 1
ATOM 2825 C C . GLN C 3 130 ? -48.001 8.141 16.264 1.00 77.59 148 GLN K C 1
ATOM 2826 O O . GLN C 3 130 ? -47.622 7.001 16.564 1.00 77.36 148 GLN K O 1
ATOM 2832 N N . THR C 3 131 ? -47.630 9.234 16.937 1.00 77.83 149 THR K N 1
ATOM 2833 C CA . THR C 3 131 ? -46.754 9.183 18.109 1.00 78.28 149 THR K CA 1
ATOM 2834 C C . THR C 3 131 ? -47.442 9.804 19.329 1.00 78.52 149 THR K C 1
ATOM 2835 O O . THR C 3 131 ? -48.319 10.661 19.197 1.00 78.55 149 THR K O 1
ATOM 2839 N N . ARG C 3 132 ? -47.032 9.354 20.515 1.00 78.53 150 ARG K N 1
ATOM 2840 C CA . ARG C 3 132 ? -47.519 9.908 21.775 1.00 78.41 150 ARG K CA 1
ATOM 2841 C C . ARG C 3 132 ? -47.300 11.428 21.853 1.00 78.13 150 ARG K C 1
ATOM 2842 O O . ARG C 3 132 ? -48.218 12.161 22.205 1.00 78.49 150 ARG K O 1
ATOM 2850 N N . LEU C 3 133 ? -46.102 11.900 21.507 1.00 77.54 151 LEU K N 1
ATOM 2851 C CA . LEU C 3 133 ? -45.755 13.312 21.716 1.00 77.26 151 LEU K CA 1
ATOM 2852 C C . LEU C 3 133 ? -45.627 14.160 20.441 1.00 77.21 151 LEU K C 1
ATOM 2853 O O . LEU C 3 133 ? -45.548 15.385 20.521 1.00 76.72 151 LEU K O 1
ATOM 2858 N N . GLY C 3 134 ? -45.619 13.527 19.273 1.00 77.64 152 GLY K N 1
ATOM 2859 C CA . GLY C 3 134 ? -45.358 14.259 18.013 1.00 78.15 152 GLY K CA 1
ATOM 2860 C C . GLY C 3 134 ? -46.613 14.909 17.469 1.00 78.64 152 GLY K C 1
ATOM 2861 O O . GLY C 3 134 ? -47.718 14.412 17.694 1.00 78.85 152 GLY K O 1
ATOM 2862 N N . ARG C 3 135 ? -46.441 16.019 16.755 1.00 79.44 153 ARG K N 1
ATOM 2863 C CA . ARG C 3 135 ? -47.559 16.783 16.194 1.00 80.22 153 ARG K CA 1
ATOM 2864 C C . ARG C 3 135 ? -47.325 17.175 14.735 1.00 79.75 153 ARG K C 1
ATOM 2865 O O . ARG C 3 135 ? -46.189 17.445 14.331 1.00 79.19 153 ARG K O 1
ATOM 2873 N N . GLU C 3 136 ? -48.418 17.236 13.971 1.00 79.38 154 GLU K N 1
ATOM 2874 C CA . GLU C 3 136 ? -48.380 17.634 12.566 1.00 79.55 154 GLU K CA 1
ATOM 2875 C C . GLU C 3 136 ? -48.696 19.140 12.394 1.00 79.70 154 GLU K C 1
ATOM 2876 O O . GLU C 3 136 ? -48.182 19.942 13.163 1.00 80.22 154 GLU K O 1
ATOM 2882 N N . ASP C 3 137 ? -49.512 19.531 11.413 1.00 79.77 155 ASP K N 1
ATOM 2883 C CA . ASP C 3 137 ? -49.602 20.949 11.004 1.00 79.79 155 ASP K CA 1
ATOM 2884 C C . ASP C 3 137 ? -50.004 21.930 12.122 1.00 80.10 155 ASP K C 1
ATOM 2885 O O . ASP C 3 137 ? -49.583 23.098 12.088 1.00 80.15 155 ASP K O 1
ATOM 2890 N N . SER C 3 138 ? -50.815 21.473 13.085 1.00 79.89 156 SER K N 1
ATOM 2891 C CA . SER C 3 138 ? -51.321 22.346 14.136 1.00 80.05 156 SER K CA 1
ATOM 2892 C C . SER C 3 138 ? -50.193 22.967 14.950 1.00 79.94 156 SER K C 1
ATOM 2893 O O . SER C 3 138 ? -50.213 24.161 15.238 1.00 80.35 156 SER K O 1
ATOM 2896 N N . GLU C 3 139 ? -49.212 22.164 15.331 1.00 79.74 157 GLU K N 1
ATOM 2897 C CA . GLU C 3 139 ? -48.039 22.701 16.016 1.00 79.90 157 GLU K CA 1
ATOM 2898 C C . GLU C 3 139 ? -47.488 23.936 15.289 1.00 79.61 157 GLU K C 1
ATOM 2899 O O . GLU C 3 139 ? -47.255 24.978 15.894 1.00 79.67 157 GLU K O 1
ATOM 2905 N N . TYR C 3 140 ? -47.330 23.808 13.979 1.00 79.27 158 TYR K N 1
ATOM 2906 C CA . TYR C 3 140 ? -46.574 24.770 13.178 1.00 79.11 158 TYR K CA 1
ATOM 2907 C C . TYR C 3 140 ? -47.398 25.956 12.666 1.00 78.46 158 TYR K C 1
ATOM 2908 O O . TYR C 3 140 ? -46.861 27.049 12.494 1.00 78.31 158 TYR K O 1
ATOM 2917 N N . LEU C 3 141 ? -48.690 25.748 12.450 1.00 77.88 159 LEU K N 1
ATOM 2918 C CA . LEU C 3 141 ? -49.603 26.863 12.183 1.00 77.90 159 LEU K CA 1
ATOM 2919 C C . LEU C 3 141 ? -49.810 27.729 13.448 1.00 77.89 159 LEU K C 1
ATOM 2920 O O . LEU C 3 141 ? -50.173 28.903 13.341 1.00 77.26 159 LEU K O 1
ATOM 2925 N N . ALA C 3 142 ? -49.555 27.155 14.631 1.00 77.84 160 ALA K N 1
ATOM 2926 C CA . ALA C 3 142 ? -49.722 27.877 15.910 1.00 78.23 160 ALA K CA 1
ATOM 2927 C C . ALA C 3 142 ? -48.601 28.887 16.229 1.00 78.39 160 ALA K C 1
ATOM 2928 O O . ALA C 3 142 ? -48.716 29.661 17.186 1.00 78.07 160 ALA K O 1
ATOM 2930 N N . ARG C 3 143 ? -47.545 28.893 15.420 1.00 78.45 161 ARG K N 1
ATOM 2931 C CA . ARG C 3 143 ? -46.326 29.632 15.740 1.00 79.00 161 ARG K CA 1
ATOM 2932 C C . ARG C 3 143 ? -46.443 31.128 15.435 1.00 79.04 161 ARG K C 1
ATOM 2933 O O . ARG C 3 143 ? -47.377 31.563 14.756 1.00 79.35 161 ARG K O 1
ATOM 2941 N N . SER C 3 144 ? -45.505 31.911 15.964 1.00 78.91 162 SER K N 1
ATOM 2942 C CA . SER C 3 144 ? -45.515 33.370 15.782 1.00 78.90 162 SER K CA 1
ATOM 2943 C C . SER C 3 144 ? -45.631 33.720 14.292 1.00 78.01 162 SER K C 1
ATOM 2944 O O . SER C 3 144 ? -46.487 34.502 13.883 1.00 77.82 162 SER K O 1
ATOM 2947 N N . VAL C 3 145 ? -44.765 33.120 13.493 1.00 77.34 163 VAL K N 1
ATOM 2948 C CA . VAL C 3 145 ? -44.897 33.148 12.038 1.00 76.72 163 VAL K CA 1
ATOM 2949 C C . VAL C 3 145 ? -45.336 31.735 11.651 1.00 76.29 163 VAL K C 1
ATOM 2950 O O . VAL C 3 145 ? -44.535 30.801 11.717 1.00 76.12 163 VAL K O 1
ATOM 2954 N N . PRO C 3 146 ? -46.632 31.562 11.330 1.00 75.77 164 PRO K N 1
ATOM 2955 C CA . PRO C 3 146 ? -47.201 30.237 11.074 1.00 75.50 164 PRO K CA 1
ATOM 2956 C C . PRO C 3 146 ? -46.757 29.623 9.756 1.00 75.24 164 PRO K C 1
ATOM 2957 O O . PRO C 3 146 ? -46.556 30.341 8.790 1.00 75.11 164 PRO K O 1
ATOM 2961 N N . PHE C 3 147 ? -46.622 28.299 9.732 1.00 75.37 165 PHE K N 1
ATOM 2962 C CA . PHE C 3 147 ? -46.184 27.569 8.536 1.00 75.46 165 PHE K CA 1
ATOM 2963 C C . PHE C 3 147 ? -46.617 26.114 8.644 1.00 75.65 165 PHE K C 1
ATOM 2964 O O . PHE C 3 147 ? -47.120 25.703 9.692 1.00 75.68 165 PHE K O 1
ATOM 2972 N N . TYR C 3 148 ? -46.436 25.346 7.568 1.00 75.77 166 TYR K N 1
ATOM 2973 C CA . TYR C 3 148 ? -46.833 23.929 7.547 1.00 75.67 166 TYR K CA 1
ATOM 2974 C C . TYR C 3 148 ? -45.630 23.011 7.808 1.00 75.75 166 TYR K C 1
ATOM 2975 O O . TYR C 3 148 ? -44.468 23.401 7.608 1.00 75.50 166 TYR K O 1
ATOM 2984 N N . ALA C 3 149 ? -45.921 21.790 8.245 1.00 75.47 167 ALA K N 1
ATOM 2985 C CA . ALA C 3 149 ? -44.904 20.766 8.464 1.00 75.22 167 ALA K CA 1
ATOM 2986 C C . ALA C 3 149 ? -44.370 20.318 7.111 1.00 75.65 167 ALA K C 1
ATOM 2987 O O . ALA C 3 149 ? -45.159 20.094 6.191 1.00 76.75 167 ALA K O 1
ATOM 2989 N N . ALA C 3 150 ? -43.041 20.216 6.970 1.00 74.78 168 ALA K N 1
ATOM 2990 C CA . ALA C 3 150 ? -42.429 19.879 5.690 1.00 73.93 168 ALA K CA 1
ATOM 2991 C C . ALA C 3 150 ? -43.067 18.639 5.041 1.00 73.56 168 ALA K C 1
ATOM 2992 O O . ALA C 3 150 ? -43.356 18.640 3.846 1.00 72.66 168 ALA K O 1
ATOM 2994 N N . ASN C 3 151 ? -43.299 17.598 5.846 1.00 73.28 169 ASN K N 1
ATOM 2995 C CA . ASN C 3 151 ? -43.804 16.316 5.364 1.00 72.76 169 ASN K CA 1
ATOM 2996 C C . ASN C 3 151 ? -42.990 15.784 4.178 1.00 72.12 169 ASN K C 1
ATOM 2997 O O . ASN C 3 151 ? -43.527 15.313 3.185 1.00 71.99 169 ASN K O 1
ATOM 3002 N N . GLN C 3 152 ? -41.676 15.857 4.323 1.00 72.00 170 GLN K N 1
ATOM 3003 C CA . GLN C 3 152 ? -40.707 15.367 3.343 1.00 71.51 170 GLN K CA 1
ATOM 3004 C C . GLN C 3 152 ? -39.317 15.385 4.002 1.00 71.57 170 GLN K C 1
ATOM 3005 O O . GLN C 3 152 ? -39.125 16.025 5.038 1.00 71.23 170 GLN K O 1
ATOM 3011 N N . PRO C 3 153 ? -38.348 14.691 3.404 1.00 71.13 171 PRO K N 1
ATOM 3012 C CA . PRO C 3 153 ? -36.986 14.758 3.882 1.00 71.39 171 PRO K CA 1
ATOM 3013 C C . PRO C 3 153 ? -36.496 16.195 4.076 1.00 71.81 171 PRO K C 1
ATOM 3014 O O . PRO C 3 153 ? -36.819 17.065 3.275 1.00 71.04 171 PRO K O 1
ATOM 3018 N N . LEU C 3 154 ? -35.735 16.443 5.136 1.00 71.85 172 LEU K N 1
ATOM 3019 C CA . LEU C 3 154 ? -35.161 17.772 5.352 1.00 72.00 172 LEU K CA 1
ATOM 3020 C C . LEU C 3 154 ? -34.164 18.104 4.270 1.00 72.18 172 LEU K C 1
ATOM 3021 O O . LEU C 3 154 ? -33.330 17.268 3.929 1.00 73.35 172 LEU K O 1
ATOM 3026 N N . ALA C 3 155 ? -34.227 19.329 3.766 1.00 72.30 173 ALA K N 1
ATOM 3027 C CA . ALA C 3 155 ? -33.296 19.821 2.763 1.00 72.71 173 ALA K CA 1
ATOM 3028 C C . ALA C 3 155 ? -31.984 20.281 3.369 1.00 73.21 173 ALA K C 1
ATOM 3029 O O . ALA C 3 155 ? -30.964 20.305 2.698 1.00 72.54 173 ALA K O 1
ATOM 3031 N N . ASP C 3 156 ? -32.020 20.622 4.649 1.00 73.66 174 ASP K N 1
ATOM 3032 C CA . ASP C 3 156 ? -30.900 21.227 5.334 1.00 74.04 174 ASP K CA 1
ATOM 3033 C C . ASP C 3 156 ? -31.065 20.938 6.802 1.00 74.03 174 ASP K C 1
ATOM 3034 O O . ASP C 3 156 ? -32.180 20.918 7.313 1.00 74.28 174 ASP K O 1
ATOM 3039 N N . ILE C 3 157 ? -29.950 20.732 7.479 1.00 74.71 175 ILE K N 1
ATOM 3040 C CA . ILE C 3 157 ? -29.939 20.383 8.882 1.00 75.16 175 ILE K CA 1
ATOM 3041 C C . ILE C 3 157 ? -30.623 21.468 9.731 1.00 75.46 175 ILE K C 1
ATOM 3042 O O . ILE C 3 157 ? -31.319 21.137 10.691 1.00 76.16 175 ILE K O 1
ATOM 3047 N N . SER C 3 158 ? -30.518 22.732 9.314 1.00 75.88 176 SER K N 1
ATOM 3048 C CA . SER C 3 158 ? -31.223 23.856 9.954 1.00 76.45 176 SER K CA 1
ATOM 3049 C C . SER C 3 158 ? -32.739 23.712 10.078 1.00 77.38 176 SER K C 1
ATOM 3050 O O . SER C 3 158 ? -33.351 24.331 10.947 1.00 77.31 176 SER K O 1
ATOM 3053 N N . GLU C 3 159 ? -33.360 22.916 9.218 1.00 78.87 177 GLU K N 1
ATOM 3054 C CA . GLU C 3 159 ? -34.820 22.710 9.314 1.00 79.88 177 GLU K CA 1
ATOM 3055 C C . GLU C 3 159 ? -35.212 22.028 10.623 1.00 80.17 177 GLU K C 1
ATOM 3056 O O . GLU C 3 159 ? -36.348 22.165 11.071 1.00 80.19 177 GLU K O 1
ATOM 3062 N N . MET C 3 160 ? -34.273 21.296 11.229 1.00 80.94 178 MET K N 1
ATOM 3063 C CA . MET C 3 160 ? -34.514 20.642 12.524 1.00 81.38 178 MET K CA 1
ATOM 3064 C C . MET C 3 160 ? -34.674 21.623 13.691 1.00 80.21 178 MET K C 1
ATOM 3065 O O . MET C 3 160 ? -35.258 21.275 14.713 1.00 79.47 178 MET K O 1
ATOM 3070 N N . ARG C 3 161 ? -34.129 22.827 13.553 1.00 79.28 179 ARG K N 1
ATOM 3071 C CA . ARG C 3 161 ? -34.205 23.838 14.607 1.00 79.06 179 ARG K CA 1
ATOM 3072 C C . ARG C 3 161 ? -35.657 24.116 15.054 1.00 78.53 179 ARG K C 1
ATOM 3073 O O . ARG C 3 161 ? -35.895 24.443 16.211 1.00 78.20 179 ARG K O 1
ATOM 3081 N N . VAL C 3 162 ? -36.605 23.941 14.132 1.00 78.10 180 VAL K N 1
ATOM 3082 C CA . VAL C 3 162 ? -38.008 24.308 14.308 1.00 77.92 180 VAL K CA 1
ATOM 3083 C C . VAL C 3 162 ? -38.869 23.219 14.973 1.00 78.45 180 VAL K C 1
ATOM 3084 O O . VAL C 3 162 ? -40.028 23.463 15.291 1.00 78.58 180 VAL K O 1
ATOM 3088 N N . VAL C 3 163 ? -38.337 22.020 15.184 1.00 78.76 181 VAL K N 1
ATOM 3089 C CA . VAL C 3 163 ? -39.180 20.933 15.721 1.00 78.87 181 VAL K CA 1
ATOM 3090 C C . VAL C 3 163 ? -39.534 21.146 17.189 1.00 78.54 181 VAL K C 1
ATOM 3091 O O . VAL C 3 163 ? -38.907 21.941 17.888 1.00 78.73 181 VAL K O 1
ATOM 3095 N N . GLN C 3 164 ? -40.546 20.426 17.653 1.00 78.82 182 GLN K N 1
ATOM 3096 C CA . GLN C 3 164 ? -40.953 20.492 19.058 1.00 78.41 182 GLN K CA 1
ATOM 3097 C C . GLN C 3 164 ? -39.762 20.158 19.957 1.00 78.22 182 GLN K C 1
ATOM 3098 O O . GLN C 3 164 ? -38.924 19.334 19.590 1.00 78.50 182 GLN K O 1
ATOM 3104 N N . GLY C 3 165 ? -39.684 20.813 21.116 1.00 77.60 183 GLY K N 1
ATOM 3105 C CA . GLY C 3 165 ? -38.653 20.534 22.111 1.00 77.23 183 GLY K CA 1
ATOM 3106 C C . GLY C 3 165 ? -37.211 20.793 21.712 1.00 77.12 183 GLY K C 1
ATOM 3107 O O . GLY C 3 165 ? -36.308 20.144 22.230 1.00 76.44 183 GLY K O 1
ATOM 3108 N N . MET C 3 166 ? -36.989 21.730 20.788 1.00 77.44 184 MET K N 1
ATOM 3109 C CA . MET C 3 166 ? -35.641 22.088 20.347 1.00 77.32 184 MET K CA 1
ATOM 3110 C C . MET C 3 166 ? -35.293 23.501 20.810 1.00 77.06 184 MET K C 1
ATOM 3111 O O . MET C 3 166 ? -36.159 24.366 20.878 1.00 77.15 184 MET K O 1
ATOM 3116 N N . ASP C 3 167 ? -34.024 23.733 21.123 1.00 76.80 185 ASP K N 1
ATOM 3117 C CA . ASP C 3 167 ? -33.547 25.087 21.389 1.00 77.04 185 ASP K CA 1
ATOM 3118 C C . ASP C 3 167 ? -32.179 25.288 20.741 1.00 77.02 185 ASP K C 1
ATOM 3119 O O . ASP C 3 167 ? -31.667 24.378 20.090 1.00 77.07 185 ASP K O 1
ATOM 3124 N N . ALA C 3 168 ? -31.608 26.478 20.919 1.00 77.19 186 ALA K N 1
ATOM 3125 C CA . ALA C 3 168 ? -30.274 26.813 20.407 1.00 77.31 186 ALA K CA 1
ATOM 3126 C C . ALA C 3 168 ? -29.155 25.936 21.001 1.00 77.46 186 ALA K C 1
ATOM 3127 O O . ALA C 3 168 ? -28.307 25.409 20.266 1.00 78.12 186 ALA K O 1
ATOM 3129 N N . GLY C 3 169 ? -29.151 25.777 22.318 1.00 77.26 187 GLY K N 1
ATOM 3130 C CA . GLY C 3 169 ? -28.126 24.976 22.996 1.00 77.19 187 GLY K CA 1
ATOM 3131 C C . GLY C 3 169 ? -28.043 23.542 22.496 1.00 77.09 187 GLY K C 1
ATOM 3132 O O . GLY C 3 169 ? -26.955 23.044 22.176 1.00 76.75 187 GLY K O 1
ATOM 3133 N N . LEU C 3 170 ? -29.204 22.887 22.427 1.00 77.09 188 LEU K N 1
ATOM 3134 C CA . LEU C 3 170 ? -29.305 21.505 21.966 1.00 76.90 188 LEU K CA 1
ATOM 3135 C C . LEU C 3 170 ? -29.033 21.425 20.470 1.00 76.67 188 LEU K C 1
ATOM 3136 O O . LEU C 3 170 ? -28.309 20.538 20.013 1.00 76.27 188 LEU K O 1
ATOM 3141 N N . TYR C 3 171 ? -29.601 22.360 19.712 1.00 77.12 189 TYR K N 1
ATOM 3142 C CA . TYR C 3 171 ? -29.333 22.441 18.271 1.00 77.01 189 TYR K CA 1
ATOM 3143 C C . TYR C 3 171 ? -27.839 22.410 18.005 1.00 77.15 189 TYR K C 1
ATOM 3144 O O . TYR C 3 171 ? -27.375 21.654 17.161 1.00 77.62 189 TYR K O 1
ATOM 3153 N N . GLN C 3 172 ? -27.090 23.236 18.728 1.00 77.27 190 GLN K N 1
ATOM 3154 C CA . GLN C 3 172 ? -25.645 23.317 18.536 1.00 77.45 190 GLN K CA 1
ATOM 3155 C C . GLN C 3 172 ? -24.904 22.091 19.068 1.00 76.87 190 GLN K C 1
ATOM 3156 O O . GLN C 3 172 ? -23.856 21.737 18.542 1.00 76.70 190 GLN K O 1
ATOM 3162 N N . LYS C 3 173 ? -25.444 21.441 20.096 1.00 76.53 191 LYS K N 1
ATOM 3163 C CA . LYS C 3 173 ? -24.910 20.153 20.538 1.00 76.27 191 LYS K CA 1
ATOM 3164 C C . LYS C 3 173 ? -25.193 19.086 19.490 1.00 75.80 191 LYS K C 1
ATOM 3165 O O . LYS C 3 173 ? -24.341 18.255 19.189 1.00 76.17 191 LYS K O 1
ATOM 3171 N N . LEU C 3 174 ? -26.395 19.100 18.938 1.00 75.03 192 LEU K N 1
ATOM 3172 C CA . LEU C 3 174 ? -26.797 18.050 18.006 1.00 74.45 192 LEU K CA 1
ATOM 3173 C C . LEU C 3 174 ? -26.094 18.181 16.649 1.00 73.93 192 LEU K C 1
ATOM 3174 O O . LEU C 3 174 ? -25.812 17.185 16.009 1.00 73.63 192 LEU K O 1
ATOM 3179 N N . LYS C 3 175 ? -25.781 19.413 16.249 1.00 73.66 193 LYS K N 1
ATOM 3180 C CA . LYS C 3 175 ? -25.302 19.730 14.892 1.00 73.43 193 LYS K CA 1
ATOM 3181 C C . LYS C 3 175 ? -24.094 18.916 14.396 1.00 72.44 193 LYS K C 1
ATOM 3182 O O . LYS C 3 175 ? -24.092 18.453 13.253 1.00 71.60 193 LYS K O 1
ATOM 3188 N N . PRO C 3 176 ? -23.047 18.762 15.232 1.00 71.34 194 PRO K N 1
ATOM 3189 C CA . PRO C 3 176 ? -21.869 17.982 14.802 1.00 70.81 194 PRO K CA 1
ATOM 3190 C C . PRO C 3 176 ? -22.094 16.458 14.577 1.00 69.99 194 PRO K C 1
ATOM 3191 O O . PRO C 3 176 ? -21.176 15.761 14.136 1.00 69.06 194 PRO K O 1
ATOM 3195 N N . LEU C 3 177 ? -23.296 15.966 14.881 1.00 69.34 195 LEU K N 1
ATOM 3196 C CA . LEU C 3 177 ? -23.578 14.530 14.981 1.00 68.87 195 LEU K CA 1
ATOM 3197 C C . LEU C 3 177 ? -24.643 14.038 14.016 1.00 69.13 195 LEU K C 1
ATOM 3198 O O . LEU C 3 177 ? -24.702 12.845 13.712 1.00 69.30 195 LEU K O 1
ATOM 3203 N N . VAL C 3 178 ? -25.488 14.952 13.548 1.00 69.26 196 VAL K N 1
ATOM 3204 C CA . VAL C 3 178 ? -26.618 14.615 12.680 1.00 69.27 196 VAL K CA 1
ATOM 3205 C C . VAL C 3 178 ? -26.581 15.481 11.429 1.00 69.63 196 VAL K C 1
ATOM 3206 O O . VAL C 3 178 ? -26.025 16.579 11.441 1.00 69.35 196 VAL K O 1
ATOM 3210 N N . CYS C 3 179 ? -27.165 14.965 10.348 1.00 70.29 197 CYS K N 1
ATOM 3211 C CA . CYS C 3 179 ? -27.203 15.650 9.066 1.00 70.67 197 CYS K CA 1
ATOM 3212 C C . CYS C 3 179 ? -28.502 15.349 8.328 1.00 70.32 197 CYS K C 1
ATOM 3213 O O . CYS C 3 179 ? -29.300 14.513 8.750 1.00 70.12 197 CYS K O 1
ATOM 3216 N N . ALA C 3 180 ? -28.689 16.059 7.220 1.00 69.84 198 ALA K N 1
ATOM 3217 C CA . ALA C 3 180 ? -29.813 15.879 6.337 1.00 69.41 198 ALA K CA 1
ATOM 3218 C C . ALA C 3 180 ? -29.293 15.568 4.935 1.00 69.22 198 ALA K C 1
ATOM 3219 O O . ALA C 3 180 ? -29.040 16.492 4.143 1.00 70.18 198 ALA K O 1
ATOM 3221 N N . LEU C 3 181 ? -29.151 14.275 4.625 1.00 68.38 199 LEU K N 1
ATOM 3222 C CA . LEU C 3 181 ? -28.733 13.827 3.295 1.00 68.09 199 LEU K CA 1
ATOM 3223 C C . LEU C 3 181 ? -29.938 13.497 2.398 1.00 67.83 199 LEU K C 1
ATOM 3224 O O . LEU C 3 181 ? -31.006 13.196 2.892 1.00 67.27 199 LEU K O 1
ATOM 3229 N N . PRO C 3 182 ? -29.781 13.600 1.070 1.00 68.87 200 PRO K N 1
ATOM 3230 C CA . PRO C 3 182 ? -30.880 13.244 0.173 1.00 69.93 200 PRO K CA 1
ATOM 3231 C C . PRO C 3 182 ? -31.069 11.735 -0.044 1.00 71.31 200 PRO K C 1
ATOM 3232 O O . PRO C 3 182 ? -31.283 11.287 -1.166 1.00 72.59 200 PRO K O 1
ATOM 3236 N N . MET C 3 183 ? -31.020 10.973 1.037 1.00 72.49 201 MET K N 1
ATOM 3237 C CA . MET C 3 183 ? -31.270 9.536 1.023 1.00 73.68 201 MET K CA 1
ATOM 3238 C C . MET C 3 183 ? -32.051 9.208 2.291 1.00 73.56 201 MET K C 1
ATOM 3239 O O . MET C 3 183 ? -31.857 9.849 3.334 1.00 72.73 201 MET K O 1
ATOM 3244 N N . THR C 3 184 ? -32.932 8.221 2.189 1.00 73.91 202 THR K N 1
ATOM 3245 C CA . THR C 3 184 ? -33.698 7.762 3.334 1.00 74.68 202 THR K CA 1
ATOM 3246 C C . THR C 3 184 ? -33.000 6.613 4.039 1.00 74.82 202 THR K C 1
ATOM 3247 O O . THR C 3 184 ? -33.448 6.178 5.083 1.00 76.13 202 THR K O 1
ATOM 3251 N N . ARG C 3 185 ? -31.886 6.136 3.499 1.00 74.80 203 ARG K N 1
ATOM 3252 C CA . ARG C 3 185 ? -31.070 5.145 4.200 1.00 75.23 203 ARG K CA 1
ATOM 3253 C C . ARG C 3 185 ? -30.239 5.782 5.303 1.00 74.08 203 ARG K C 1
ATOM 3254 O O . ARG C 3 185 ? -29.842 6.969 5.233 1.00 73.23 203 ARG K O 1
ATOM 3262 N N . GLN C 3 186 ? -29.971 4.966 6.312 1.00 72.76 204 GLN K N 1
ATOM 3263 C CA . GLN C 3 186 ? -28.882 5.215 7.228 1.00 72.25 204 GLN K CA 1
ATOM 3264 C C . GLN C 3 186 ? -27.678 4.418 6.764 1.00 72.14 204 GLN K C 1
ATOM 3265 O O . GLN C 3 186 ? -27.654 3.184 6.875 1.00 72.57 204 GLN K O 1
ATOM 3271 N N . GLN C 3 187 ? -26.673 5.127 6.257 1.00 71.58 205 GLN K N 1
ATOM 3272 C CA . GLN C 3 187 ? -25.416 4.520 5.822 1.00 71.19 205 GLN K CA 1
ATOM 3273 C C . GLN C 3 187 ? -24.280 5.322 6.431 1.00 70.64 205 GLN K C 1
ATOM 3274 O O . GLN C 3 187 ? -23.714 6.223 5.787 1.00 70.86 205 GLN K O 1
ATOM 3280 N N . ILE C 3 188 ? -23.972 5.027 7.687 1.00 69.78 206 ILE K N 1
ATOM 3281 C CA . ILE C 3 188 ? -22.962 5.784 8.416 1.00 69.17 206 ILE K CA 1
ATOM 3282 C C . ILE C 3 188 ? -21.599 5.185 8.117 1.00 69.10 206 ILE K C 1
ATOM 3283 O O . ILE C 3 188 ? -21.373 4.020 8.383 1.00 69.24 206 ILE K O 1
ATOM 3288 N N . ASN C 3 189 ? -20.698 5.982 7.550 1.00 69.38 207 ASN K N 1
ATOM 3289 C CA . ASN C 3 189 ? -19.375 5.496 7.205 1.00 69.15 207 ASN K CA 1
ATOM 3290 C C . ASN C 3 189 ? -18.478 5.445 8.429 1.00 69.61 207 ASN K C 1
ATOM 3291 O O . ASN C 3 189 ? -17.829 6.418 8.773 1.00 70.03 207 ASN K O 1
ATOM 3296 N N . ILE C 3 190 ? -18.445 4.278 9.070 1.00 69.98 208 ILE K N 1
ATOM 3297 C CA . ILE C 3 190 ? -17.596 4.024 10.237 1.00 70.09 208 ILE K CA 1
ATOM 3298 C C . ILE C 3 190 ? -16.124 4.405 10.055 1.00 70.25 208 ILE K C 1
ATOM 3299 O O . ILE C 3 190 ? -15.453 4.702 11.036 1.00 70.15 208 ILE K O 1
ATOM 3304 N N . ASN C 3 191 ? -15.620 4.399 8.820 1.00 70.10 209 ASN K N 1
ATOM 3305 C CA . ASN C 3 191 ? -14.207 4.737 8.585 1.00 69.82 209 ASN K CA 1
ATOM 3306 C C . ASN C 3 191 ? -13.903 6.223 8.717 1.00 69.01 209 ASN K C 1
ATOM 3307 O O . ASN C 3 191 ? -12.765 6.604 8.937 1.00 69.14 209 ASN K O 1
ATOM 3312 N N . THR C 3 192 ? -14.920 7.062 8.577 1.00 68.65 210 THR K N 1
ATOM 3313 C CA . THR C 3 192 ? -14.716 8.510 8.605 1.00 67.86 210 THR K CA 1
ATOM 3314 C C . THR C 3 192 ? -15.302 9.222 9.832 1.00 68.29 210 THR K C 1
ATOM 3315 O O . THR C 3 192 ? -15.014 10.383 10.036 1.00 67.67 210 THR K O 1
ATOM 3319 N N . LEU C 3 193 ? -16.093 8.534 10.661 1.00 69.14 211 LEU K N 1
ATOM 3320 C CA . LEU C 3 193 ? -16.553 9.121 11.929 1.00 69.82 211 LEU K CA 1
ATOM 3321 C C . LEU C 3 193 ? -15.381 9.653 12.736 1.00 70.41 211 LEU K C 1
ATOM 3322 O O . LEU C 3 193 ? -14.430 8.918 12.955 1.00 70.98 211 LEU K O 1
ATOM 3327 N N . ASP C 3 194 ? -15.442 10.902 13.201 1.00 71.19 212 ASP K N 1
ATOM 3328 C CA . ASP C 3 194 ? -14.379 11.433 14.072 1.00 71.76 212 ASP K CA 1
ATOM 3329 C C . ASP C 3 194 ? -14.529 10.839 15.458 1.00 71.73 212 ASP K C 1
ATOM 3330 O O . ASP C 3 194 ? -15.638 10.508 15.873 1.00 71.61 212 ASP K O 1
ATOM 3335 N N . VAL C 3 195 ? -13.422 10.728 16.190 1.00 72.25 213 VAL K N 1
ATOM 3336 C CA . VAL C 3 195 ? -13.466 10.223 17.566 1.00 72.18 213 VAL K CA 1
ATOM 3337 C C . VAL C 3 195 ? -14.416 11.071 18.423 1.00 72.10 213 VAL K C 1
ATOM 3338 O O . VAL C 3 195 ? -15.086 10.557 19.313 1.00 72.06 213 VAL K O 1
ATOM 3342 N N . THR C 3 196 ? -14.494 12.363 18.118 1.00 72.14 214 THR K N 1
ATOM 3343 C CA . THR C 3 196 ? -15.385 13.288 18.821 1.00 72.17 214 THR K CA 1
ATOM 3344 C C . THR C 3 196 ? -16.872 13.009 18.595 1.00 72.18 214 THR K C 1
ATOM 3345 O O . THR C 3 196 ? -17.706 13.426 19.401 1.00 72.15 214 THR K O 1
ATOM 3349 N N . GLN C 3 197 ? -17.199 12.314 17.506 1.00 72.00 215 GLN K N 1
ATOM 3350 C CA . GLN C 3 197 ? -18.581 11.912 17.213 1.00 72.13 215 GLN K CA 1
ATOM 3351 C C . GLN C 3 197 ? -18.958 10.548 17.818 1.00 72.58 215 GLN K C 1
ATOM 3352 O O . GLN C 3 197 ? -19.909 9.905 17.369 1.00 72.19 215 GLN K O 1
ATOM 3358 N N . SER C 3 198 ? -18.224 10.123 18.847 1.00 73.24 216 SER K N 1
ATOM 3359 C CA . SER C 3 198 ? -18.354 8.779 19.393 1.00 73.61 216 SER K CA 1
ATOM 3360 C C . SER C 3 198 ? -19.674 8.513 20.135 1.00 73.56 216 SER K C 1
ATOM 3361 O O . SER C 3 198 ? -20.016 7.356 20.372 1.00 74.28 216 SER K O 1
ATOM 3364 N N . VAL C 3 199 ? -20.417 9.561 20.495 1.00 73.17 217 VAL K N 1
ATOM 3365 C CA . VAL C 3 199 ? -21.735 9.375 21.116 1.00 72.79 217 VAL K CA 1
ATOM 3366 C C . VAL C 3 199 ? -22.731 8.734 20.145 1.00 72.34 217 VAL K C 1
ATOM 3367 O O . VAL C 3 199 ? -23.672 8.062 20.573 1.00 72.28 217 VAL K O 1
ATOM 3371 N N . ILE C 3 200 ? -22.520 8.947 18.846 1.00 71.70 218 ILE K N 1
ATOM 3372 C CA . ILE C 3 200 ? -23.295 8.260 17.810 1.00 71.17 218 ILE K CA 1
ATOM 3373 C C . ILE C 3 200 ? -23.251 6.738 18.027 1.00 71.08 218 ILE K C 1
ATOM 3374 O O . ILE C 3 200 ? -24.284 6.114 18.181 1.00 71.01 218 ILE K O 1
ATOM 3379 N N . LEU C 3 201 ? -22.054 6.163 18.048 1.00 71.07 219 LEU K N 1
ATOM 3380 C CA . LEU C 3 201 ? -21.862 4.751 18.415 1.00 71.24 219 LEU K CA 1
ATOM 3381 C C . LEU C 3 201 ? -22.529 4.361 19.737 1.00 71.81 219 LEU K C 1
ATOM 3382 O O . LEU C 3 201 ? -23.154 3.309 19.809 1.00 72.14 219 LEU K O 1
ATOM 3387 N N . GLU C 3 202 ? -22.400 5.189 20.774 1.00 72.32 220 GLU K N 1
ATOM 3388 C CA . GLU C 3 202 ? -23.127 4.944 22.038 1.00 72.70 220 GLU K CA 1
ATOM 3389 C C . GLU C 3 202 ? -24.619 4.798 21.766 1.00 73.06 220 GLU K C 1
ATOM 3390 O O . GLU C 3 202 ? -25.270 3.905 22.302 1.00 72.74 220 GLU K O 1
ATOM 3396 N N . ALA C 3 203 ? -25.161 5.679 20.931 1.00 73.57 221 ALA K N 1
ATOM 3397 C CA . ALA C 3 203 ? -26.567 5.601 20.567 1.00 74.15 221 ALA K CA 1
ATOM 3398 C C . ALA C 3 203 ? -26.861 4.290 19.849 1.00 74.71 221 ALA K C 1
ATOM 3399 O O . ALA C 3 203 ? -27.832 3.599 20.170 1.00 75.13 221 ALA K O 1
ATOM 3401 N N . LEU C 3 204 ? -26.012 3.942 18.887 1.00 75.10 222 LEU K N 1
ATOM 3402 C CA . LEU C 3 204 ? -26.289 2.820 17.992 1.00 75.69 222 LEU K CA 1
ATOM 3403 C C . LEU C 3 204 ? -26.049 1.471 18.676 1.00 76.51 222 LEU K C 1
ATOM 3404 O O . LEU C 3 204 ? -26.457 0.430 18.159 1.00 76.74 222 LEU K O 1
ATOM 3409 N N . PHE C 3 205 ? -25.394 1.502 19.835 1.00 77.29 223 PHE K N 1
ATOM 3410 C CA . PHE C 3 205 ? -25.141 0.307 20.620 1.00 78.18 223 PHE K CA 1
ATOM 3411 C C . PHE C 3 205 ? -25.981 0.297 21.918 1.00 78.48 223 PHE K C 1
ATOM 3412 O O . PHE C 3 205 ? -25.581 -0.286 22.917 1.00 78.63 223 PHE K O 1
ATOM 3420 N N . ASP C 3 206 ? -27.146 0.946 21.873 1.00 79.15 224 ASP K N 1
ATOM 3421 C CA . ASP C 3 206 ? -28.158 0.920 22.951 1.00 79.47 224 ASP K CA 1
ATOM 3422 C C . ASP C 3 206 ? -27.855 1.899 24.088 1.00 79.58 224 ASP K C 1
ATOM 3423 O O . ASP C 3 206 ? -28.765 2.692 24.483 1.00 79.88 224 ASP K O 1
ATOM 3425 N N . ALA C 3 214 ? -17.505 4.889 24.375 1.00 79.08 232 ALA K N 1
ATOM 3426 C CA . ALA C 3 214 ? -16.412 4.241 23.648 1.00 78.85 232 ALA K CA 1
ATOM 3427 C C . ALA C 3 214 ? -15.922 5.001 22.408 1.00 78.51 232 ALA K C 1
ATOM 3428 O O . ALA C 3 214 ? -16.309 4.726 21.275 1.00 77.40 232 ALA K O 1
ATOM 3430 N N . ARG C 3 215 ? -15.036 5.952 22.676 1.00 78.35 233 ARG K N 1
ATOM 3431 C CA . ARG C 3 215 ? -14.066 6.412 21.705 1.00 78.41 233 ARG K CA 1
ATOM 3432 C C . ARG C 3 215 ? -13.071 5.295 21.357 1.00 77.91 233 ARG K C 1
ATOM 3433 O O . ARG C 3 215 ? -12.438 5.336 20.301 1.00 77.85 233 ARG K O 1
ATOM 3441 N N . ALA C 3 216 ? -12.937 4.312 22.252 1.00 77.14 234 ALA K N 1
ATOM 3442 C CA . ALA C 3 216 ? -12.015 3.187 22.075 1.00 76.75 234 ALA K CA 1
ATOM 3443 C C . ALA C 3 216 ? -12.091 2.527 20.697 1.00 76.22 234 ALA K C 1
ATOM 3444 O O . ALA C 3 216 ? -11.054 2.237 20.096 1.00 76.03 234 ALA K O 1
ATOM 3446 N N . LEU C 3 217 ? -13.306 2.286 20.204 1.00 75.67 235 LEU K N 1
ATOM 3447 C CA . LEU C 3 217 ? -13.490 1.687 18.880 1.00 75.45 235 LEU K CA 1
ATOM 3448 C C . LEU C 3 217 ? -12.835 2.520 17.791 1.00 75.45 235 LEU K C 1
ATOM 3449 O O . LEU C 3 217 ? -12.079 1.998 16.980 1.00 75.57 235 LEU K O 1
ATOM 3454 N N . LEU C 3 218 ? -13.144 3.814 17.769 1.00 75.44 236 LEU K N 1
ATOM 3455 C CA . LEU C 3 218 ? -12.643 4.708 16.719 1.00 75.24 236 LEU K CA 1
ATOM 3456 C C . LEU C 3 218 ? -11.177 5.076 16.949 1.00 74.98 236 LEU K C 1
ATOM 3457 O O . LEU C 3 218 ? -10.405 5.150 15.995 1.00 75.19 236 LEU K O 1
ATOM 3462 N N . GLN C 3 219 ? -10.796 5.302 18.205 1.00 74.70 237 GLN K N 1
ATOM 3463 C CA . GLN C 3 219 ? -9.393 5.536 18.552 1.00 74.57 237 GLN K CA 1
ATOM 3464 C C . GLN C 3 219 ? -8.493 4.435 17.998 1.00 74.37 237 GLN K C 1
ATOM 3465 O O . GLN C 3 219 ? -7.411 4.722 17.470 1.00 74.60 237 GLN K O 1
ATOM 3471 N N . GLN C 3 220 ? -8.950 3.186 18.120 1.00 73.72 238 GLN K N 1
ATOM 3472 C CA . GLN C 3 220 ? -8.207 2.021 17.640 1.00 73.40 238 GLN K CA 1
ATOM 3473 C C . GLN C 3 220 ? -8.569 1.566 16.213 1.00 72.77 238 GLN K C 1
ATOM 3474 O O . GLN C 3 220 ? -8.171 0.475 15.798 1.00 72.69 238 GLN K O 1
ATOM 3480 N N . ARG C 3 221 ? -9.294 2.396 15.458 1.00 71.90 239 ARG K N 1
ATOM 3481 C CA . ARG C 3 221 ? -9.597 2.086 14.063 1.00 71.41 239 ARG K CA 1
ATOM 3482 C C . ARG C 3 221 ? -8.304 1.956 13.273 1.00 71.59 239 ARG K C 1
ATOM 3483 O O . ARG C 3 221 ? -7.390 2.762 13.459 1.00 72.19 239 ARG K O 1
ATOM 3491 N N . PRO C 3 222 ? -8.212 0.943 12.388 1.00 71.57 240 PRO K N 1
ATOM 3492 C CA . PRO C 3 222 ? -7.019 0.792 11.548 1.00 71.62 240 PRO K CA 1
ATOM 3493 C C . PRO C 3 222 ? -6.662 2.067 10.792 1.00 71.76 240 PRO K C 1
ATOM 3494 O O . PRO C 3 222 ? -7.540 2.883 10.521 1.00 71.20 240 PRO K O 1
ATOM 3498 N N . ALA C 3 223 ? -5.391 2.212 10.440 1.00 71.86 241 ALA K N 1
ATOM 3499 C CA . ALA C 3 223 ? -4.922 3.374 9.682 1.00 72.31 241 ALA K CA 1
ATOM 3500 C C . ALA C 3 223 ? -5.734 3.598 8.415 1.00 72.09 241 ALA K C 1
ATOM 3501 O O . ALA C 3 223 ? -6.199 4.721 8.164 1.00 72.46 241 ALA K O 1
ATOM 3503 N N . LYS C 3 224 ? -5.937 2.535 7.633 1.00 71.99 242 LYS K N 1
ATOM 3504 C CA . LYS C 3 224 ? -6.717 2.638 6.376 1.00 72.14 242 LYS K CA 1
ATOM 3505 C C . LYS C 3 224 ? -8.164 2.151 6.501 1.00 71.72 242 LYS K C 1
ATOM 3506 O O . LYS C 3 224 ? -8.784 1.752 5.516 1.00 71.81 242 LYS K O 1
ATOM 3512 N N . GLY C 3 225 ? -8.704 2.199 7.712 1.00 71.29 243 GLY K N 1
ATOM 3513 C CA . GLY C 3 225 ? -10.091 1.835 7.943 1.00 70.96 243 GLY K CA 1
ATOM 3514 C C . GLY C 3 225 ? -10.350 0.342 7.924 1.00 70.62 243 GLY K C 1
ATOM 3515 O O . GLY C 3 225 ? -9.421 -0.472 7.837 1.00 70.76 243 GLY K O 1
ATOM 3516 N N . TRP C 3 226 ? -11.634 -0.006 8.021 1.00 70.17 244 TRP K N 1
ATOM 3517 C CA . TRP C 3 226 ? -12.087 -1.391 7.970 1.00 69.82 244 TRP K CA 1
ATOM 3518 C C . TRP C 3 226 ? -12.418 -1.757 6.528 1.00 69.89 244 TRP K C 1
ATOM 3519 O O . TRP C 3 226 ? -12.931 -0.933 5.779 1.00 69.87 244 TRP K O 1
ATOM 3530 N N . GLU C 3 227 ? -12.093 -2.989 6.142 1.00 70.26 245 GLU K N 1
ATOM 3531 C CA . GLU C 3 227 ? -12.339 -3.466 4.777 1.00 70.38 245 GLU K CA 1
ATOM 3532 C C . GLU C 3 227 ? -13.827 -3.590 4.515 1.00 69.60 245 GLU K C 1
ATOM 3533 O O . GLU C 3 227 ? -14.285 -3.382 3.390 1.00 69.06 245 GLU K O 1
ATOM 3539 N N . ASP C 3 228 ? -14.564 -3.957 5.559 1.00 69.02 246 ASP K N 1
ATOM 3540 C CA . ASP C 3 228 ? -16.017 -3.938 5.523 1.00 68.86 246 ASP K CA 1
ATOM 3541 C C . ASP C 3 228 ? -16.606 -3.955 6.937 1.00 68.87 246 ASP K C 1
ATOM 3542 O O . ASP C 3 228 ? -15.869 -4.079 7.927 1.00 68.44 246 ASP K O 1
ATOM 3547 N N . VAL C 3 229 ? -17.929 -3.797 7.003 1.00 68.87 247 VAL K N 1
ATOM 3548 C CA . VAL C 3 229 ? -18.679 -3.661 8.256 1.00 68.94 247 VAL K CA 1
ATOM 3549 C C . VAL C 3 229 ? -18.689 -4.978 9.047 1.00 69.37 247 VAL K C 1
ATOM 3550 O O . VAL C 3 229 ? -18.647 -4.980 10.287 1.00 69.17 247 VAL K O 1
ATOM 3554 N N . ASP C 3 230 ? -18.748 -6.099 8.332 1.00 69.60 248 ASP K N 1
ATOM 3555 C CA . ASP C 3 230 ? -18.577 -7.398 8.968 1.00 69.67 248 ASP K CA 1
ATOM 3556 C C . ASP C 3 230 ? -17.239 -7.476 9.728 1.00 69.68 248 ASP K C 1
ATOM 3557 O O . ASP C 3 230 ? -17.198 -7.997 10.839 1.00 69.64 248 ASP K O 1
ATOM 3562 N N . GLN C 3 231 ? -16.163 -6.942 9.146 1.00 69.63 249 GLN K N 1
ATOM 3563 C CA . GLN C 3 231 ? -14.850 -6.919 9.816 1.00 69.73 249 GLN K CA 1
ATOM 3564 C C . GLN C 3 231 ? -14.868 -6.015 11.045 1.00 70.05 249 GLN K C 1
ATOM 3565 O O . GLN C 3 231 ? -14.245 -6.297 12.059 1.00 69.77 249 GLN K O 1
ATOM 3571 N N . PHE C 3 232 ? -15.579 -4.909 10.926 1.00 70.93 250 PHE K N 1
ATOM 3572 C CA . PHE C 3 232 ? -15.810 -3.999 12.036 1.00 71.29 250 PHE K CA 1
ATOM 3573 C C . PHE C 3 232 ? -16.568 -4.679 13.160 1.00 71.21 250 PHE K C 1
ATOM 3574 O O . PHE C 3 232 ? -16.191 -4.582 14.317 1.00 71.13 250 PHE K O 1
ATOM 3582 N N . LEU C 3 233 ? -17.658 -5.346 12.810 1.00 71.52 251 LEU K N 1
ATOM 3583 C CA . LEU C 3 233 ? -18.566 -5.891 13.814 1.00 71.55 251 LEU K CA 1
ATOM 3584 C C . LEU C 3 233 ? -18.009 -7.134 14.522 1.00 71.49 251 LEU K C 1
ATOM 3585 O O . LEU C 3 233 ? -18.456 -7.458 15.622 1.00 71.13 251 LEU K O 1
ATOM 3590 N N . ALA C 3 234 ? -17.034 -7.802 13.905 1.00 71.81 252 ALA K N 1
ATOM 3591 C CA . ALA C 3 234 ? -16.459 -9.036 14.455 1.00 72.43 252 ALA K CA 1
ATOM 3592 C C . ALA C 3 234 ? -15.060 -8.836 15.043 1.00 72.64 252 ALA K C 1
ATOM 3593 O O . ALA C 3 234 ? -14.278 -9.790 15.139 1.00 73.06 252 ALA K O 1
ATOM 3595 N N . GLN C 3 235 ? -14.749 -7.610 15.453 1.00 72.58 253 GLN K N 1
ATOM 3596 C CA . GLN C 3 235 ? -13.480 -7.342 16.128 1.00 72.77 253 GLN K CA 1
ATOM 3597 C C . GLN C 3 235 ? -13.624 -7.689 17.613 1.00 72.74 253 GLN K C 1
ATOM 3598 O O . GLN C 3 235 ? -14.726 -7.639 18.152 1.00 72.81 253 GLN K O 1
ATOM 3604 N N . PRO C 3 236 ? -12.512 -8.034 18.286 1.00 72.78 254 PRO K N 1
ATOM 3605 C CA . PRO C 3 236 ? -12.610 -8.464 19.690 1.00 72.80 254 PRO K CA 1
ATOM 3606 C C . PRO C 3 236 ? -13.471 -7.565 20.597 1.00 72.84 254 PRO K C 1
ATOM 3607 O O . PRO C 3 236 ? -14.171 -8.061 21.485 1.00 72.43 254 PRO K O 1
ATOM 3611 N N . LEU C 3 237 ? -13.440 -6.259 20.347 1.00 72.67 255 LEU K N 1
ATOM 3612 C CA . LEU C 3 237 ? -14.072 -5.286 21.235 1.00 72.79 255 LEU K CA 1
ATOM 3613 C C . LEU C 3 237 ? -15.586 -5.409 21.269 1.00 72.65 255 LEU K C 1
ATOM 3614 O O . LEU C 3 237 ? -16.227 -5.000 22.254 1.00 72.95 255 LEU K O 1
ATOM 3619 N N . LEU C 3 238 ? -16.157 -5.946 20.188 1.00 72.35 256 LEU K N 1
ATOM 3620 C CA . LEU C 3 238 ? -17.597 -6.108 20.085 1.00 72.35 256 LEU K CA 1
ATOM 3621 C C . LEU C 3 238 ? -18.037 -7.557 20.311 1.00 72.36 256 LEU K C 1
ATOM 3622 O O . LEU C 3 238 ? -19.024 -7.998 19.723 1.00 72.18 256 LEU K O 1
ATOM 3627 N N . ALA C 3 239 ? -17.332 -8.277 21.187 1.00 72.89 257 ALA K N 1
ATOM 3628 C CA . ALA C 3 239 ? -17.637 -9.688 21.431 1.00 73.31 257 ALA K CA 1
ATOM 3629 C C . ALA C 3 239 ? -19.049 -9.824 22.040 1.00 73.97 257 ALA K C 1
ATOM 3630 O O . ALA C 3 239 ? -19.963 -10.532 21.457 1.00 74.42 257 ALA K O 1
ATOM 3632 N N . ASP C 3 240 ? -19.247 -9.071 23.145 1.00 74.58 258 ASP K N 1
ATOM 3633 C CA . ASP C 3 240 ? -20.407 -9.229 24.041 1.00 74.80 258 ASP K CA 1
ATOM 3634 C C . ASP C 3 240 ? -21.697 -8.575 23.600 1.00 75.15 258 ASP K C 1
ATOM 3635 O O . ASP C 3 240 ? -22.753 -8.818 24.201 1.00 75.79 258 ASP K O 1
ATOM 3640 N N . VAL C 3 241 ? -21.633 -7.735 22.579 1.00 75.12 259 VAL K N 1
ATOM 3641 C CA . VAL C 3 241 ? -22.849 -7.156 22.032 1.00 74.95 259 VAL K CA 1
ATOM 3642 C C . VAL C 3 241 ? -23.632 -8.287 21.355 1.00 75.06 259 VAL K C 1
ATOM 3643 O O . VAL C 3 241 ? -23.034 -9.276 20.805 1.00 74.89 259 VAL K O 1
ATOM 3647 N N . ASP C 3 242 ? -24.968 -8.175 21.458 1.00 75.21 260 ASP K N 1
ATOM 3648 C CA . ASP C 3 242 ? -25.839 -9.255 21.004 1.00 75.48 260 ASP K CA 1
ATOM 3649 C C . ASP C 3 242 ? -26.000 -9.229 19.480 1.00 75.52 260 ASP K C 1
ATOM 3650 O O . ASP C 3 242 ? -25.643 -8.250 18.814 1.00 75.25 260 ASP K O 1
ATOM 3655 N N . GLU C 3 243 ? -26.516 -10.335 18.952 1.00 75.45 261 GLU K N 1
ATOM 3656 C CA . GLU C 3 243 ? -26.580 -10.591 17.519 1.00 75.65 261 GLU K CA 1
ATOM 3657 C C . GLU C 3 243 ? -27.593 -9.697 16.829 1.00 75.69 261 GLU K C 1
ATOM 3658 O O . GLU C 3 243 ? -27.390 -9.302 15.689 1.00 75.27 261 GLU K O 1
ATOM 3664 N N . ARG C 3 244 ? -28.685 -9.402 17.525 1.00 76.05 262 ARG K N 1
ATOM 3665 C CA . ARG C 3 244 ? -29.754 -8.592 16.972 1.00 76.71 262 ARG K CA 1
ATOM 3666 C C . ARG C 3 244 ? -29.254 -7.171 16.771 1.00 76.18 262 ARG K C 1
ATOM 3667 O O . ARG C 3 244 ? -29.471 -6.586 15.724 1.00 76.02 262 ARG K O 1
ATOM 3675 N N . THR C 3 245 ? -28.565 -6.632 17.772 1.00 75.97 263 THR K N 1
ATOM 3676 C CA . THR C 3 245 ? -27.950 -5.321 17.644 1.00 75.65 263 THR K CA 1
ATOM 3677 C C . THR C 3 245 ? -26.963 -5.295 16.480 1.00 75.61 263 THR K C 1
ATOM 3678 O O . THR C 3 245 ? -26.913 -4.311 15.745 1.00 75.88 263 THR K O 1
ATOM 3682 N N . LYS C 3 246 ? -26.205 -6.375 16.294 1.00 75.44 264 LYS K N 1
ATOM 3683 C CA . LYS C 3 246 ? -25.267 -6.466 15.166 1.00 75.17 264 LYS K CA 1
ATOM 3684 C C . LYS C 3 246 ? -25.975 -6.538 13.808 1.00 75.55 264 LYS K C 1
ATOM 3685 O O . LYS C 3 246 ? -25.535 -5.894 12.849 1.00 75.17 264 LYS K O 1
ATOM 3691 N N . LYS C 3 247 ? -27.063 -7.308 13.732 1.00 75.71 265 LYS K N 1
ATOM 3692 C CA . LYS C 3 247 ? -27.838 -7.442 12.487 1.00 76.17 265 LYS K CA 1
ATOM 3693 C C . LYS C 3 247 ? -28.428 -6.111 12.004 1.00 76.38 265 LYS K C 1
ATOM 3694 O O . LYS C 3 247 ? -28.592 -5.900 10.795 1.00 76.21 265 LYS K O 1
ATOM 3700 N N . GLN C 3 248 ? -28.760 -5.225 12.943 1.00 76.53 266 GLN K N 1
ATOM 3701 C CA . GLN C 3 248 ? -29.389 -3.951 12.593 1.00 76.74 266 GLN K CA 1
ATOM 3702 C C . GLN C 3 248 ? -28.342 -2.864 12.415 1.00 76.26 266 GLN K C 1
ATOM 3703 O O . GLN C 3 248 ? -28.476 -1.998 11.540 1.00 76.48 266 GLN K O 1
ATOM 3709 N N . LEU C 3 249 ? -27.289 -2.923 13.222 1.00 75.90 267 LEU K N 1
ATOM 3710 C CA . LEU C 3 249 ? -26.104 -2.129 12.964 1.00 75.41 267 LEU K CA 1
ATOM 3711 C C . LEU C 3 249 ? -25.601 -2.370 11.531 1.00 75.09 267 LEU K C 1
ATOM 3712 O O . LEU C 3 249 ? -25.242 -1.415 10.828 1.00 74.75 267 LEU K O 1
ATOM 3717 N N . LYS C 3 250 ? -25.606 -3.629 11.082 1.00 74.12 268 LYS K N 1
ATOM 3718 C CA . LYS C 3 250 ? -25.211 -3.942 9.695 1.00 73.59 268 LYS K CA 1
ATOM 3719 C C . LYS C 3 250 ? -26.070 -3.240 8.620 1.00 72.95 268 LYS K C 1
ATOM 3720 O O . LYS C 3 250 ? -25.601 -3.036 7.503 1.00 72.92 268 LYS K O 1
ATOM 3726 N N . THR C 3 251 ? -27.310 -2.887 8.956 1.00 72.13 269 THR K N 1
ATOM 3727 C CA . THR C 3 251 ? -28.204 -2.199 8.018 1.00 71.87 269 THR K CA 1
ATOM 3728 C C . THR C 3 251 ? -27.985 -0.686 8.012 1.00 71.43 269 THR K C 1
ATOM 3729 O O . THR C 3 251 ? -28.440 -0.005 7.099 1.00 71.91 269 THR K O 1
ATOM 3733 N N . VAL C 3 252 ? -27.306 -0.165 9.033 1.00 70.81 270 VAL K N 1
ATOM 3734 C CA . VAL C 3 252 ? -27.118 1.275 9.174 1.00 70.39 270 VAL K CA 1
ATOM 3735 C C . VAL C 3 252 ? -25.665 1.740 9.021 1.00 69.93 270 VAL K C 1
ATOM 3736 O O . VAL C 3 252 ? -25.430 2.922 8.779 1.00 70.42 270 VAL K O 1
ATOM 3740 N N . LEU C 3 253 ? -24.702 0.840 9.154 1.00 68.94 271 LEU K N 1
ATOM 3741 C CA . LEU C 3 253 ? -23.310 1.221 8.982 1.00 68.68 271 LEU K CA 1
ATOM 3742 C C . LEU C 3 253 ? -22.843 0.948 7.556 1.00 68.47 271 LEU K C 1
ATOM 3743 O O . LEU C 3 253 ? -23.511 0.227 6.804 1.00 68.47 271 LEU K O 1
ATOM 3748 N N . SER C 3 254 ? -21.715 1.572 7.202 1.00 67.87 272 SER K N 1
ATOM 3749 C CA . SER C 3 254 ? -21.097 1.468 5.883 1.00 67.60 272 SER K CA 1
ATOM 3750 C C . SER C 3 254 ? -19.571 1.670 5.976 1.00 66.68 272 SER K C 1
ATOM 3751 O O . SER C 3 254 ? -19.075 2.141 6.993 1.00 65.98 272 SER K O 1
ATOM 3754 N N . VAL C 3 255 ? -18.839 1.302 4.924 1.00 66.41 273 VAL K N 1
ATOM 3755 C CA . VAL C 3 255 ? -17.388 1.609 4.809 1.00 66.58 273 VAL K CA 1
ATOM 3756 C C . VAL C 3 255 ? -17.107 2.490 3.581 1.00 67.18 273 VAL K C 1
ATOM 3757 O O . VAL C 3 255 ? -15.950 2.725 3.189 1.00 66.88 273 VAL K O 1
ATOM 3761 N N . ASP C 3 256 ? -18.189 3.006 3.017 1.00 67.30 274 ASP K N 1
ATOM 3762 C CA . ASP C 3 256 ? -18.169 3.690 1.761 1.00 67.87 274 ASP K CA 1
ATOM 3763 C C . ASP C 3 256 ? -19.024 4.944 1.909 1.00 67.21 274 ASP K C 1
ATOM 3764 O O . ASP C 3 256 ? -19.748 5.112 2.891 1.00 66.83 274 ASP K O 1
ATOM 3769 N N . SER C 3 257 ? -18.917 5.843 0.949 1.00 67.02 275 SER K N 1
ATOM 3770 C CA . SER C 3 257 ? -19.760 7.030 0.945 1.00 66.89 275 SER K CA 1
ATOM 3771 C C . SER C 3 257 ? -19.933 7.580 -0.452 1.00 66.88 275 SER K C 1
ATOM 3772 O O . SER C 3 257 ? -19.070 7.404 -1.328 1.00 66.61 275 SER K O 1
ATOM 3775 N N . ASN C 3 258 ? -21.069 8.233 -0.648 1.00 66.93 276 ASN K N 1
ATOM 3776 C CA . ASN C 3 258 ? -21.349 8.904 -1.889 1.00 67.19 276 ASN K CA 1
ATOM 3777 C C . ASN C 3 258 ? -21.563 10.409 -1.711 1.00 66.89 276 ASN K C 1
ATOM 3778 O O . ASN C 3 258 ? -21.747 11.108 -2.690 1.00 66.65 276 ASN K O 1
ATOM 3783 N N . TYR C 3 259 ? -21.466 10.904 -0.476 1.00 66.86 277 TYR K N 1
ATOM 3784 C CA . TYR C 3 259 ? -21.689 12.314 -0.197 1.00 67.02 277 TYR K CA 1
ATOM 3785 C C . TYR C 3 259 ? -20.535 12.954 0.546 1.00 66.30 277 TYR K C 1
ATOM 3786 O O . TYR C 3 259 ? -20.042 12.418 1.512 1.00 66.39 277 TYR K O 1
ATOM 3795 N N . PHE C 3 260 ? -20.106 14.114 0.071 1.00 65.91 278 PHE K N 1
ATOM 3796 C CA . PHE C 3 260 ? -19.043 14.872 0.721 1.00 65.84 278 PHE K CA 1
ATOM 3797 C C . PHE C 3 260 ? -19.452 16.317 0.997 1.00 65.77 278 PHE K C 1
ATOM 3798 O O . PHE C 3 260 ? -20.211 16.907 0.242 1.00 64.90 278 PHE K O 1
ATOM 3806 N N . TRP C 3 261 ? -18.967 16.880 2.101 1.00 66.62 279 TRP K N 1
ATOM 3807 C CA . TRP C 3 261 ? -19.057 18.342 2.322 1.00 67.27 279 TRP K CA 1
ATOM 3808 C C . TRP C 3 261 ? -17.766 19.063 1.927 1.00 66.23 279 TRP K C 1
ATOM 3809 O O . TRP C 3 261 ? -16.690 18.735 2.415 1.00 65.77 279 TRP K O 1
ATOM 3820 N N . LEU C 3 262 ? -17.893 20.069 1.074 1.00 66.03 280 LEU K N 1
ATOM 3821 C CA . LEU C 3 262 ? -16.822 21.041 0.869 1.00 65.57 280 LEU K CA 1
ATOM 3822 C C . LEU C 3 262 ? -17.061 22.332 1.681 1.00 65.20 280 LEU K C 1
ATOM 3823 O O . LEU C 3 262 ? -18.111 22.977 1.542 1.00 64.42 280 LEU K O 1
ATOM 3828 N N . ARG C 3 263 ? -16.088 22.687 2.521 1.00 64.93 281 ARG K N 1
ATOM 3829 C CA . ARG C 3 263 ? -15.987 24.067 3.078 1.00 65.18 281 ARG K CA 1
ATOM 3830 C C . ARG C 3 263 ? -14.893 24.878 2.349 1.00 64.33 281 ARG K C 1
ATOM 3831 O O . ARG C 3 263 ? -13.720 24.491 2.346 1.00 64.28 281 ARG K O 1
ATOM 3839 N N . SER C 3 264 ? -15.277 25.986 1.735 1.00 63.50 282 SER K N 1
ATOM 3840 C CA . SER C 3 264 ? -14.340 26.888 1.079 1.00 63.69 282 SER K CA 1
ATOM 3841 C C . SER C 3 264 ? -14.406 28.217 1.782 1.00 63.55 282 SER K C 1
ATOM 3842 O O . SER C 3 264 ? -15.498 28.773 1.975 1.00 62.88 282 SER K O 1
ATOM 3845 N N . ASP C 3 265 ? -13.235 28.732 2.143 1.00 63.74 283 ASP K N 1
ATOM 3846 C CA . ASP C 3 265 ? -13.095 30.075 2.692 1.00 63.78 283 ASP K CA 1
ATOM 3847 C C . ASP C 3 265 ? -12.342 30.943 1.712 1.00 63.71 283 ASP K C 1
ATOM 3848 O O . ASP C 3 265 ? -11.172 30.704 1.412 1.00 63.82 283 ASP K O 1
ATOM 3853 N N . ILE C 3 266 ? -13.012 31.990 1.252 1.00 63.75 284 ILE K N 1
ATOM 3854 C CA . ILE C 3 266 ? -12.576 32.766 0.117 1.00 63.36 284 ILE K CA 1
ATOM 3855 C C . ILE C 3 266 ? -12.368 34.195 0.580 1.00 63.53 284 ILE K C 1
ATOM 3856 O O . ILE C 3 266 ? -13.174 34.721 1.332 1.00 63.42 284 ILE K O 1
ATOM 3861 N N . THR C 3 267 ? -11.276 34.813 0.135 1.00 63.71 285 THR K N 1
ATOM 3862 C CA . THR C 3 267 ? -10.951 36.198 0.466 1.00 64.03 285 THR K CA 1
ATOM 3863 C C . THR C 3 267 ? -10.644 36.954 -0.816 1.00 64.26 285 THR K C 1
ATOM 3864 O O . THR C 3 267 ? -9.876 36.486 -1.635 1.00 64.21 285 THR K O 1
ATOM 3868 N N . VAL C 3 268 ? -11.284 38.096 -1.015 1.00 64.86 286 VAL K N 1
ATOM 3869 C CA . VAL C 3 268 ? -10.916 39.006 -2.103 1.00 65.18 286 VAL K CA 1
ATOM 3870 C C . VAL C 3 268 ? -10.879 40.372 -1.469 1.00 65.61 286 VAL K C 1
ATOM 3871 O O . VAL C 3 268 ? -11.888 40.828 -0.939 1.00 65.16 286 VAL K O 1
ATOM 3875 N N . ASN C 3 269 ? -9.711 41.012 -1.497 1.00 66.58 287 ASN K N 1
ATOM 3876 C CA . ASN C 3 269 ? -9.486 42.215 -0.715 1.00 67.22 287 ASN K CA 1
ATOM 3877 C C . ASN C 3 269 ? -10.063 42.054 0.702 1.00 68.02 287 ASN K C 1
ATOM 3878 O O . ASN C 3 269 ? -9.614 41.187 1.469 1.00 67.84 287 ASN K O 1
ATOM 3883 N N . GLU C 3 270 ? -11.085 42.844 1.027 1.00 68.98 288 GLU K N 1
ATOM 3884 C CA . GLU C 3 270 ? -11.631 42.872 2.377 1.00 69.79 288 GLU K CA 1
ATOM 3885 C C . GLU C 3 270 ? -12.791 41.888 2.522 1.00 70.06 288 GLU K C 1
ATOM 3886 O O . GLU C 3 270 ? -13.270 41.649 3.630 1.00 70.49 288 GLU K O 1
ATOM 3892 N N . ILE C 3 271 ? -13.203 41.291 1.405 1.00 70.12 289 ILE K N 1
ATOM 3893 C CA . ILE C 3 271 ? -14.338 40.376 1.373 1.00 70.28 289 ILE K CA 1
ATOM 3894 C C . ILE C 3 271 ? -13.916 38.990 1.853 1.00 70.09 289 ILE K C 1
ATOM 3895 O O . ILE C 3 271 ? -12.966 38.417 1.326 1.00 70.06 289 ILE K O 1
ATOM 3900 N N . GLU C 3 272 ? -14.624 38.469 2.855 1.00 69.68 290 GLU K N 1
ATOM 3901 C CA . GLU C 3 272 ? -14.445 37.107 3.321 1.00 69.36 290 GLU K CA 1
ATOM 3902 C C . GLU C 3 272 ? -15.770 36.360 3.157 1.00 68.73 290 GLU K C 1
ATOM 3903 O O . GLU C 3 272 ? -16.816 36.818 3.624 1.00 68.46 290 GLU K O 1
ATOM 3909 N N . LEU C 3 273 ? -15.712 35.226 2.464 1.00 67.59 291 LEU K N 1
ATOM 3910 C CA . LEU C 3 273 ? -16.881 34.412 2.191 1.00 67.18 291 LEU K CA 1
ATOM 3911 C C . LEU C 3 273 ? -16.584 32.956 2.540 1.00 66.13 291 LEU K C 1
ATOM 3912 O O . LEU C 3 273 ? -15.584 32.407 2.089 1.00 65.23 291 LEU K O 1
ATOM 3917 N N . THR C 3 274 ? -17.453 32.363 3.358 1.00 65.78 292 THR K N 1
ATOM 3918 C CA . THR C 3 274 ? -17.506 30.921 3.583 1.00 65.85 292 THR K CA 1
ATOM 3919 C C . THR C 3 274 ? -18.641 30.279 2.768 1.00 65.93 292 THR K C 1
ATOM 3920 O O . THR C 3 274 ? -19.782 30.730 2.848 1.00 65.64 292 THR K O 1
ATOM 3924 N N . MET C 3 275 ? -18.319 29.216 2.022 1.00 66.52 293 MET K N 1
ATOM 3925 C CA . MET C 3 275 ? -19.269 28.454 1.192 1.00 66.39 293 MET K CA 1
ATOM 3926 C C . MET C 3 275 ? -19.246 27.009 1.660 1.00 65.87 293 MET K C 1
ATOM 3927 O O . MET C 3 275 ? -18.173 26.438 1.843 1.00 65.25 293 MET K O 1
ATOM 3932 N N . ASN C 3 276 ? -20.418 26.442 1.945 1.00 65.32 294 ASN K N 1
ATOM 3933 C CA . ASN C 3 276 ? -20.553 25.003 2.116 1.00 65.32 294 ASN K CA 1
ATOM 3934 C C . ASN C 3 276 ? -21.256 24.397 0.902 1.00 64.82 294 ASN K C 1
ATOM 3935 O O . ASN C 3 276 ? -22.328 24.860 0.505 1.00 66.01 294 ASN K O 1
ATOM 3940 N N . SER C 3 277 ? -20.647 23.364 0.326 1.00 64.19 295 SER K N 1
ATOM 3941 C CA . SER C 3 277 ? -21.184 22.667 -0.846 1.00 63.73 295 SER K CA 1
ATOM 3942 C C . SER C 3 277 ? -21.357 21.182 -0.580 1.00 63.84 295 SER K C 1
ATOM 3943 O O . SER C 3 277 ? -20.449 20.547 -0.078 1.00 64.61 295 SER K O 1
ATOM 3946 N N . LEU C 3 278 ? -22.525 20.637 -0.927 1.00 64.48 296 LEU K N 1
ATOM 3947 C CA . LEU C 3 278 ? -22.781 19.198 -0.836 1.00 64.16 296 LEU K CA 1
ATOM 3948 C C . LEU C 3 278 ? -22.484 18.560 -2.178 1.00 64.50 296 LEU K C 1
ATOM 3949 O O . LEU C 3 278 ? -23.070 18.916 -3.197 1.00 64.00 296 LEU K O 1
ATOM 3954 N N . ILE C 3 279 ? -21.555 17.619 -2.184 1.00 64.95 297 ILE K N 1
ATOM 3955 C CA . ILE C 3 279 ? -21.140 16.975 -3.420 1.00 64.61 297 ILE K CA 1
ATOM 3956 C C . ILE C 3 279 ? -21.654 15.537 -3.445 1.00 65.49 297 ILE K C 1
ATOM 3957 O O . ILE C 3 279 ? -21.524 14.804 -2.457 1.00 65.42 297 ILE K O 1
ATOM 3962 N N . VAL C 3 280 ? -22.209 15.130 -4.582 1.00 65.79 298 VAL K N 1
ATOM 3963 C CA . VAL C 3 280 ? -22.626 13.753 -4.765 1.00 66.30 298 VAL K CA 1
ATOM 3964 C C . VAL C 3 280 ? -21.701 13.034 -5.762 1.00 67.32 298 VAL K C 1
ATOM 3965 O O . VAL C 3 280 ? -21.294 13.579 -6.794 1.00 65.77 298 VAL K O 1
ATOM 3969 N N . ARG C 3 281 ? -21.370 11.798 -5.426 1.00 68.92 299 ARG K N 1
ATOM 3970 C CA . ARG C 3 281 ? -20.689 10.913 -6.365 1.00 70.96 299 ARG K CA 1
ATOM 3971 C C . ARG C 3 281 ? -21.637 10.342 -7.420 1.00 72.04 299 ARG K C 1
ATOM 3972 O O . ARG C 3 281 ? -22.524 9.562 -7.091 1.00 71.81 299 ARG K O 1
ATOM 3980 N N . MET C 3 282 ? -21.414 10.708 -8.680 1.00 73.67 300 MET K N 1
ATOM 3981 C CA . MET C 3 282 ? -22.303 10.315 -9.795 1.00 75.24 300 MET K CA 1
ATOM 3982 C C . MET C 3 282 ? -21.806 9.096 -10.561 1.00 75.60 300 MET K C 1
ATOM 3983 O O . MET C 3 282 ? -22.600 8.347 -11.110 1.00 76.15 300 MET K O 1
ATOM 3988 N N . GLY C 3 283 ? -20.488 8.928 -10.627 1.00 76.20 301 GLY K N 1
ATOM 3989 C CA . GLY C 3 283 ? -19.860 7.793 -11.310 1.00 76.18 301 GLY K CA 1
ATOM 3990 C C . GLY C 3 283 ? -18.484 7.576 -10.716 1.00 76.48 301 GLY K C 1
ATOM 3991 O O . GLY C 3 283 ? -18.052 8.363 -9.859 1.00 76.24 301 GLY K O 1
ATOM 3992 N N . PRO C 3 284 ? -17.763 6.535 -11.177 1.00 76.47 302 PRO K N 1
ATOM 3993 C CA . PRO C 3 284 ? -16.474 6.218 -10.539 1.00 76.52 302 PRO K CA 1
ATOM 3994 C C . PRO C 3 284 ? -15.506 7.406 -10.559 1.00 76.47 302 PRO K C 1
ATOM 3995 O O . PRO C 3 284 ? -14.836 7.675 -9.555 1.00 76.65 302 PRO K O 1
ATOM 3999 N N . GLN C 3 285 ? -15.469 8.120 -11.684 1.00 76.38 303 GLN K N 1
ATOM 4000 C CA . GLN C 3 285 ? -14.695 9.346 -11.818 1.00 76.15 303 GLN K CA 1
ATOM 4001 C C . GLN C 3 285 ? -15.600 10.554 -12.076 1.00 75.87 303 GLN K C 1
ATOM 4002 O O . GLN C 3 285 ? -15.213 11.484 -12.804 1.00 76.12 303 GLN K O 1
ATOM 4008 N N . HIS C 3 286 ? -16.794 10.565 -11.480 1.00 75.10 304 HIS K N 1
ATOM 4009 C CA . HIS C 3 286 ? -17.725 11.682 -11.691 1.00 74.13 304 HIS K CA 1
ATOM 4010 C C . HIS C 3 286 ? -18.465 12.123 -10.422 1.00 72.60 304 HIS K C 1
ATOM 4011 O O . HIS C 3 286 ? -19.343 11.422 -9.912 1.00 71.62 304 HIS K O 1
ATOM 4018 N N . PHE C 3 287 ? -18.087 13.311 -9.946 1.00 71.18 305 PHE K N 1
ATOM 4019 C CA . PHE C 3 287 ? -18.686 13.942 -8.783 1.00 70.15 305 PHE K CA 1
ATOM 4020 C C . PHE C 3 287 ? -19.306 15.280 -9.209 1.00 69.90 305 PHE K C 1
ATOM 4021 O O . PHE C 3 287 ? -18.748 15.982 -10.052 1.00 69.51 305 PHE K O 1
ATOM 4029 N N . SER C 3 288 ? -20.445 15.622 -8.604 1.00 69.47 306 SER K N 1
ATOM 4030 C CA . SER C 3 288 ? -21.174 16.872 -8.867 1.00 68.91 306 SER K CA 1
ATOM 4031 C C . SER C 3 288 ? -21.643 17.595 -7.604 1.00 67.26 306 SER K C 1
ATOM 4032 O O . SER C 3 288 ? -21.844 16.975 -6.567 1.00 66.56 306 SER K O 1
ATOM 4035 N N . VAL C 3 289 ? -21.865 18.901 -7.716 1.00 65.82 307 VAL K N 1
ATOM 4036 C CA . VAL C 3 289 ? -22.337 19.688 -6.593 1.00 65.30 307 VAL K CA 1
ATOM 4037 C C . VAL C 3 289 ? -23.850 19.673 -6.632 1.00 65.53 307 VAL K C 1
ATOM 4038 O O . VAL C 3 289 ? -24.451 20.099 -7.614 1.00 66.58 307 VAL K O 1
ATOM 4042 N N . LEU C 3 290 ? -24.474 19.220 -5.557 1.00 65.32 308 LEU K N 1
ATOM 4043 C CA . LEU C 3 290 ? -25.928 19.210 -5.477 1.00 66.32 308 LEU K CA 1
ATOM 4044 C C . LEU C 3 290 ? -26.513 20.583 -5.179 1.00 65.19 308 LEU K C 1
ATOM 4045 O O . LEU C 3 290 ? -27.492 20.972 -5.762 1.00 64.88 308 LEU K O 1
ATOM 4050 N N . TRP C 3 291 ? -25.934 21.280 -4.220 1.00 65.34 309 TRP K N 1
ATOM 4051 C CA . TRP C 3 291 ? -26.315 22.663 -3.900 1.00 65.26 309 TRP K CA 1
ATOM 4052 C C . TRP C 3 291 ? -25.216 23.267 -3.061 1.00 64.22 309 TRP K C 1
ATOM 4053 O O . TRP C 3 291 ? -24.352 22.547 -2.538 1.00 63.88 309 TRP K O 1
ATOM 4064 N N . HIS C 3 292 ? -25.258 24.579 -2.920 1.00 63.19 310 HIS K N 1
ATOM 4065 C CA . HIS C 3 292 ? -24.329 25.249 -2.031 1.00 63.47 310 HIS K CA 1
ATOM 4066 C C . HIS C 3 292 ? -24.966 26.476 -1.391 1.00 63.61 310 HIS K C 1
ATOM 4067 O O . HIS C 3 292 ? -25.962 26.999 -1.889 1.00 64.21 310 HIS K O 1
ATOM 4074 N N . GLN C 3 293 ? -24.385 26.901 -0.273 1.00 63.53 311 GLN K N 1
ATOM 4075 C CA . GLN C 3 293 ? -24.908 27.985 0.562 1.00 63.38 311 GLN K CA 1
ATOM 4076 C C . GLN C 3 293 ? -23.742 28.676 1.230 1.00 62.68 311 GLN K C 1
ATOM 4077 O O . GLN C 3 293 ? -22.784 28.009 1.646 1.00 61.20 311 GLN K O 1
ATOM 4083 N N . THR C 3 294 ? -23.873 29.981 1.420 1.00 62.16 312 THR K N 1
ATOM 4084 C CA . THR C 3 294 ? -22.995 30.702 2.313 1.00 62.49 312 THR K CA 1
ATOM 4085 C C . THR C 3 294 ? -23.201 30.152 3.748 1.00 63.31 312 THR K C 1
ATOM 4086 O O . THR C 3 294 ? -24.324 29.849 4.162 1.00 62.98 312 THR K O 1
ATOM 4090 N N . GLY C 3 295 ? -22.094 29.921 4.458 1.00 64.58 313 GLY K N 1
ATOM 4091 C CA . GLY C 3 295 ? -22.106 29.270 5.775 1.00 65.17 313 GLY K CA 1
ATOM 4092 C C . GLY C 3 295 ? -21.503 30.159 6.840 1.00 65.95 313 GLY K C 1
ATOM 4093 O O . GLY C 3 295 ? -20.922 31.171 6.527 1.00 65.95 313 GLY K O 1
ATOM 4094 N N . GLU C 3 296 ? -21.667 29.787 8.105 1.00 67.56 314 GLU K N 1
ATOM 4095 C CA . GLU C 3 296 ? -21.048 30.519 9.218 1.00 69.10 314 GLU K CA 1
ATOM 4096 C C . GLU C 3 296 ? -19.537 30.264 9.254 1.00 69.82 314 GLU K C 1
ATOM 4097 O O . GLU C 3 296 ? -19.078 29.153 8.967 1.00 70.27 314 GLU K O 1
ATOM 4103 N N . SER C 3 297 ? -18.766 31.297 9.573 1.00 70.73 315 SER K N 1
ATOM 4104 C CA . SER C 3 297 ? -17.320 31.146 9.693 1.00 71.45 315 SER K CA 1
ATOM 4105 C C . SER C 3 297 ? -16.995 30.045 10.706 1.00 71.62 315 SER K C 1
ATOM 4106 O O . SER C 3 297 ? -15.878 29.968 11.213 1.00 72.15 315 SER K O 1
#

Solvent-accessible surface area: 21794 Å² total

Nearest PDB structures (foldseek):
  3ci0-assembly1_K  TM=1.004E+00  e=4.209E-56  Escherichia coli
  5vtm-assembly1_X  TM=8.878E-01  e=2.116E-18  Pseudomonas aeruginosa PAO1
  6utu-assembly1_C  TM=8.695E-01  e=7.099E-17  Pseudomonas aeruginosa PAO1
  6utu-assembly1_I  TM=8.433E-01  e=1.431E-15  Pseudomonas aeruginosa PAO1
  6rql-assembly1_S  TM=4.818E-01  e=2.900E+00  Saccharomyces cerevisiae

Foldseek 3Di:
DVLVVVLVVLVVVQVVVVVVLQVDPVVLQDKDKDWDAVPAIKIKMKAWDDDDPCKTKIKIFIDSDPVRPPTSDIDMDIDHD/DLVVLCVVVVCQQFQQFFDWAADQAGHTFAQDDWDQCDVHAVAIKKHKGFDQDDPDPDPAHRMWMKMWGHDPQFIDIWTFPHTNDHNVGGTDGTRARWDYDAKWFAAPDDIHRDDDDRGDGGQKMWWIQGPVPGIDMDMDGRHDDD/DVVVVVVLVVVLVVVVVVLVVVLLVQCLVQQLPPPFDACPTRLNDDFDWDDDVQWIKTKHKAFPLLAWALLLLQDDDDDLADPSLQLQLLLLVVVVDDSVLSNLLSQQSSQLAAQDQDHSDPRHHFQVLQCPDPPHDGRNNHFDPWLVVSCPTPSHDDVSSVVRVVHYIGDPDSFQERALNRHDLVNCSSVVSLLCDSPLVVPADPGGDPWLVSSCPDPVNPPRDPVSSVVVNRRYTRHGFKMWMWMWIDRNPDTWIKIWIKGHDDSSDIGTPDMDTDDD

Sequence (507 aa):
QHVLEEKTVAGWVAENQTALLYLTRGQRAVRQQGESDAGSRWYWRTTPLSTGNALQAVDIEVSLHEDFSSVIQSRRAWFSAQKLNLQQTSFLTHDLTQPRPVRGDQGQREPALLAGAGVLASESEGRFVRGGVVNPLRLPRSNLLTVGYRIHDGYLERLAWPLTDAAGSVKPTQKLIPADSLRLQFYDGTRWQESWSSVQAIPVAVRTLHSPQWGEIERIWLLRGPQGRTRSQQEYQQALWYSASAESLALSALSLSLKNEKRVHLEQPWASGPRFFPLPQGQIAVTLRDAQACFNLNALAQPTTASRPLAVQQLIALISRLDVPAYRAELIAESLWEFIDEDRSVQTRLGREDSEYLARSVPFYAANQPLADISEMRVVQGMDAGLYQKLKPLVCALPMTRQQININTLDVTQSVILEALFDARALLQQRPAKGWEDVDQFLAQPLLADVDERTKKQLKTVLSVDSNYFWLRSDITVNEIELTMNSLIVRMGPQHFSVLWHQTGES

Radius of gyration: 24.44 Å; Cα contacts (8 Å, |Δi|>4): 1092; chains: 3; bounding box: 54×68×62 Å